Protein AF-0000000080390309 (afdb_homodimer)

Secondary structure (DSSP, 8-state):
--HHHHHHHHHHHHHHHHHHHHHH--TTSSEEEEE-SSTTHHHHHGGGGGGS-TT-EEEEE--SSHHHHHHHHHHS-TTTS-TTTEEEEE--TTGGGTTT--PPPTTEEE-SSSSGGGGT-SHHHHHHIIIIIT---GGGS-HHHHHHHHHHHHHHHHHHHHHHHHHHHHHHHHHHTT----GGG--HHHHEEEETTEEEE-GGG-SHHHHHHHHHHHHT-----HHHHHHHHHHHHHTTHHHH-S-HHHHHHHHHHHHHHHHHTHHHH-TT-SSPPPPSS---TTTHHHHHGGGSPPPHHHHHHHIIIIIHHHHHHHHHHHT-/--HHHHHHHHHHHHHHHHHHHHHH--TTSSEEEEE-SSTTHHHHHGGGGGGS-TT-EEEEE--SSHHHHHHHHHHS-TTTS-TTTEEEEE--TTGGGTTT--PPPTTEEE-SSSSGGGGT-SHHHHHHIIIIIT---GGGS-HHHHHHHHHHHHHHHHHHHHHHHHHHHHHHHHHHTT----GGG--HHHHEEEETTEEEE-GGG-SHHHHHHHHHHHHTS----HHHHHHHHHHHHHTTHHHH-S-HHHHHHHHHHHHHHHHHTHHHH-TT-SSPPPPSS---TTTHHHHHGGGSPPPHHHHHHHIIIIIHHHHHHHHHHHT-

Sequence (648 aa):
MSMIEIHNDALKSTNVVYHEFLGHYKKESKIVYGFVEGRDDPSFYQRMDNFFPDQWKLQLYRPGNRDKVFEMHDTFDWKRFSTKRICFFVDRDLAEFLDNIGDVAENIFVTDDYSVENYIVNSETLEKILSEVMNVNLSGLEKEEIEKIHDIFNDNLIKFKEAMTPIMAQIILWKRKGCRLELDSIKPKDFFEFKNAYIFLKTQYETVDSRIEYIENCCNIKSDTPESISVVEKEFHEKDGAEKYIRGKFMLWFFYCCATTIHKSIPKISNKYKKPPKIILPWGPKNAITSIAPRIRMPDSLKNFIRNNYIEYIQEYESCISNTMSMIEIHNDALKSTNVVYHEFLGHYKKESKIVYGFVEGRDDPSFYQRMDNFFPDQWKLQLYRPGNRDKVFEMHDTFDWKRFSTKRICFFVDRDLAEFLDNIGDVAENIFVTDDYSVENYIVNSETLEKILSEVMNVNLSGLEKEEIEKIHDIFNDNLIKFKEAMTPIMAQIILWKRKGCRLELDSIKPKDFFEFKNAYIFLKTQYETVDSRIEYIENCCNIKSDTPESISVVEKEFHEKDGAEKYIRGKFMLWFFYCCATTIHKSIPKISNKYKKPPKIILPWGPKNAITSIAPRIRMPDSLKNFIRNNYIEYIQEYESCISNT

Structure (mmCIF, N/CA/C/O backbone):
data_AF-0000000080390309-model_v1
#
loop_
_entity.id
_entity.type
_entity.pdbx_description
1 polymer 'DUF4435 domain-containing protein'
#
loop_
_atom_site.group_PDB
_atom_site.id
_atom_site.type_symbol
_atom_site.label_atom_id
_atom_site.label_alt_id
_atom_site.label_comp_id
_atom_site.label_asym_id
_atom_site.label_entity_id
_atom_site.label_seq_id
_atom_site.pdbx_PDB_ins_code
_atom_site.Cartn_x
_atom_site.Cartn_y
_atom_site.Cartn_z
_atom_site.occupancy
_atom_site.B_iso_or_equiv
_atom_site.auth_seq_id
_atom_site.auth_comp_id
_atom_site.auth_asym_id
_atom_site.auth_atom_id
_atom_site.pdbx_PDB_model_num
ATOM 1 N N . MET A 1 1 ? -26.625 27.359 2.014 1 45.03 1 MET A N 1
ATOM 2 C CA . MET A 1 1 ? -27.297 26.531 2.998 1 45.03 1 MET A CA 1
ATOM 3 C C . MET A 1 1 ? -27.188 27.125 4.395 1 45.03 1 MET A C 1
ATOM 5 O O . MET A 1 1 ? -26.109 27.578 4.789 1 45.03 1 MET A O 1
ATOM 9 N N . SER A 1 2 ? -28.25 27.312 5.082 1 46.03 2 SER A N 1
ATOM 10 C CA . SER A 1 2 ? -28.25 27.922 6.406 1 46.03 2 SER A CA 1
ATOM 11 C C . SER A 1 2 ? -27.578 27.016 7.438 1 46.03 2 SER A C 1
ATOM 13 O O . SER A 1 2 ? -27.453 25.812 7.211 1 46.03 2 SER A O 1
ATOM 15 N N . MET A 1 3 ? -27.094 27.656 8.539 1 47.31 3 MET A N 1
ATOM 16 C CA . MET A 1 3 ? -26.469 26.906 9.633 1 47.31 3 MET A CA 1
ATOM 17 C C . MET A 1 3 ? -27.359 25.75 10.078 1 47.31 3 MET A C 1
ATOM 19 O O . MET A 1 3 ? -26.875 24.688 10.43 1 47.31 3 MET A O 1
ATOM 23 N N . ILE A 1 4 ? -28.625 26.062 10.039 1 51.25 4 ILE A N 1
ATOM 24 C CA . ILE A 1 4 ? -29.625 25.078 10.453 1 51.25 4 ILE A CA 1
ATOM 25 C C . ILE A 1 4 ? -29.688 23.938 9.438 1 51.25 4 ILE A C 1
ATOM 27 O O . ILE A 1 4 ? -29.781 22.766 9.812 1 51.25 4 ILE A O 1
ATOM 31 N N . GLU A 1 5 ? -29.625 24.266 8.242 1 48.22 5 GLU A N 1
ATOM 32 C CA . GLU A 1 5 ? -29.703 23.266 7.188 1 48.22 5 GLU A CA 1
ATOM 33 C C . GLU A 1 5 ? -28.453 22.391 7.18 1 48.22 5 GLU A C 1
ATOM 35 O O . GLU A 1 5 ? -28.531 21.188 6.953 1 48.22 5 GLU A O 1
ATOM 40 N N . ILE A 1 6 ? -27.375 22.969 7.586 1 46.78 6 ILE A N 1
ATOM 41 C CA . ILE A 1 6 ? -26.094 22.281 7.703 1 46.78 6 ILE A CA 1
ATOM 42 C C . ILE A 1 6 ? -26.109 21.359 8.914 1 46.78 6 ILE A C 1
ATOM 44 O O . ILE A 1 6 ? -25.641 20.219 8.828 1 46.78 6 ILE A O 1
ATOM 48 N N . HIS A 1 7 ? -26.688 21.859 10.031 1 48.56 7 HIS A N 1
ATOM 49 C CA . HIS A 1 7 ? -26.828 21.062 11.242 1 48.56 7 HIS A CA 1
ATOM 50 C C . HIS A 1 7 ? -27.781 19.891 11.016 1 48.56 7 HIS A C 1
ATOM 52 O O . HIS A 1 7 ? -27.516 18.766 11.438 1 48.56 7 HIS A O 1
ATOM 58 N N . ASN A 1 8 ? -28.859 20.219 10.453 1 48.19 8 ASN A N 1
ATOM 59 C CA . ASN A 1 8 ? -29.812 19.172 10.141 1 48.19 8 ASN A CA 1
ATOM 60 C C . ASN A 1 8 ? -29.219 18.141 9.18 1 48.19 8 ASN A C 1
ATOM 62 O O . ASN A 1 8 ? -29.438 16.938 9.336 1 48.19 8 ASN A O 1
ATOM 66 N N . ASP A 1 9 ? -28.484 18.547 8.273 1 49.66 9 ASP A N 1
ATOM 67 C CA . ASP A 1 9 ? -27.844 17.703 7.266 1 49.66 9 ASP A CA 1
ATOM 68 C C . ASP A 1 9 ? -26.734 16.859 7.879 1 49.66 9 ASP A C 1
ATOM 70 O O . ASP A 1 9 ? -26.547 15.695 7.508 1 49.66 9 ASP A O 1
ATOM 74 N N . ALA A 1 10 ? -26.078 17.562 8.938 1 50.41 10 ALA A N 1
ATOM 75 C CA . ALA A 1 10 ? -25.047 16.859 9.703 1 50.41 10 ALA A CA 1
ATOM 76 C C . ALA A 1 10 ? -25.672 15.781 10.586 1 50.41 10 ALA A C 1
ATOM 78 O O . ALA A 1 10 ? -25.156 14.664 10.648 1 50.41 10 ALA A O 1
ATOM 79 N N . LEU A 1 11 ? -26.641 16.203 11.359 1 54.91 11 LEU A N 1
ATOM 80 C CA . LEU A 1 11 ? -27.344 15.234 12.188 1 54.91 11 LEU A CA 1
ATOM 81 C C . LEU A 1 11 ? -27.828 14.055 11.352 1 54.91 11 LEU A C 1
ATOM 83 O O . LEU A 1 11 ? -27.812 12.914 11.812 1 54.91 11 LEU A O 1
ATOM 87 N N . LYS A 1 12 ? -28.031 14.461 10.086 1 59.62 12 LYS A N 1
ATOM 88 C CA . LYS A 1 12 ? -28.516 13.461 9.141 1 59.62 12 LYS A CA 1
ATOM 89 C C . LYS A 1 12 ? -27.391 12.531 8.688 1 59.62 12 LYS A C 1
ATOM 91 O O . LYS A 1 12 ? -27.578 11.32 8.609 1 59.62 12 LYS A O 1
ATOM 96 N N . SER A 1 13 ? -26.141 13.109 8.617 1 69.88 13 SER A N 1
ATOM 97 C CA . SER A 1 13 ? -25.078 12.266 8.094 1 69.88 13 SER A CA 1
ATOM 98 C C . SER A 1 13 ? -24.578 11.289 9.148 1 69.88 13 SER A C 1
ATOM 100 O O . SER A 1 13 ? -24.391 10.102 8.859 1 69.88 13 SER A O 1
ATOM 102 N N . THR A 1 14 ? -24.469 11.758 10.406 1 78.94 14 THR A N 1
ATOM 103 C CA . THR A 1 14 ? -24.031 10.875 11.492 1 78.94 14 THR A CA 1
ATOM 104 C C . THR A 1 14 ? -25.062 9.789 11.758 1 78.94 14 THR A C 1
ATOM 106 O O . THR A 1 14 ? -24.703 8.641 12.016 1 78.94 14 THR A O 1
ATOM 109 N N . ASN A 1 15 ? -26.203 10.227 11.57 1 82.5 15 ASN A N 1
ATOM 110 C CA . ASN A 1 15 ? -27.281 9.258 11.781 1 82.5 15 ASN A CA 1
ATOM 111 C C . ASN A 1 15 ? -27.25 8.156 10.734 1 82.5 15 ASN A C 1
ATOM 113 O O . ASN A 1 15 ? -27.469 6.984 11.047 1 82.5 15 ASN A O 1
ATOM 117 N N . VAL A 1 16 ? -26.906 8.617 9.57 1 88.69 16 VAL A N 1
ATOM 118 C CA . VAL A 1 16 ? -26.875 7.641 8.484 1 88.69 16 VAL A CA 1
ATOM 119 C C . VAL A 1 16 ? -25.75 6.645 8.719 1 88.69 16 VAL A C 1
ATOM 121 O O . VAL A 1 16 ? -25.953 5.43 8.648 1 88.69 16 VAL A O 1
ATOM 124 N N . VAL A 1 17 ? -24.578 7.082 9.039 1 93.25 17 VAL A N 1
ATOM 125 C CA . VAL A 1 17 ? -23.406 6.25 9.266 1 93.25 17 VAL A CA 1
ATOM 126 C C . VAL A 1 17 ? -23.641 5.34 10.469 1 93.25 17 VAL A C 1
ATOM 128 O O . VAL A 1 17 ? -23.266 4.164 10.453 1 93.25 17 VAL A O 1
ATOM 131 N N . TYR A 1 18 ? -24.25 5.906 11.461 1 94 18 TYR A N 1
ATOM 132 C CA . TYR A 1 18 ? -24.562 5.113 12.648 1 94 18 TYR A CA 1
ATOM 133 C C . TYR A 1 18 ? -25.516 3.973 12.305 1 94 18 TYR A C 1
ATOM 135 O O . TYR A 1 18 ? -25.312 2.842 12.758 1 94 18 TYR A O 1
ATOM 143 N N . HIS A 1 19 ? -26.469 4.238 11.531 1 92.56 19 HIS A N 1
ATOM 144 C CA . HIS A 1 19 ? -27.406 3.211 11.117 1 92.56 19 HIS A CA 1
ATOM 145 C C . HIS A 1 19 ? -26.734 2.146 10.258 1 92.56 19 HIS A C 1
ATOM 147 O O . HIS A 1 19 ? -27.062 0.961 10.359 1 92.56 19 HIS A O 1
ATOM 153 N N . GLU A 1 20 ? -25.891 2.602 9.398 1 92.81 20 GLU A N 1
ATOM 154 C CA . GLU A 1 20 ? -25.109 1.658 8.609 1 92.81 20 GLU A CA 1
ATOM 155 C C . GLU A 1 20 ? -24.297 0.725 9.508 1 92.81 20 GLU A C 1
ATOM 157 O O . GLU A 1 20 ? -24.297 -0.491 9.297 1 92.81 20 GLU A O 1
ATOM 162 N N . PHE A 1 21 ? -23.641 1.271 10.5 1 95.06 21 PHE A N 1
ATOM 163 C CA . PHE A 1 21 ? -22.875 0.5 11.477 1 95.06 21 PHE A CA 1
ATOM 164 C C . PHE A 1 21 ? -23.766 -0.531 12.164 1 95.06 21 PHE A C 1
ATOM 166 O O . PHE A 1 21 ? -23.406 -1.71 12.234 1 95.06 21 PHE A O 1
ATOM 173 N N . LEU A 1 22 ? -24.922 -0.085 12.602 1 94.19 22 LEU A N 1
ATOM 174 C CA . LEU A 1 22 ? -25.828 -0.978 13.312 1 94.19 22 LEU A CA 1
ATOM 175 C C . LEU A 1 22 ? -26.281 -2.125 12.414 1 94.19 22 LEU A C 1
ATOM 177 O O . LEU A 1 22 ? -26.469 -3.248 12.891 1 94.19 22 LEU A O 1
ATOM 181 N N . GLY A 1 23 ? -26.438 -1.782 11.172 1 92.44 23 GLY A N 1
ATOM 182 C CA . GLY A 1 23 ? -26.828 -2.801 10.219 1 92.44 23 GLY A CA 1
ATOM 183 C C . GLY A 1 23 ? -25.781 -3.879 10.016 1 92.44 23 GLY A C 1
ATOM 184 O O . GLY A 1 23 ? -26.109 -5.02 9.688 1 92.44 23 GLY A O 1
ATOM 185 N N . HIS A 1 24 ? -24.562 -3.539 10.203 1 93.88 24 HIS A N 1
ATOM 186 C CA . HIS A 1 24 ? -23.453 -4.449 9.969 1 93.88 24 HIS A CA 1
ATOM 187 C C . HIS A 1 24 ? -23.031 -5.148 11.258 1 93.88 24 HIS A C 1
ATOM 189 O O . HIS A 1 24 ? -22.469 -6.25 11.227 1 93.88 24 HIS A O 1
ATOM 195 N N . TYR A 1 25 ? -23.312 -4.535 12.383 1 95 25 TYR A N 1
ATOM 196 C CA . TYR A 1 25 ? -22.781 -4.973 13.672 1 95 25 TYR A CA 1
ATOM 197 C C . TYR A 1 25 ? -23.406 -6.297 14.094 1 95 25 TYR A C 1
ATOM 199 O O . TYR A 1 25 ? -24.625 -6.453 14.07 1 95 25 TYR A O 1
ATOM 207 N N . LYS A 1 26 ? -22.578 -7.215 14.406 1 93.19 26 LYS A N 1
ATOM 208 C CA . LYS A 1 26 ? -22.953 -8.477 15.039 1 93.19 26 LYS A CA 1
ATOM 209 C C . LYS A 1 26 ? -22.062 -8.773 16.234 1 93.19 26 LYS A C 1
ATOM 211 O O . LYS A 1 26 ? -20.828 -8.797 16.109 1 93.19 26 LYS A O 1
ATOM 216 N N . LYS A 1 27 ? -22.625 -9.062 17.328 1 91.94 27 LYS A N 1
ATOM 217 C CA . LYS A 1 27 ? -21.906 -9.234 18.594 1 91.94 27 LYS A CA 1
ATOM 218 C C . LYS A 1 27 ? -20.875 -10.344 18.484 1 91.94 27 LYS A C 1
ATOM 220 O O . LYS A 1 27 ? -19.766 -10.211 19 1 91.94 27 LYS A O 1
ATOM 225 N N . GLU A 1 28 ? -21.203 -11.383 17.734 1 92.94 28 GLU A N 1
ATOM 226 C CA . GLU A 1 28 ? -20.359 -12.57 17.719 1 92.94 28 GLU A CA 1
ATOM 227 C C . GLU A 1 28 ? -19.359 -12.523 16.562 1 92.94 28 GLU A C 1
ATOM 229 O O . GLU A 1 28 ? -18.516 -13.414 16.422 1 92.94 28 GLU A O 1
ATOM 234 N N . SER A 1 29 ? -19.5 -11.461 15.805 1 94.69 29 SER A N 1
ATOM 235 C CA . SER A 1 29 ? -18.625 -11.391 14.641 1 94.69 29 SER A CA 1
ATOM 236 C C . SER A 1 29 ? -17.188 -11.039 15.047 1 94.69 29 SER A C 1
ATOM 238 O O . SER A 1 29 ? -16.969 -10.375 16.062 1 94.69 29 SER A O 1
ATOM 240 N N . LYS A 1 30 ? -16.219 -11.508 14.32 1 96.69 30 LYS A N 1
ATOM 241 C CA . LYS A 1 30 ? -14.812 -11.188 14.531 1 96.69 30 LYS A CA 1
ATOM 242 C C . LYS A 1 30 ? -14.391 -9.977 13.695 1 96.69 30 LYS A C 1
ATOM 244 O O . LYS A 1 30 ? -13.5 -10.078 12.852 1 96.69 30 LYS A O 1
ATOM 249 N N . ILE A 1 31 ? -15.141 -8.914 13.969 1 97.19 31 ILE A N 1
ATOM 250 C CA . ILE A 1 31 ? -14.914 -7.648 13.289 1 97.19 31 ILE A CA 1
ATOM 251 C C . ILE A 1 31 ? -14.711 -6.539 14.312 1 97.19 31 ILE A C 1
ATOM 253 O O . ILE A 1 31 ? -15.453 -6.453 15.297 1 97.19 31 ILE A O 1
ATOM 257 N N . VAL A 1 32 ? -13.664 -5.785 14.211 1 98.31 32 VAL A N 1
ATOM 258 C CA . VAL A 1 32 ? -13.523 -4.531 14.938 1 98.31 32 VAL A CA 1
ATOM 259 C C . VAL A 1 32 ? -13.852 -3.355 14.023 1 98.31 32 VAL A C 1
ATOM 261 O O . VAL A 1 32 ? -13.828 -3.492 12.797 1 98.31 32 VAL A O 1
ATOM 264 N N . TYR A 1 33 ? -14.164 -2.203 14.633 1 98.19 33 TYR A N 1
ATOM 265 C CA . TYR A 1 33 ? -14.742 -1.12 13.836 1 98.19 33 TYR A CA 1
ATOM 266 C C . TYR A 1 33 ? -13.977 0.181 14.062 1 98.19 33 TYR A C 1
ATOM 268 O O . TYR A 1 33 ? -13.445 0.418 15.141 1 98.19 33 TYR A O 1
ATOM 276 N N . GLY A 1 34 ? -13.891 0.949 13.055 1 97.94 34 GLY A N 1
ATOM 277 C CA . GLY A 1 34 ? -13.242 2.248 13.133 1 97.94 34 GLY A CA 1
ATOM 278 C C . GLY A 1 34 ? -13.984 3.332 12.375 1 97.94 34 GLY A C 1
ATOM 279 O O . GLY A 1 34 ? -14.594 3.064 11.328 1 97.94 34 GLY A O 1
ATOM 280 N N . PHE A 1 35 ? -13.953 4.539 12.844 1 97.75 35 PHE A N 1
ATOM 281 C CA . PHE A 1 35 ? -14.539 5.715 12.211 1 97.75 35 PHE A CA 1
ATOM 282 C C . PHE A 1 35 ? -13.461 6.75 11.891 1 97.75 35 PHE A C 1
ATOM 284 O O . PHE A 1 35 ? -12.75 7.211 12.781 1 97.75 35 PHE A O 1
ATOM 291 N N . VAL A 1 36 ? -13.336 7.07 10.641 1 96.75 36 VAL A N 1
ATOM 292 C CA . VAL A 1 36 ? -12.281 7.961 10.164 1 96.75 36 VAL A CA 1
ATOM 293 C C . VAL A 1 36 ? -12.898 9.195 9.516 1 96.75 36 VAL A C 1
ATOM 295 O O . VAL A 1 36 ? -14.102 9.219 9.242 1 96.75 36 VAL A O 1
ATOM 298 N N . GLU A 1 37 ? -12.125 10.25 9.203 1 92.06 37 GLU A N 1
ATOM 299 C CA . GLU A 1 37 ? -12.609 11.531 8.711 1 92.06 37 GLU A CA 1
ATOM 300 C C . GLU A 1 37 ? -12.812 11.5 7.199 1 92.06 37 GLU A C 1
ATOM 302 O O . GLU A 1 37 ? -13.938 11.672 6.715 1 92.06 37 GLU A O 1
ATOM 307 N N . GLY A 1 38 ? -11.664 11.234 6.504 1 83.5 38 GLY A N 1
ATOM 308 C CA . GLY A 1 38 ? -11.609 11.531 5.082 1 83.5 38 GLY A CA 1
ATOM 309 C C . GLY A 1 38 ? -11.695 10.289 4.211 1 83.5 38 GLY A C 1
ATOM 310 O O . GLY A 1 38 ? -11.594 9.164 4.711 1 83.5 38 GLY A O 1
ATOM 311 N N . ARG A 1 39 ? -11.891 10.547 2.943 1 83.38 39 ARG A N 1
ATOM 312 C CA . ARG A 1 39 ? -12.039 9.5 1.938 1 83.38 39 ARG A CA 1
ATOM 313 C C . ARG A 1 39 ? -10.734 8.727 1.748 1 83.38 39 ARG A C 1
ATOM 315 O O . ARG A 1 39 ? -10.758 7.543 1.399 1 83.38 39 ARG A O 1
ATOM 322 N N . ASP A 1 40 ? -9.664 9.352 2.057 1 87.56 40 ASP A N 1
ATOM 323 C CA . ASP A 1 40 ? -8.359 8.742 1.808 1 87.56 40 ASP A CA 1
ATOM 324 C C . ASP A 1 40 ? -7.844 8.031 3.053 1 87.56 40 ASP A C 1
ATOM 326 O O . ASP A 1 40 ? -6.883 7.258 2.979 1 87.56 40 ASP A O 1
ATOM 330 N N . ASP A 1 41 ? -8.531 8.18 4.152 1 91.5 41 ASP A N 1
ATOM 331 C CA . ASP A 1 41 ? -8.047 7.695 5.441 1 91.5 41 ASP A CA 1
ATOM 332 C C . ASP A 1 41 ? -7.93 6.172 5.441 1 91.5 41 ASP A C 1
ATOM 334 O O . ASP A 1 41 ? -6.984 5.617 6.008 1 91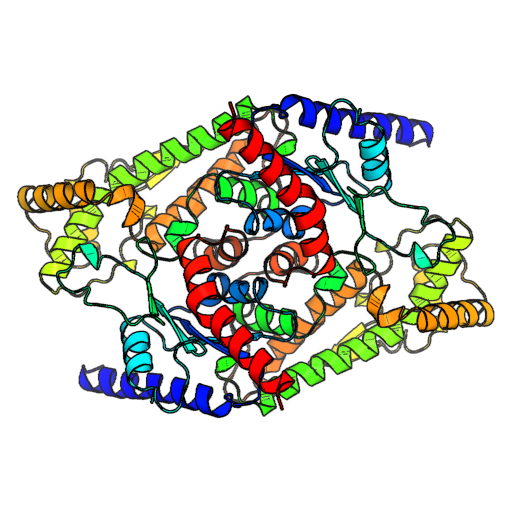.5 41 ASP A O 1
ATOM 338 N N . PRO A 1 42 ? -8.82 5.516 4.777 1 92.25 42 PRO A N 1
ATOM 339 C CA . PRO A 1 42 ? -8.727 4.055 4.797 1 92.25 42 PRO A CA 1
ATOM 340 C C . PRO A 1 42 ? -7.414 3.537 4.211 1 92.25 42 PRO A C 1
ATOM 342 O O . PRO A 1 42 ? -6.891 2.514 4.664 1 92.25 42 PRO A O 1
ATOM 345 N N . SER A 1 43 ? -6.84 4.227 3.256 1 93.06 43 SER A N 1
ATOM 346 C CA . SER A 1 43 ? -5.566 3.809 2.68 1 93.06 43 SER A CA 1
ATOM 347 C C . SER A 1 43 ? -4.469 3.77 3.738 1 93.06 43 SER A C 1
ATOM 349 O O . SER A 1 43 ? -3.504 3.01 3.611 1 93.06 43 SER A O 1
ATOM 351 N N . PHE A 1 44 ? -4.652 4.562 4.754 1 95.62 44 PHE A N 1
ATOM 352 C CA . PHE A 1 44 ? -3.68 4.617 5.84 1 95.62 44 PHE A CA 1
ATOM 353 C C . PHE A 1 44 ? -4.078 3.678 6.973 1 95.62 44 PHE A C 1
ATOM 355 O O . PHE A 1 44 ? -3.24 2.936 7.492 1 95.62 44 PHE A O 1
ATOM 362 N N . TYR A 1 45 ? -5.328 3.615 7.332 1 97.25 45 TYR A N 1
ATOM 363 C CA . TYR A 1 45 ? -5.734 2.984 8.586 1 97.25 45 TYR A CA 1
ATOM 364 C C . TYR A 1 45 ? -6.137 1.532 8.359 1 97.25 45 TYR A C 1
ATOM 366 O O . TYR A 1 45 ? -6.105 0.72 9.281 1 97.25 45 TYR A O 1
ATOM 374 N N . GLN A 1 46 ? -6.543 1.138 7.141 1 95.88 46 GLN A N 1
ATOM 375 C CA . GLN A 1 46 ? -7.02 -0.22 6.895 1 95.88 46 GLN A CA 1
ATOM 376 C C . GLN A 1 46 ? -5.918 -1.244 7.164 1 95.88 46 GLN A C 1
ATOM 378 O O . GLN A 1 46 ? -6.203 -2.385 7.535 1 95.88 46 GLN A O 1
ATOM 383 N N . ARG A 1 47 ? -4.711 -0.871 7.074 1 93.06 47 ARG A N 1
ATOM 384 C CA . ARG A 1 47 ? -3.559 -1.753 7.215 1 93.06 47 ARG A CA 1
ATOM 385 C C . ARG A 1 47 ? -3.395 -2.213 8.664 1 93.06 47 ARG A C 1
ATOM 387 O O . ARG A 1 47 ? -2.572 -3.082 8.953 1 93.06 47 ARG A O 1
ATOM 394 N N . MET A 1 48 ? -4.164 -1.644 9.57 1 95.56 48 MET A N 1
ATOM 395 C CA . MET A 1 48 ? -4.129 -2.076 10.969 1 95.56 48 MET A CA 1
ATOM 396 C C . MET A 1 48 ? -4.449 -3.562 11.086 1 95.56 48 MET A C 1
ATOM 398 O O . MET A 1 48 ? -3.992 -4.227 12.016 1 95.56 48 MET A O 1
ATOM 402 N N . ASP A 1 49 ? -5.148 -4.09 10.164 1 94.19 49 ASP A N 1
ATOM 403 C CA . ASP A 1 49 ? -5.57 -5.484 10.234 1 94.19 49 ASP A CA 1
ATOM 404 C C . ASP A 1 49 ? -4.371 -6.426 10.148 1 94.19 49 ASP A C 1
ATOM 406 O O . ASP A 1 49 ? -4.477 -7.605 10.5 1 94.19 49 ASP A O 1
ATOM 410 N N . ASN A 1 50 ? -3.207 -5.898 9.68 1 91.12 50 ASN A N 1
ATOM 411 C CA . ASN A 1 50 ? -1.984 -6.695 9.648 1 91.12 50 ASN A CA 1
ATOM 412 C C . ASN A 1 50 ? -1.585 -7.16 11.047 1 91.12 50 ASN A C 1
ATOM 414 O O . ASN A 1 50 ? -0.832 -8.125 11.195 1 91.12 50 ASN A O 1
ATOM 418 N N . PHE A 1 51 ? -2.1 -6.484 12.016 1 92.12 51 PHE A N 1
ATOM 419 C CA . PHE A 1 51 ? -1.688 -6.777 13.383 1 92.12 51 PHE A CA 1
ATOM 420 C C . PHE A 1 51 ? -2.703 -7.684 14.07 1 92.12 51 PHE A C 1
ATOM 422 O O . PHE A 1 51 ? -2.508 -8.086 15.219 1 92.12 51 PHE A O 1
ATOM 429 N N . PHE A 1 52 ? -3.801 -8.023 13.336 1 94.56 52 PHE A N 1
ATOM 430 C CA . PHE A 1 52 ? -4.836 -8.891 13.891 1 94.56 52 PHE A CA 1
ATOM 431 C C . PHE A 1 52 ? -4.57 -10.352 13.539 1 94.56 52 PHE A C 1
ATOM 433 O O . PHE A 1 52 ? -3.912 -10.641 12.539 1 94.56 52 PHE A O 1
ATOM 440 N N . PRO A 1 53 ? -5.113 -11.227 14.391 1 92.62 53 PRO A N 1
ATOM 441 C CA . PRO A 1 53 ? -5.172 -12.609 13.906 1 92.62 53 PRO A CA 1
ATOM 442 C C . PRO A 1 53 ? -5.969 -12.75 12.609 1 92.62 53 PRO A C 1
ATOM 444 O O . PRO A 1 53 ? -6.848 -11.93 12.328 1 92.62 53 PRO A O 1
ATOM 447 N N . ASP A 1 54 ? -5.742 -13.742 11.812 1 88.31 54 ASP A N 1
ATOM 448 C CA . ASP A 1 54 ? -6.227 -13.914 10.453 1 88.31 54 ASP A CA 1
ATOM 449 C C . ASP A 1 54 ? -7.754 -13.914 10.406 1 88.31 54 ASP A C 1
ATOM 451 O O . ASP A 1 54 ? -8.352 -13.5 9.406 1 88.31 54 ASP A O 1
ATOM 455 N N . GLN A 1 55 ? -8.391 -14.297 11.43 1 92.12 55 GLN A N 1
ATOM 456 C CA . GLN A 1 55 ? -9.844 -14.422 11.391 1 92.12 55 GLN A CA 1
ATOM 457 C C . GLN A 1 55 ? -10.523 -13.094 11.688 1 92.12 55 GLN A C 1
ATOM 459 O O . GLN A 1 55 ? -11.742 -12.961 11.539 1 92.12 55 GLN A O 1
ATOM 464 N N . TRP A 1 56 ? -9.781 -12.117 12.141 1 96.19 56 TRP A N 1
ATOM 465 C CA . TRP A 1 56 ? -10.352 -10.836 12.523 1 96.19 56 TRP A CA 1
ATOM 466 C C . TRP A 1 56 ? -10.219 -9.82 11.391 1 96.19 56 TRP A C 1
ATOM 468 O O . TRP A 1 56 ? -9.195 -9.773 10.711 1 96.19 56 TRP A O 1
ATOM 478 N N . LYS A 1 57 ? -11.266 -8.961 11.281 1 95.75 57 LYS A N 1
ATOM 479 C CA . LYS A 1 57 ? -11.297 -7.957 10.219 1 95.75 57 LYS A CA 1
ATOM 480 C C . LYS A 1 57 ? -11.531 -6.566 10.797 1 95.75 57 LYS A C 1
ATOM 482 O O . LYS A 1 57 ? -12.031 -6.426 11.922 1 95.75 57 LYS A O 1
ATOM 487 N N . LEU A 1 58 ? -11.117 -5.574 10.062 1 97.06 58 LEU A N 1
ATOM 488 C CA . LEU A 1 58 ? -11.383 -4.176 10.383 1 97.06 58 LEU A CA 1
ATOM 489 C C . LEU A 1 58 ? -12.375 -3.572 9.398 1 97.06 58 LEU A C 1
ATOM 491 O O . LEU A 1 58 ? -12.18 -3.65 8.188 1 97.06 58 LEU A O 1
ATOM 495 N N . GLN A 1 59 ? -13.43 -3.08 9.922 1 96.75 59 GLN A N 1
ATOM 496 C CA . GLN A 1 59 ? -14.375 -2.348 9.086 1 96.75 59 GLN A CA 1
ATOM 497 C C . GLN A 1 59 ? -14.352 -0.856 9.414 1 96.75 59 GLN A C 1
ATOM 499 O O . GLN A 1 59 ? -14.586 -0.463 10.562 1 96.75 59 GLN A O 1
ATOM 504 N N . LEU A 1 60 ? -14.102 -0.052 8.43 1 96.69 60 LEU A N 1
ATOM 505 C CA . LEU A 1 60 ? -14 1.39 8.625 1 96.69 60 LEU A CA 1
ATOM 506 C C . LEU A 1 60 ? -15.234 2.1 8.086 1 96.69 60 LEU A C 1
ATOM 508 O O . LEU A 1 60 ? -15.805 1.689 7.074 1 96.69 60 LEU A O 1
ATOM 512 N N . TYR A 1 61 ? -15.633 3.148 8.773 1 96.31 61 TYR A N 1
ATOM 513 C CA . TYR A 1 61 ? -16.719 4.043 8.391 1 96.31 61 TYR A CA 1
ATOM 514 C C . TYR A 1 61 ? -16.234 5.48 8.281 1 96.31 61 TYR A C 1
ATOM 516 O O . TYR A 1 61 ? -15.227 5.852 8.891 1 96.31 61 TYR A O 1
ATOM 524 N N . ARG A 1 62 ? -16.984 6.266 7.488 1 93.38 62 ARG A N 1
ATOM 525 C CA . ARG A 1 62 ? -16.562 7.641 7.23 1 93.38 62 ARG A CA 1
ATOM 526 C C . ARG A 1 62 ? -17.719 8.609 7.496 1 93.38 62 ARG A C 1
ATOM 528 O O . ARG A 1 62 ? -18.484 8.945 6.59 1 93.38 62 ARG A O 1
ATOM 535 N N . PRO A 1 63 ? -17.719 9.141 8.57 1 90.62 63 PRO A N 1
ATOM 536 C CA . PRO A 1 63 ? -18.766 10.109 8.875 1 90.62 63 PRO A CA 1
ATOM 537 C C . PRO A 1 63 ? -18.594 11.422 8.117 1 90.62 63 PRO A C 1
ATOM 539 O O . PRO A 1 63 ? -19.578 12.133 7.867 1 90.62 63 PRO A O 1
ATOM 542 N N . GLY A 1 64 ? -17.297 11.75 7.766 1 85.5 64 GLY A N 1
ATOM 543 C CA . GLY A 1 64 ? -17.156 12.945 6.949 1 85.5 64 GLY A CA 1
ATOM 544 C C . GLY A 1 64 ? -16.016 13.852 7.398 1 85.5 64 GLY A C 1
ATOM 545 O O . GLY A 1 64 ? -15.062 14.07 6.656 1 85.5 64 GLY A O 1
ATOM 546 N N . ASN A 1 65 ? -16.172 14.523 8.531 1 88.25 65 ASN A N 1
ATOM 547 C CA . ASN A 1 65 ? -15.141 15.422 9.031 1 88.25 65 ASN A CA 1
ATOM 548 C C . ASN A 1 65 ? -14.891 15.211 10.523 1 88.25 65 ASN A C 1
ATOM 550 O O . ASN A 1 65 ? -15.539 14.375 11.148 1 88.25 65 ASN A O 1
ATOM 554 N N . ARG A 1 66 ? -13.992 15.938 11.016 1 89.06 66 ARG A N 1
ATOM 555 C CA . ARG A 1 66 ? -13.531 15.781 12.391 1 89.06 66 ARG A CA 1
ATOM 556 C C . ARG A 1 66 ? -14.688 15.922 13.383 1 89.06 66 ARG A C 1
ATOM 558 O O . ARG A 1 66 ? -14.859 15.086 14.266 1 89.06 66 ARG A O 1
ATOM 565 N N . ASP A 1 67 ? -15.492 16.953 13.234 1 88.94 67 ASP A N 1
ATOM 566 C CA . ASP A 1 67 ? -16.625 17.188 14.125 1 88.94 67 ASP A CA 1
ATOM 567 C C . ASP A 1 67 ? -17.594 16.016 14.109 1 88.94 67 ASP A C 1
ATOM 569 O O . ASP A 1 67 ? -18.109 15.617 15.156 1 88.94 67 ASP A O 1
ATOM 573 N N . LYS A 1 68 ? -17.812 15.469 12.992 1 92.31 68 LYS A N 1
ATOM 574 C CA . LYS A 1 68 ? -18.75 14.352 12.844 1 92.31 68 LYS A CA 1
ATOM 575 C C . LYS A 1 68 ? -18.203 13.086 13.508 1 92.31 68 LYS A C 1
ATOM 577 O O . LYS A 1 68 ? -18.969 12.281 14.031 1 92.31 68 LYS A O 1
ATOM 582 N N . VAL A 1 69 ? -16.875 12.93 13.477 1 93.69 69 VAL A N 1
ATOM 583 C CA . VAL A 1 69 ? -16.266 11.789 14.141 1 93.69 69 VAL A CA 1
ATOM 584 C C . VAL A 1 69 ? -16.484 11.883 15.648 1 93.69 69 VAL A C 1
ATOM 586 O O . VAL A 1 69 ? -16.844 10.898 16.297 1 93.69 69 VAL A O 1
ATOM 589 N N . PHE A 1 70 ? -16.359 13.062 16.188 1 92.5 70 PHE A N 1
ATOM 590 C CA . PHE A 1 70 ? -16.594 13.258 17.609 1 92.5 70 PHE A CA 1
ATOM 591 C C . PHE A 1 70 ? -18.062 13.078 17.953 1 92.5 70 PHE A C 1
ATOM 593 O O . PHE A 1 70 ? -18.406 12.469 18.969 1 92.5 70 PHE A O 1
ATOM 600 N N . GLU A 1 71 ? -18.891 13.625 17.125 1 92.5 71 GLU A N 1
ATOM 601 C CA . GLU A 1 71 ? -20.328 13.438 17.328 1 92.5 71 GLU A CA 1
ATOM 602 C C . GLU A 1 71 ? -20.703 11.961 17.328 1 92.5 71 GLU A C 1
ATOM 604 O O . GLU A 1 71 ? -21.516 11.523 18.125 1 92.5 71 GLU A O 1
ATOM 609 N N . MET A 1 72 ? -20.109 11.258 16.359 1 94.06 72 MET A N 1
ATOM 610 C CA . MET A 1 72 ? -20.328 9.82 16.297 1 94.06 72 MET A CA 1
ATOM 611 C C . MET A 1 72 ? -19.938 9.141 17.609 1 94.06 72 MET A C 1
ATOM 613 O O . MET A 1 72 ? -20.672 8.297 18.125 1 94.06 72 MET A O 1
ATOM 617 N N . HIS A 1 73 ? -18.781 9.484 18.109 1 95.19 73 HIS A N 1
ATOM 618 C CA . HIS A 1 73 ? -18.312 8.922 19.375 1 95.19 73 HIS A CA 1
ATOM 619 C C . HIS A 1 73 ? -19.328 9.141 20.484 1 95.19 73 HIS A C 1
ATOM 621 O O . HIS A 1 73 ? -19.625 8.227 21.25 1 95.19 73 HIS A O 1
ATOM 627 N N . ASP A 1 74 ? -19.906 10.32 20.484 1 93.44 74 ASP A N 1
ATOM 628 C CA . ASP A 1 74 ? -20.812 10.703 21.547 1 93.44 74 ASP A CA 1
ATOM 629 C C . ASP A 1 74 ? -22.172 10.008 21.406 1 93.44 74 ASP A C 1
ATOM 631 O O . ASP A 1 74 ? -22.938 9.914 22.359 1 93.44 74 ASP A O 1
ATOM 635 N N . THR A 1 75 ? -22.438 9.531 20.25 1 92 75 THR A N 1
ATOM 636 C CA . THR A 1 75 ? -23.719 8.898 19.969 1 92 75 THR A CA 1
ATOM 637 C C . THR A 1 75 ? -23.75 7.465 20.484 1 92 75 THR A C 1
ATOM 639 O O . THR A 1 75 ? -24.812 6.891 20.688 1 92 75 THR A O 1
ATOM 642 N N . PHE A 1 76 ? -22.609 6.855 20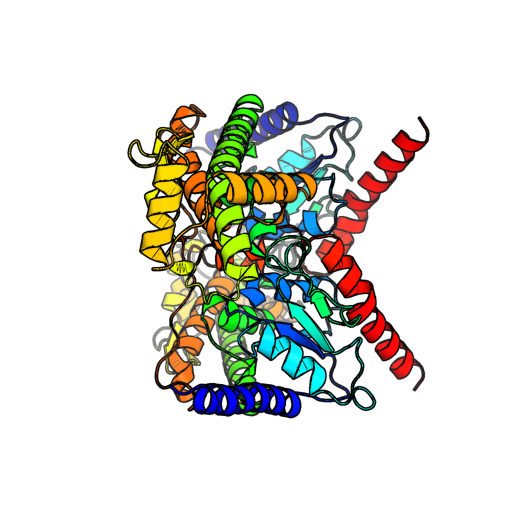.688 1 94.88 76 PHE A N 1
ATOM 643 C CA . PHE A 1 76 ? -22.547 5.445 21.047 1 94.88 76 PHE A CA 1
ATOM 644 C C . PHE A 1 76 ? -22.922 5.242 22.516 1 94.88 76 PHE A C 1
ATOM 646 O O . PHE A 1 76 ? -22.547 6.043 23.375 1 94.88 76 PHE A O 1
ATOM 653 N N . ASP A 1 77 ? -23.719 4.23 22.797 1 95.19 77 ASP A N 1
ATOM 654 C CA . ASP A 1 77 ? -23.938 3.746 24.156 1 95.19 77 ASP A CA 1
ATOM 655 C C . ASP A 1 77 ? -22.812 2.822 24.609 1 95.19 77 ASP A C 1
ATOM 657 O O . ASP A 1 77 ? -22.812 1.629 24.297 1 95.19 77 ASP A O 1
ATOM 661 N N . TRP A 1 78 ? -21.984 3.307 25.359 1 95.81 78 TRP A N 1
ATOM 662 C CA . TRP A 1 78 ? -20.766 2.588 25.719 1 95.81 78 TRP A CA 1
ATOM 663 C C . TRP A 1 78 ? -21.031 1.544 26.797 1 95.81 78 TRP A C 1
ATOM 665 O O . TRP A 1 78 ? -20.141 0.778 27.172 1 95.81 78 TRP A O 1
ATOM 675 N N . LYS A 1 79 ? -22.172 1.441 27.297 1 94.5 79 LYS A N 1
ATOM 676 C CA . LYS A 1 79 ? -22.594 0.318 28.125 1 94.5 79 LYS A CA 1
ATOM 677 C C . LYS A 1 79 ? -22.938 -0.902 27.281 1 94.5 79 LYS A C 1
ATOM 679 O O . LYS A 1 79 ? -22.812 -2.039 27.734 1 94.5 79 LYS A O 1
ATOM 684 N N . ARG A 1 80 ? -23.281 -0.556 26.062 1 94 80 ARG A N 1
ATOM 685 C CA . ARG A 1 80 ? -23.672 -1.597 25.125 1 94 80 ARG A CA 1
ATOM 686 C C . ARG A 1 80 ? -22.484 -2.043 24.281 1 94 80 ARG A C 1
ATOM 688 O O . ARG A 1 80 ? -22.359 -3.225 23.953 1 94 80 ARG A O 1
ATOM 695 N N . PHE A 1 81 ? -21.688 -1.119 23.891 1 96.19 81 PHE A N 1
ATOM 696 C CA . PHE A 1 81 ? -20.578 -1.386 23 1 96.19 81 PHE A CA 1
ATOM 697 C C . PHE A 1 81 ? -19.25 -1.252 23.734 1 96.19 81 PHE A C 1
ATOM 699 O O . PHE A 1 81 ? -19.094 -0.395 24.609 1 96.19 81 PHE A O 1
ATOM 706 N N . SER A 1 82 ? -18.297 -2.041 23.344 1 96.62 82 SER A N 1
ATOM 707 C CA . SER A 1 82 ? -16.969 -1.954 23.938 1 96.62 82 SER A CA 1
ATOM 708 C C . SER A 1 82 ? -16.141 -0.844 23.297 1 96.62 82 SER A C 1
ATOM 710 O O . SER A 1 82 ? -15.977 -0.815 22.078 1 96.62 82 SER A O 1
ATOM 712 N N . THR A 1 83 ? -15.539 -0.029 24.094 1 97.38 83 THR A N 1
ATOM 713 C CA . THR A 1 83 ? -14.68 1.052 23.625 1 97.38 83 THR A CA 1
ATOM 714 C C . THR A 1 83 ? -13.414 0.495 22.984 1 97.38 83 THR A C 1
ATOM 716 O O . THR A 1 83 ? -12.75 1.184 22.203 1 97.38 83 THR A O 1
ATOM 719 N N . LYS A 1 84 ? -13.078 -0.694 23.312 1 98.12 84 LYS A N 1
ATOM 720 C CA . LYS A 1 84 ? -11.875 -1.298 22.75 1 98.12 84 LYS A CA 1
ATOM 721 C C . LYS A 1 84 ? -12.141 -1.882 21.359 1 98.12 84 LYS A C 1
ATOM 723 O O . LYS A 1 84 ? -11.203 -2.15 20.609 1 98.12 84 LYS A O 1
ATOM 728 N N . ARG A 1 85 ? -13.391 -2.104 21.031 1 98.31 85 ARG A N 1
ATOM 729 C CA . ARG A 1 85 ? -13.773 -2.713 19.75 1 98.31 85 ARG A CA 1
ATOM 730 C C . ARG A 1 85 ? -14.07 -1.646 18.703 1 98.31 85 ARG A C 1
ATOM 732 O O . ARG A 1 85 ? -13.953 -1.899 17.5 1 98.31 85 ARG A O 1
ATOM 739 N N . ILE A 1 86 ? -14.562 -0.521 19.172 1 98.5 86 ILE A N 1
ATOM 740 C CA . ILE A 1 86 ? -14.977 0.576 18.297 1 98.5 86 ILE A CA 1
ATOM 741 C C . ILE A 1 86 ? -14.094 1.798 18.547 1 98.5 86 ILE A C 1
ATOM 743 O O . ILE A 1 86 ? -14.156 2.4 19.625 1 98.5 86 ILE A O 1
ATOM 747 N N . CYS A 1 87 ? -13.297 2.125 17.578 1 98.62 87 CYS A N 1
ATOM 748 C CA . CYS A 1 87 ? -12.328 3.205 17.75 1 98.62 87 CYS A CA 1
ATOM 749 C C . CYS A 1 87 ? -12.555 4.309 16.734 1 98.62 87 CYS A C 1
ATOM 751 O O . CYS A 1 87 ? -13.266 4.113 15.742 1 98.62 87 CYS A O 1
ATOM 753 N N . PHE A 1 88 ? -12.008 5.453 17.016 1 98.12 88 PHE A N 1
ATOM 754 C CA . PHE A 1 88 ? -12.164 6.664 16.219 1 98.12 88 PHE A CA 1
ATOM 755 C C . PHE A 1 88 ? -10.812 7.285 15.914 1 98.12 88 PHE A C 1
ATOM 757 O O . PHE A 1 88 ? -9.891 7.23 16.734 1 98.12 88 PHE A O 1
ATOM 764 N N . PHE A 1 89 ? -10.672 7.82 14.742 1 97.75 89 PHE A N 1
ATOM 765 C CA . PHE A 1 89 ? -9.398 8.359 14.281 1 97.75 89 PHE A CA 1
ATOM 766 C C . PHE A 1 89 ? -9.586 9.766 13.711 1 97.75 89 PHE A C 1
ATOM 768 O O . PHE A 1 89 ? -10.391 9.969 12.797 1 97.75 89 PHE A O 1
ATOM 775 N N . VAL A 1 90 ? -8.812 10.766 14.234 1 95.88 90 VAL A N 1
ATOM 776 C CA . VAL A 1 90 ? -8.945 12.148 13.797 1 95.88 90 VAL A CA 1
ATOM 777 C C . VAL A 1 90 ? -7.562 12.781 13.648 1 95.88 90 VAL A C 1
ATOM 779 O O . VAL A 1 90 ? -6.609 12.359 14.305 1 95.88 90 VAL A O 1
ATOM 782 N N . ASP A 1 91 ? -7.48 13.766 12.82 1 94.81 91 ASP A N 1
ATOM 783 C CA . ASP A 1 91 ? -6.262 14.547 12.664 1 94.81 91 ASP A CA 1
ATOM 784 C C . ASP A 1 91 ? -6.102 15.547 13.805 1 94.81 91 ASP A C 1
ATOM 786 O O . ASP A 1 91 ? -7.094 16.031 14.359 1 94.81 91 ASP A O 1
ATOM 790 N N . ARG A 1 92 ? -4.902 15.859 14.117 1 93.75 92 ARG A N 1
ATOM 791 C CA . ARG A 1 92 ? -4.621 16.812 15.188 1 93.75 92 ARG A CA 1
ATOM 792 C C . ARG A 1 92 ? -4.859 18.234 14.727 1 93.75 92 ARG A C 1
ATOM 794 O O . ARG A 1 92 ? -5.316 19.078 15.508 1 93.75 92 ARG A O 1
ATOM 801 N N . ASP A 1 93 ? -4.488 18.5 13.43 1 93.88 93 ASP A N 1
ATOM 802 C CA . ASP A 1 93 ? -4.555 19.859 12.891 1 93.88 93 ASP A CA 1
ATOM 803 C C . ASP A 1 93 ? -3.75 20.828 13.742 1 93.88 93 ASP A C 1
ATOM 805 O O . ASP A 1 93 ? -2.594 20.562 14.078 1 93.88 93 ASP A O 1
ATOM 809 N N . LEU A 1 94 ? -4.262 22.031 14.008 1 95.19 94 LEU A N 1
ATOM 810 C CA . LEU A 1 94 ? -3.559 23.062 14.773 1 95.19 94 LEU A CA 1
ATOM 811 C C . LEU A 1 94 ? -4.117 23.156 16.188 1 95.19 94 LEU A C 1
ATOM 813 O O . LEU A 1 94 ? -4.082 24.219 16.812 1 95.19 94 LEU A O 1
ATOM 817 N N . ALA A 1 95 ? -4.605 22 16.734 1 90.69 95 ALA A N 1
ATOM 818 C CA . ALA A 1 95 ? -5.246 21.969 18.047 1 90.69 95 ALA A CA 1
ATOM 819 C C . ALA A 1 95 ? -4.297 22.469 19.125 1 90.69 95 ALA A C 1
ATOM 821 O O . ALA A 1 95 ? -4.727 23.141 20.078 1 90.69 95 ALA A O 1
ATOM 822 N N . GLU A 1 96 ? -3.057 22.188 19.031 1 90.38 96 GLU A N 1
ATOM 823 C CA . GLU A 1 96 ? -2.051 22.562 20.016 1 90.38 96 GLU A CA 1
ATOM 824 C C . GLU A 1 96 ? -1.956 24.078 20.141 1 90.38 96 GLU A C 1
ATOM 826 O O . GLU A 1 96 ? -1.464 24.594 21.141 1 90.38 96 GLU A O 1
ATOM 831 N N . PHE A 1 97 ? -2.436 24.719 19.141 1 94.44 97 PHE A N 1
ATOM 832 C CA . PHE A 1 97 ? -2.279 26.172 19.094 1 94.44 97 PHE A CA 1
ATOM 833 C C . PHE A 1 97 ? -3.604 26.859 19.375 1 94.44 97 PHE A C 1
ATOM 835 O O . PHE A 1 97 ? -3.664 28.094 19.438 1 94.44 97 PHE A O 1
ATOM 842 N N . LEU A 1 98 ? -4.535 25.875 19.5 1 90 98 LEU A N 1
ATOM 843 C CA . LEU A 1 98 ? -5.871 26.406 19.719 1 90 98 LEU A CA 1
ATOM 844 C C . LEU A 1 98 ? -6.387 26.016 21.109 1 90 98 LEU A C 1
ATOM 846 O O . LEU A 1 98 ? -5.926 25.047 21.703 1 90 98 LEU A O 1
ATOM 850 N N . ASP A 1 99 ? -6.617 26.625 22.188 1 67.75 99 ASP A N 1
ATOM 851 C CA . ASP A 1 99 ? -7.027 26.406 23.562 1 67.75 99 ASP A CA 1
ATOM 852 C C . ASP A 1 99 ? -8.078 25.297 23.656 1 67.75 99 ASP A C 1
ATOM 854 O O . ASP A 1 99 ? -8.836 25.234 24.625 1 67.75 99 ASP A O 1
ATOM 858 N N . ASN A 1 100 ? -8.102 24.297 22.734 1 61 100 ASN A N 1
ATOM 859 C CA . ASN A 1 100 ? -9.312 23.5 22.766 1 61 100 ASN A CA 1
ATOM 860 C C . ASN A 1 100 ? -9 22 22.797 1 61 100 ASN A C 1
ATOM 862 O O . ASN A 1 100 ? -9.867 21.172 22.516 1 61 100 ASN A O 1
ATOM 866 N N . ILE A 1 101 ? -7.723 21.562 23.109 1 61.5 101 ILE A N 1
ATOM 867 C CA . ILE A 1 101 ? -7.691 20.109 23.016 1 61.5 101 ILE A CA 1
ATOM 868 C C . ILE A 1 101 ? -7.992 19.484 24.375 1 61.5 101 ILE A C 1
ATOM 870 O O . ILE A 1 101 ? -7.258 19.703 25.344 1 61.5 101 ILE A O 1
ATOM 874 N N . GLY A 1 102 ? -9.227 19.391 24.703 1 65.75 102 GLY A N 1
ATOM 875 C CA . GLY A 1 102 ? -9.547 18.672 25.922 1 65.75 102 GLY A CA 1
ATOM 876 C C . GLY A 1 102 ? -9.109 17.219 25.891 1 65.75 102 GLY A C 1
ATOM 877 O O . GLY A 1 102 ? -8.359 16.812 25 1 65.75 102 GLY A O 1
ATOM 878 N N . ASP A 1 103 ? -9.297 16.594 26.922 1 80.69 103 ASP A N 1
ATOM 879 C CA . ASP A 1 103 ? -9.023 15.164 27.078 1 80.69 103 ASP A CA 1
ATOM 880 C C . ASP A 1 103 ? -9.812 14.344 26.062 1 80.69 103 ASP A C 1
ATOM 882 O O . ASP A 1 103 ? -11 14.586 25.844 1 80.69 103 ASP A O 1
ATOM 886 N N . VAL A 1 104 ? -9.07 13.617 25.312 1 88.44 104 VAL A N 1
ATOM 887 C CA . VAL A 1 104 ? -9.711 12.781 24.297 1 88.44 104 VAL A CA 1
ATOM 888 C C . VAL A 1 104 ? -9.906 11.367 24.859 1 88.44 104 VAL A C 1
ATOM 890 O O . VAL A 1 104 ? -9.062 10.867 25.594 1 88.44 104 VAL A O 1
ATOM 893 N N . ALA A 1 105 ? -11.039 10.797 24.578 1 94.31 105 ALA A N 1
ATOM 894 C CA . ALA A 1 105 ? -11.352 9.438 25.016 1 94.31 105 ALA A CA 1
ATOM 895 C C . ALA A 1 105 ? -10.258 8.461 24.578 1 94.31 105 ALA A C 1
ATOM 897 O O . ALA A 1 105 ? -9.57 8.695 23.594 1 94.31 105 ALA A O 1
ATOM 898 N N . GLU A 1 106 ? -10.062 7.375 25.297 1 95.25 106 GLU A N 1
ATOM 899 C CA . GLU A 1 106 ? -9 6.402 25.062 1 95.25 106 GLU A CA 1
ATOM 900 C C . GLU A 1 106 ? -9.164 5.719 23.719 1 95.25 106 GLU A C 1
ATOM 902 O O . GLU A 1 106 ? -8.188 5.25 23.125 1 95.25 106 GLU A O 1
ATOM 907 N N . ASN A 1 107 ? -10.398 5.645 23.25 1 98.06 107 ASN A N 1
ATOM 908 C CA . ASN A 1 107 ? -10.625 4.945 21.984 1 98.06 107 ASN A CA 1
ATOM 909 C C . ASN A 1 107 ? -10.68 5.914 20.812 1 98.06 107 ASN A C 1
ATOM 911 O O . ASN A 1 107 ? -11.25 5.598 19.766 1 98.06 107 ASN A O 1
ATOM 915 N N . ILE A 1 108 ? -10.172 7.141 21 1 97.44 108 ILE A N 1
ATOM 916 C CA . ILE A 1 108 ? -9.969 8.102 19.922 1 97.44 108 ILE A CA 1
ATOM 917 C C . ILE A 1 108 ? -8.477 8.312 19.688 1 97.44 108 ILE A C 1
ATOM 919 O O . ILE A 1 108 ? -7.758 8.734 20.594 1 97.44 108 ILE A O 1
ATOM 923 N N . PHE A 1 109 ? -8.039 7.98 18.562 1 97.62 109 PHE A N 1
ATOM 924 C CA . PHE A 1 109 ? -6.656 8.234 18.172 1 97.62 109 PHE A CA 1
ATOM 925 C C . PHE A 1 109 ? -6.531 9.594 17.484 1 97.62 109 PHE A C 1
ATOM 927 O O . PHE A 1 109 ? -7.234 9.875 16.516 1 97.62 109 PHE A O 1
ATOM 934 N N . VAL A 1 110 ? -5.68 10.406 17.953 1 95.62 110 VAL A N 1
ATOM 935 C CA . VAL A 1 110 ? -5.332 11.688 17.344 1 95.62 110 VAL A CA 1
ATOM 936 C C . VAL A 1 110 ? -3.92 11.617 16.766 1 95.62 110 VAL A C 1
ATOM 938 O O . VAL A 1 110 ? -2.988 11.172 17.453 1 95.62 110 VAL A O 1
ATOM 941 N N . THR A 1 111 ? -3.742 12 15.531 1 96.06 111 THR A N 1
ATOM 942 C CA . THR A 1 111 ? -2.424 11.93 14.914 1 96.06 111 THR A CA 1
ATOM 943 C C . THR A 1 111 ? -1.393 12.68 15.758 1 96.06 111 THR A C 1
ATOM 945 O O . THR A 1 111 ? -1.732 13.633 16.453 1 96.06 111 THR A O 1
ATOM 948 N N . ASP A 1 112 ? -0.1 12.266 15.672 1 95.88 112 ASP A N 1
ATOM 949 C CA . ASP A 1 112 ? 0.992 12.922 16.375 1 95.88 112 ASP A CA 1
ATOM 950 C C . ASP A 1 112 ? 1.264 14.312 15.797 1 95.88 112 ASP A C 1
ATOM 952 O O . ASP A 1 112 ? 1.591 15.242 16.531 1 95.88 112 ASP A O 1
ATOM 956 N N . ASP A 1 113 ? 1.223 14.383 14.492 1 96.38 113 ASP A N 1
ATOM 957 C CA . ASP A 1 113 ? 1.471 15.609 13.742 1 96.38 113 ASP A CA 1
ATOM 958 C C . ASP A 1 113 ? 0.173 16.172 13.172 1 96.38 113 ASP A C 1
ATOM 960 O O . ASP A 1 113 ? -0.918 15.781 13.586 1 96.38 113 ASP A O 1
ATOM 964 N N . TYR A 1 114 ? 0.229 17.156 12.359 1 96.94 114 TYR A N 1
ATOM 965 C CA . TYR A 1 114 ? -0.937 17.844 11.812 1 96.94 114 TYR A CA 1
ATOM 966 C C . TYR A 1 114 ? -1.959 16.844 11.281 1 96.94 114 TYR A C 1
ATOM 968 O O . TYR A 1 114 ? -3.145 16.938 11.609 1 96.94 114 TYR A O 1
ATOM 976 N N . SER A 1 115 ? -1.569 15.914 10.461 1 96.06 115 SER A N 1
ATOM 977 C CA . SER A 1 115 ? -2.463 14.922 9.859 1 96.06 115 SER A CA 1
ATOM 978 C C . SER A 1 115 ? -1.694 13.688 9.406 1 96.06 115 SER A C 1
ATOM 980 O O . SER A 1 115 ? -0.482 13.594 9.609 1 96.06 115 SER A O 1
ATOM 982 N N . VAL A 1 116 ? -2.363 12.703 8.836 1 95.12 116 VAL A N 1
ATOM 983 C CA . VAL A 1 116 ? -1.793 11.445 8.359 1 95.12 116 VAL A CA 1
ATOM 984 C C . VAL A 1 116 ? -0.712 11.734 7.316 1 95.12 116 VAL A C 1
ATOM 986 O O . VAL A 1 116 ? 0.318 11.055 7.281 1 95.12 116 VAL A O 1
ATOM 989 N N . GLU A 1 117 ? -0.895 12.773 6.504 1 95.25 117 GLU A N 1
ATOM 990 C CA . GLU A 1 117 ? 0.03 13.109 5.426 1 95.25 117 GLU A CA 1
ATOM 991 C C . GLU A 1 117 ? 1.419 13.43 5.969 1 95.25 117 GLU A C 1
ATOM 993 O O . GLU A 1 117 ? 2.426 13.195 5.297 1 95.25 117 GLU A O 1
ATOM 998 N N . ASN A 1 118 ? 1.469 13.93 7.176 1 97.06 118 ASN A N 1
ATOM 999 C CA . ASN A 1 118 ? 2.744 14.336 7.754 1 97.06 118 ASN A CA 1
ATOM 1000 C C . ASN A 1 118 ? 3.625 13.133 8.07 1 97.06 118 ASN A C 1
ATOM 1002 O O . ASN A 1 118 ? 4.848 13.258 8.164 1 97.06 118 ASN A O 1
ATOM 1006 N N . TYR A 1 119 ? 3.025 11.953 8.211 1 95.31 119 TYR A N 1
ATOM 1007 C CA . TYR A 1 119 ? 3.801 10.742 8.445 1 95.31 119 TYR A CA 1
ATOM 1008 C C . TYR A 1 119 ? 4.555 10.328 7.191 1 95.31 119 TYR A C 1
ATOM 1010 O O . TYR A 1 119 ? 5.504 9.547 7.262 1 95.31 119 TYR A O 1
ATOM 1018 N N . ILE A 1 120 ? 4.129 10.836 6.062 1 94.94 120 ILE A N 1
ATOM 1019 C CA . ILE A 1 120 ? 4.59 10.391 4.754 1 94.94 120 ILE A CA 1
ATOM 1020 C C . ILE A 1 120 ? 5.902 11.086 4.402 1 94.94 120 ILE A C 1
ATOM 1022 O O . ILE A 1 120 ? 6.762 10.508 3.732 1 94.94 120 ILE A O 1
ATOM 1026 N N . VAL A 1 121 ? 6.059 12.289 4.848 1 97.12 121 VAL A N 1
ATOM 1027 C CA . VAL A 1 121 ? 7.113 13.148 4.32 1 97.12 121 VAL A CA 1
ATOM 1028 C C . VAL A 1 121 ? 8.422 12.883 5.066 1 97.12 121 VAL A C 1
ATOM 1030 O O . VAL A 1 121 ? 8.75 13.586 6.023 1 97.12 121 VAL A O 1
ATOM 1033 N N . ASN A 1 122 ? 9.164 11.984 4.617 1 95.88 122 ASN A N 1
ATOM 1034 C CA . ASN A 1 122 ? 10.484 11.656 5.141 1 95.88 122 ASN A CA 1
ATOM 1035 C C . ASN A 1 122 ? 11.312 10.883 4.121 1 95.88 122 ASN A C 1
ATOM 1037 O O . ASN A 1 122 ? 10.789 10.438 3.094 1 95.88 122 ASN A O 1
ATOM 1041 N N . SER A 1 123 ? 12.547 10.648 4.355 1 95.69 123 SER A N 1
ATOM 1042 C CA . SER A 1 123 ? 13.492 10.07 3.41 1 95.69 123 SER A CA 1
ATOM 1043 C C . SER A 1 123 ? 13.188 8.594 3.158 1 95.69 123 SER A C 1
ATOM 1045 O O . SER A 1 123 ? 13.406 8.094 2.053 1 95.69 123 SER A O 1
ATOM 1047 N N . GLU A 1 124 ? 12.742 7.871 4.156 1 94.62 124 GLU A N 1
ATOM 1048 C CA . GLU A 1 124 ? 12.414 6.457 3.994 1 94.62 124 GLU A CA 1
ATOM 1049 C C . GLU A 1 124 ? 11.266 6.27 3 1 94.62 124 GLU A C 1
ATOM 1051 O O . GLU A 1 124 ? 11.328 5.398 2.133 1 94.62 124 GLU A O 1
ATOM 1056 N N . THR A 1 125 ? 10.25 7.086 3.203 1 96.38 125 THR A N 1
ATOM 1057 C CA . THR A 1 125 ? 9.133 7.055 2.266 1 96.38 125 THR A CA 1
ATOM 1058 C C . THR A 1 125 ? 9.602 7.395 0.854 1 96.38 125 THR A C 1
ATOM 1060 O O . THR A 1 125 ? 9.18 6.758 -0.115 1 96.38 125 THR A O 1
ATOM 1063 N N . LEU A 1 126 ? 10.5 8.367 0.766 1 97.94 126 LEU A N 1
ATOM 1064 C CA . LEU A 1 126 ? 11.055 8.742 -0.533 1 97.94 126 LEU A CA 1
ATOM 1065 C C . LEU A 1 126 ? 11.703 7.547 -1.214 1 97.94 126 LEU A C 1
ATOM 1067 O O . LEU A 1 126 ? 11.469 7.293 -2.398 1 97.94 126 LEU A O 1
ATOM 1071 N N . GLU A 1 127 ? 12.461 6.793 -0.503 1 96.88 127 GLU A N 1
ATOM 1072 C CA . GLU A 1 127 ? 13.148 5.625 -1.051 1 96.88 127 GLU A CA 1
ATOM 1073 C C . GLU A 1 127 ? 12.148 4.602 -1.581 1 96.88 127 GLU A C 1
ATOM 1075 O O . GLU A 1 127 ? 12.336 4.047 -2.666 1 96.88 127 GLU A O 1
ATOM 1080 N N . LYS A 1 128 ? 11.133 4.363 -0.813 1 96 128 LYS A N 1
ATOM 1081 C CA . LYS A 1 128 ? 10.117 3.385 -1.206 1 96 128 LYS A CA 1
ATOM 1082 C C . LYS A 1 128 ? 9.414 3.807 -2.492 1 96 128 LYS A C 1
ATOM 1084 O O . LYS A 1 128 ? 9.227 2.992 -3.4 1 96 128 LYS A O 1
ATOM 1089 N N . ILE A 1 129 ? 9.086 5.062 -2.545 1 96.56 129 ILE A N 1
ATOM 1090 C CA . ILE A 1 129 ? 8.344 5.562 -3.699 1 96.56 129 ILE A CA 1
ATOM 1091 C C . ILE A 1 129 ? 9.25 5.555 -4.934 1 96.56 129 ILE A C 1
ATOM 1093 O O . ILE A 1 129 ? 8.828 5.129 -6.012 1 96.56 129 ILE A O 1
ATOM 1097 N N . LEU A 1 130 ? 10.5 6.008 -4.805 1 97.06 130 LEU A N 1
ATOM 1098 C CA . LEU A 1 130 ? 11.438 6 -5.922 1 97.06 130 LEU A CA 1
ATOM 1099 C C . LEU A 1 130 ? 11.648 4.582 -6.441 1 97.06 130 LEU A C 1
ATOM 1101 O O . LEU A 1 130 ? 11.703 4.363 -7.652 1 97.06 130 LEU A O 1
ATOM 1105 N N . SER A 1 131 ? 11.695 3.654 -5.543 1 95.38 131 SER A N 1
ATOM 1106 C CA . SER A 1 131 ? 12.008 2.279 -5.914 1 95.38 131 SER A CA 1
ATOM 1107 C C . SER A 1 131 ? 10.766 1.551 -6.422 1 95.38 131 SER A C 1
ATOM 1109 O O . SER A 1 131 ? 10.742 1.069 -7.559 1 95.38 131 SER A O 1
ATOM 1111 N N . GLU A 1 132 ? 9.664 1.582 -5.668 1 94.56 132 GLU A N 1
ATOM 1112 C CA . GLU A 1 132 ? 8.5 0.74 -5.926 1 94.56 132 GLU A CA 1
ATOM 1113 C C . GLU A 1 132 ? 7.602 1.354 -6.996 1 94.56 132 GLU A C 1
ATOM 1115 O O . GLU A 1 132 ? 6.973 0.635 -7.773 1 94.56 132 GLU A O 1
ATOM 1120 N N . VAL A 1 133 ? 7.539 2.648 -6.988 1 94.44 133 VAL A N 1
ATOM 1121 C CA . VAL A 1 133 ? 6.562 3.322 -7.836 1 94.44 133 VAL A CA 1
ATOM 1122 C C . VAL A 1 133 ? 7.262 3.93 -9.047 1 94.44 133 VAL A C 1
ATOM 1124 O O . VAL A 1 133 ? 6.738 3.881 -10.164 1 94.44 133 VAL A O 1
ATOM 1127 N N . MET A 1 134 ? 8.492 4.438 -8.836 1 95.75 134 MET A N 1
ATOM 1128 C CA . MET A 1 134 ? 9.117 5.207 -9.906 1 95.75 134 MET A CA 1
ATOM 1129 C C . MET A 1 134 ? 10.273 4.43 -10.531 1 95.75 134 MET A C 1
ATOM 1131 O O . MET A 1 134 ? 11.031 4.977 -11.328 1 95.75 134 MET A O 1
ATOM 1135 N N . ASN A 1 135 ? 10.492 3.227 -10.109 1 94.12 135 ASN A N 1
ATOM 1136 C CA . ASN A 1 135 ? 11.32 2.236 -10.781 1 94.12 135 ASN A CA 1
ATOM 1137 C C . ASN A 1 135 ? 12.805 2.615 -10.719 1 94.12 135 ASN A C 1
ATOM 1139 O O . ASN A 1 135 ? 13.555 2.33 -11.648 1 94.12 135 ASN A O 1
ATOM 1143 N N . VAL A 1 136 ? 13.188 3.352 -9.695 1 95.88 136 VAL A N 1
ATOM 1144 C CA . VAL A 1 136 ? 14.609 3.621 -9.477 1 95.88 136 VAL A CA 1
ATOM 1145 C C . VAL A 1 136 ? 15.242 2.469 -8.695 1 95.88 136 VAL A C 1
ATOM 1147 O O . VAL A 1 136 ? 14.781 2.125 -7.605 1 95.88 136 VAL A O 1
ATOM 1150 N N . ASN A 1 137 ? 16.203 1.832 -9.211 1 93.88 137 ASN A N 1
ATOM 1151 C CA . ASN A 1 137 ? 16.922 0.773 -8.516 1 93.88 137 ASN A CA 1
ATOM 1152 C C . ASN A 1 137 ? 17.922 1.344 -7.52 1 93.88 137 ASN A C 1
ATOM 1154 O O . ASN A 1 137 ? 19.125 1.352 -7.785 1 93.88 137 ASN A O 1
ATOM 1158 N N . LEU A 1 138 ? 17.531 1.695 -6.367 1 93.81 138 LEU A N 1
ATOM 1159 C CA . LEU A 1 138 ? 18.359 2.355 -5.363 1 93.81 138 LEU A CA 1
ATOM 1160 C C . LEU A 1 138 ? 19.5 1.447 -4.918 1 93.81 138 LEU A C 1
ATOM 1162 O O . LEU A 1 138 ? 20.594 1.921 -4.645 1 93.81 138 LEU A O 1
ATOM 1166 N N . SER A 1 139 ? 19.203 0.16 -4.82 1 91.38 139 SER A N 1
ATOM 1167 C CA . SER A 1 139 ? 20.219 -0.783 -4.363 1 91.38 139 SER A CA 1
ATOM 1168 C C . SER A 1 139 ? 21.391 -0.853 -5.34 1 91.38 139 SER A C 1
ATOM 1170 O O . SER A 1 139 ? 22.469 -1.331 -4.988 1 91.38 139 SER A O 1
ATOM 1172 N N . GLY A 1 140 ? 21.156 -0.417 -6.566 1 91.62 140 GLY A N 1
ATOM 1173 C CA . GLY A 1 140 ? 22.219 -0.413 -7.57 1 91.62 140 GLY A CA 1
ATOM 1174 C C . GLY A 1 140 ? 23.016 0.875 -7.594 1 91.62 140 GLY A C 1
ATOM 1175 O O . GLY A 1 140 ? 24.016 0.978 -8.305 1 91.62 140 GLY A O 1
ATOM 1176 N N . LEU A 1 141 ? 22.609 1.87 -6.859 1 94.69 141 LEU A N 1
ATOM 1177 C CA . LEU A 1 141 ? 23.312 3.145 -6.801 1 94.69 141 LEU A CA 1
ATOM 1178 C C . LEU A 1 141 ? 24.469 3.08 -5.801 1 94.69 141 LEU A C 1
ATOM 1180 O O . LEU A 1 141 ? 24.438 2.27 -4.875 1 94.69 141 LEU A O 1
ATOM 1184 N N . GLU A 1 142 ? 25.406 3.922 -6.035 1 93.62 142 GLU A N 1
ATOM 1185 C CA . GLU A 1 142 ? 26.5 4.062 -5.066 1 93.62 142 GLU A CA 1
ATOM 1186 C C . GLU A 1 142 ? 26.016 4.789 -3.811 1 93.62 142 GLU A C 1
ATOM 1188 O O . GLU A 1 142 ? 25.062 5.559 -3.855 1 93.62 142 GLU A O 1
ATOM 1193 N N . LYS A 1 143 ? 26.719 4.551 -2.766 1 92.56 143 LYS A N 1
ATOM 1194 C CA . LYS A 1 143 ? 26.375 5.148 -1.48 1 92.56 143 LYS A CA 1
ATOM 1195 C C . LYS A 1 143 ? 26.297 6.672 -1.587 1 92.56 143 LYS A C 1
ATOM 1197 O O . LYS A 1 143 ? 25.375 7.289 -1.052 1 92.56 143 LYS A O 1
ATOM 1202 N N . GLU A 1 144 ? 27.234 7.219 -2.264 1 95.06 144 GLU A N 1
ATOM 1203 C CA . GLU A 1 144 ? 27.297 8.672 -2.398 1 95.06 144 GLU A CA 1
ATOM 1204 C C . GLU A 1 144 ? 26.109 9.211 -3.178 1 95.06 144 GLU A C 1
ATOM 1206 O O . GLU A 1 144 ? 25.625 10.32 -2.906 1 95.06 144 GLU A O 1
ATOM 1211 N N . GLU A 1 145 ? 25.688 8.477 -4.145 1 96.94 145 GLU A N 1
ATOM 1212 C CA . GLU A 1 145 ? 24.547 8.867 -4.949 1 96.94 145 GLU A CA 1
ATOM 1213 C C . GLU A 1 145 ? 23.266 8.844 -4.125 1 96.94 145 GLU A C 1
ATOM 1215 O O . GLU A 1 145 ? 22.422 9.75 -4.23 1 96.94 145 GLU A O 1
ATOM 1220 N N . ILE A 1 146 ? 23.141 7.844 -3.305 1 96.19 146 ILE A N 1
ATOM 1221 C CA . ILE A 1 146 ? 21.984 7.742 -2.41 1 96.19 146 ILE A CA 1
ATOM 1222 C C . ILE A 1 146 ? 22 8.898 -1.41 1 96.19 146 ILE A C 1
ATOM 1224 O O . ILE A 1 146 ? 20.969 9.516 -1.145 1 96.19 146 ILE A O 1
ATOM 1228 N N . GLU A 1 147 ? 23.141 9.141 -0.875 1 96.25 147 GLU A N 1
ATOM 1229 C CA . GLU A 1 147 ? 23.297 10.258 0.06 1 96.25 147 GLU A CA 1
ATOM 1230 C C . GLU A 1 147 ? 22.922 11.578 -0.593 1 96.25 147 GLU A C 1
ATOM 1232 O O . GLU A 1 147 ? 22.297 12.438 0.039 1 96.25 147 GLU A O 1
ATOM 1237 N N . LYS A 1 148 ? 23.328 11.727 -1.799 1 97.69 148 LYS A N 1
ATOM 1238 C CA . LYS A 1 148 ? 23 12.945 -2.533 1 97.69 148 LYS A CA 1
ATOM 1239 C C . LYS A 1 148 ? 21.484 13.109 -2.662 1 97.69 148 LYS A C 1
ATOM 1241 O O . LYS A 1 148 ? 20.953 14.211 -2.496 1 97.69 148 LYS A O 1
ATOM 1246 N N . ILE A 1 149 ? 20.781 12.023 -2.994 1 98.25 149 ILE A N 1
ATOM 1247 C CA . ILE A 1 149 ? 19.328 12.039 -3.092 1 98.25 149 ILE A CA 1
ATOM 1248 C C . ILE A 1 149 ? 18.734 12.484 -1.762 1 98.25 149 ILE A C 1
ATOM 1250 O O . ILE A 1 149 ? 17.844 13.352 -1.73 1 98.25 149 ILE A O 1
ATOM 1254 N N . HIS A 1 150 ? 19.219 11.969 -0.667 1 98.19 150 HIS A N 1
ATOM 1255 C CA . HIS A 1 150 ? 18.734 12.328 0.662 1 98.19 150 HIS A CA 1
ATOM 1256 C C . HIS A 1 150 ? 19.031 13.789 0.982 1 98.19 150 HIS A C 1
ATOM 1258 O O . HIS A 1 150 ? 18.203 14.484 1.566 1 98.19 150 HIS A O 1
ATOM 1264 N N . ASP A 1 151 ? 20.172 14.211 0.604 1 98.38 151 ASP A N 1
ATOM 1265 C CA . ASP A 1 151 ? 20.562 15.594 0.849 1 98.38 151 ASP A CA 1
ATOM 1266 C C . ASP A 1 151 ? 19.656 16.562 0.105 1 98.38 151 ASP A C 1
ATOM 1268 O O . ASP A 1 151 ? 19.219 17.562 0.668 1 98.38 151 ASP A O 1
ATOM 1272 N N . ILE A 1 152 ? 19.453 16.25 -1.136 1 98.56 152 ILE A N 1
ATOM 1273 C CA . ILE A 1 152 ? 18.562 17.078 -1.937 1 98.56 152 ILE A CA 1
ATOM 1274 C C . ILE A 1 152 ? 17.188 17.156 -1.271 1 98.56 152 ILE A C 1
ATOM 1276 O O . ILE A 1 152 ? 16.641 18.25 -1.086 1 98.56 152 ILE A O 1
ATOM 1280 N N . PHE A 1 153 ? 16.672 16.016 -0.881 1 98.75 153 PHE A N 1
ATOM 1281 C CA . PHE A 1 153 ? 15.352 15.945 -0.262 1 98.75 153 PHE A CA 1
ATOM 1282 C C . PHE A 1 153 ? 15.312 16.766 1.025 1 98.75 153 PHE A C 1
ATOM 1284 O O . PHE A 1 153 ? 14.398 17.562 1.237 1 98.75 153 PHE A O 1
ATOM 1291 N N . ASN A 1 154 ? 16.281 16.562 1.866 1 98.5 154 ASN A N 1
ATOM 1292 C CA . ASN A 1 154 ? 16.328 17.219 3.164 1 98.5 154 ASN A CA 1
ATOM 1293 C C . ASN A 1 154 ? 16.484 18.734 3.016 1 98.5 154 ASN A C 1
ATOM 1295 O O . ASN A 1 154 ? 15.859 19.5 3.742 1 98.5 154 ASN A O 1
ATOM 1299 N N . ASP A 1 155 ? 17.328 19.156 2.133 1 98.5 155 ASP A N 1
ATOM 1300 C CA . ASP A 1 155 ? 17.516 20.578 1.867 1 98.5 155 ASP A CA 1
ATOM 1301 C C . ASP A 1 155 ? 16.219 21.219 1.382 1 98.5 155 ASP A C 1
ATOM 1303 O O . ASP A 1 155 ? 15.844 22.297 1.83 1 98.5 155 ASP A O 1
ATOM 1307 N N . ASN A 1 156 ? 15.625 20.516 0.406 1 98.81 156 ASN A N 1
ATOM 1308 C CA . ASN A 1 156 ? 14.336 20.984 -0.088 1 98.81 156 ASN A CA 1
ATOM 1309 C C . ASN A 1 156 ? 13.312 21.109 1.037 1 98.81 156 ASN A C 1
ATOM 1311 O O . ASN A 1 156 ? 12.555 22.078 1.101 1 98.81 156 ASN A O 1
ATOM 1315 N N . LEU A 1 157 ? 13.273 20.109 1.889 1 98.75 157 LEU A N 1
ATOM 1316 C CA . LEU A 1 157 ? 12.305 20.062 2.982 1 98.75 157 LEU A CA 1
ATOM 1317 C C . LEU A 1 157 ? 12.523 21.219 3.949 1 98.75 157 LEU A C 1
ATOM 1319 O O . LEU A 1 157 ? 11.562 21.859 4.387 1 98.75 157 LEU A O 1
ATOM 1323 N N . ILE A 1 158 ? 13.742 21.516 4.258 1 98.25 158 ILE A N 1
ATOM 1324 C CA . ILE A 1 158 ? 14.078 22.609 5.16 1 98.25 158 ILE A CA 1
ATOM 1325 C C . ILE A 1 158 ? 13.609 23.938 4.559 1 98.25 158 ILE A C 1
ATOM 1327 O O . ILE A 1 158 ? 12.953 24.734 5.234 1 98.25 158 ILE A O 1
ATOM 1331 N N . LYS A 1 159 ? 13.898 24.156 3.332 1 98.25 159 LYS A N 1
ATOM 1332 C CA . LYS A 1 159 ? 13.508 25.375 2.646 1 98.25 159 LYS A CA 1
ATOM 1333 C C . LYS A 1 159 ? 11.992 25.531 2.607 1 98.25 159 LYS A C 1
ATOM 1335 O O . LYS A 1 159 ? 11.461 26.609 2.832 1 98.25 159 LYS A O 1
ATOM 1340 N N . PHE A 1 160 ? 11.328 24.438 2.293 1 98.69 160 PHE A N 1
ATOM 1341 C CA . PHE A 1 160 ? 9.875 24.453 2.232 1 98.69 160 PHE A CA 1
ATOM 1342 C C . PHE A 1 160 ? 9.281 24.812 3.588 1 98.69 160 PHE A C 1
ATOM 1344 O O . PHE A 1 160 ? 8.398 25.672 3.676 1 98.69 160 PHE A O 1
ATOM 1351 N N . LYS A 1 161 ? 9.758 24.141 4.641 1 98.38 161 LYS A N 1
ATOM 1352 C CA . LYS A 1 161 ? 9.25 24.359 5.992 1 98.38 161 LYS A CA 1
ATOM 1353 C C . LYS A 1 161 ? 9.484 25.797 6.445 1 98.38 161 LYS A C 1
ATOM 1355 O O . LYS A 1 161 ? 8.602 26.406 7.047 1 98.38 161 LYS A O 1
ATOM 1360 N N . GLU A 1 162 ? 10.594 26.297 6.133 1 97.25 162 GLU A N 1
ATOM 1361 C CA . GLU A 1 162 ? 10.93 27.672 6.49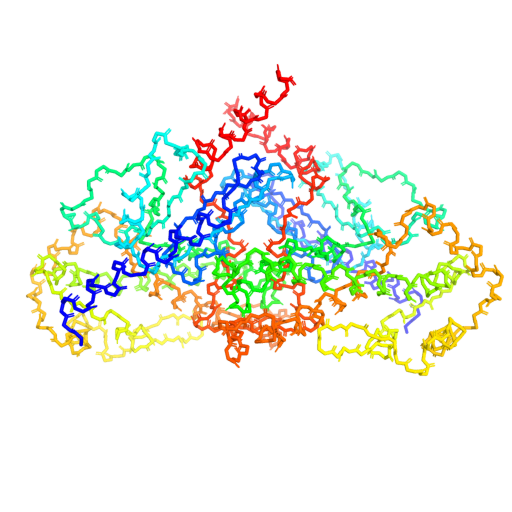6 1 97.25 162 GLU A CA 1
ATOM 1362 C C . GLU A 1 162 ? 9.992 28.656 5.812 1 97.25 162 GLU A C 1
ATOM 1364 O O . GLU A 1 162 ? 9.5 29.594 6.449 1 97.25 162 GLU A O 1
ATOM 1369 N N . ALA A 1 163 ? 9.789 28.453 4.574 1 97.88 163 ALA A N 1
ATOM 1370 C CA . ALA A 1 163 ? 8.961 29.359 3.793 1 97.88 163 ALA A CA 1
ATOM 1371 C C . ALA A 1 163 ? 7.5 29.281 4.234 1 97.88 163 ALA A C 1
ATOM 1373 O O . ALA A 1 163 ? 6.773 30.281 4.164 1 97.88 163 ALA A O 1
ATOM 1374 N N . MET A 1 164 ? 7.051 28.141 4.727 1 98.19 164 MET A N 1
ATOM 1375 C CA . MET A 1 164 ? 5.641 27.922 5.043 1 98.19 164 MET A CA 1
ATOM 1376 C C . MET A 1 164 ? 5.34 28.328 6.48 1 98.19 164 MET A C 1
ATOM 1378 O O . MET A 1 164 ? 4.176 28.516 6.848 1 98.19 164 MET A O 1
ATOM 1382 N N . THR A 1 165 ? 6.344 28.469 7.305 1 98.25 165 THR A N 1
ATOM 1383 C CA . THR A 1 165 ? 6.18 28.734 8.734 1 98.25 165 THR A CA 1
ATOM 1384 C C . THR A 1 165 ? 5.398 30.016 8.961 1 98.25 165 THR A C 1
ATOM 1386 O O . THR A 1 165 ? 4.41 30.031 9.703 1 98.25 165 THR A O 1
ATOM 1389 N N . PRO A 1 166 ? 5.77 31.203 8.328 1 98.06 166 PRO A N 1
ATOM 1390 C CA . PRO A 1 166 ? 4.977 32.406 8.539 1 98.06 166 PRO A CA 1
ATOM 1391 C C . PRO A 1 166 ? 3.531 32.25 8.07 1 98.06 166 PRO A C 1
ATOM 1393 O O . PRO A 1 166 ? 2.623 32.875 8.641 1 98.06 166 PRO A O 1
ATOM 1396 N N . ILE A 1 167 ? 3.297 31.516 7.047 1 98 167 ILE A N 1
ATOM 1397 C CA . ILE A 1 167 ? 1.955 31.25 6.543 1 98 167 ILE A CA 1
ATOM 1398 C C . ILE A 1 167 ? 1.139 30.516 7.609 1 98 167 ILE A C 1
ATOM 1400 O O . ILE A 1 167 ? 0.001 30.891 7.895 1 98 167 ILE A O 1
ATOM 1404 N N . MET A 1 168 ? 1.74 29.5 8.211 1 98.5 168 MET A N 1
ATOM 1405 C CA . MET A 1 168 ? 1.066 28.75 9.266 1 98.5 168 MET A CA 1
ATOM 1406 C C . MET A 1 168 ? 0.765 29.656 10.461 1 98.5 168 MET A C 1
ATOM 1408 O O . MET A 1 168 ? -0.293 29.531 11.086 1 98.5 168 MET A O 1
ATOM 1412 N N . ALA A 1 169 ? 1.698 30.531 10.773 1 98.5 169 ALA A N 1
ATOM 1413 C CA . ALA A 1 169 ? 1.497 31.469 11.875 1 98.5 169 ALA A CA 1
ATOM 1414 C C . ALA A 1 169 ? 0.278 32.344 11.625 1 98.5 169 ALA A C 1
ATOM 1416 O O . ALA A 1 169 ? -0.546 32.531 12.523 1 98.5 169 ALA A O 1
ATOM 1417 N N . GLN A 1 170 ? 0.17 32.906 10.406 1 98.38 170 GLN A N 1
ATOM 1418 C CA . GLN A 1 170 ? -0.983 33.719 10.062 1 98.38 170 GLN A CA 1
ATOM 1419 C C . GLN A 1 170 ? -2.275 32.906 10.125 1 98.38 170 GLN A C 1
ATOM 1421 O O . GLN A 1 170 ? -3.307 33.406 10.586 1 98.38 170 GLN A O 1
ATOM 1426 N N . ILE A 1 171 ? -2.236 31.641 9.688 1 98.12 171 ILE A N 1
ATOM 1427 C CA . ILE A 1 171 ? -3.4 30.766 9.734 1 98.12 171 ILE A CA 1
ATOM 1428 C C . ILE A 1 171 ? -3.836 30.562 11.188 1 98.12 171 ILE A C 1
ATOM 1430 O O . ILE A 1 171 ? -5.027 30.625 11.5 1 98.12 171 ILE A O 1
ATOM 1434 N N . ILE A 1 172 ? -2.879 30.344 12.062 1 97.75 172 ILE A N 1
ATOM 1435 C CA . ILE A 1 172 ? -3.16 30.172 13.484 1 97.75 172 ILE A CA 1
ATOM 1436 C C . ILE A 1 172 ? -3.846 31.438 14.031 1 97.75 172 ILE A C 1
ATOM 1438 O O . ILE A 1 172 ? -4.836 31.344 14.758 1 97.75 172 ILE A O 1
ATOM 1442 N N . LEU A 1 173 ? -3.34 32.625 13.641 1 97.94 173 LEU A N 1
ATOM 1443 C CA . LEU A 1 173 ? -3.92 33.875 14.094 1 97.94 173 LEU A CA 1
ATOM 1444 C C . LEU A 1 173 ? -5.367 34 13.625 1 97.94 173 LEU A C 1
ATOM 1446 O O . LEU A 1 173 ? -6.242 34.375 14.406 1 97.94 173 LEU A O 1
ATOM 1450 N N . TRP A 1 174 ? -5.609 33.688 12.359 1 97.56 174 TRP A N 1
ATOM 1451 C CA . TRP A 1 174 ? -6.965 33.75 11.82 1 97.56 174 TRP A CA 1
ATOM 1452 C C . TRP A 1 174 ? -7.879 32.781 12.562 1 97.56 174 TRP A C 1
ATOM 1454 O O . TRP A 1 174 ? -9.023 33.125 12.891 1 97.56 174 TRP A O 1
ATOM 1464 N N . LYS A 1 175 ? -7.406 31.594 12.875 1 95.5 175 LYS A N 1
ATOM 1465 C CA . LYS A 1 175 ? -8.211 30.609 13.578 1 95.5 175 LYS A CA 1
ATOM 1466 C C . LYS A 1 175 ? -8.508 31.047 15.008 1 95.5 175 LYS A C 1
ATOM 1468 O O . LYS A 1 175 ? -9.609 30.828 15.516 1 95.5 175 LYS A O 1
ATOM 1473 N N . ARG A 1 176 ? -7.566 31.656 15.641 1 95.31 176 ARG A N 1
ATOM 1474 C CA . ARG A 1 176 ? -7.762 32.156 17 1 95.31 176 ARG A CA 1
ATOM 1475 C C . ARG A 1 176 ? -8.852 33.219 17.016 1 95.31 176 ARG A C 1
ATOM 1477 O O . ARG A 1 176 ? -9.562 33.375 18.016 1 95.31 176 ARG A O 1
ATOM 1484 N N . LYS A 1 177 ? -8.977 33.875 15.922 1 95 177 LYS A N 1
ATOM 1485 C CA . LYS A 1 177 ? -9.992 34.938 15.812 1 95 177 LYS A CA 1
ATOM 1486 C C . LYS A 1 177 ? -11.344 34.344 15.406 1 95 177 LYS A C 1
ATOM 1488 O O . LYS A 1 177 ? -12.32 35.094 15.258 1 95 177 LYS A O 1
ATOM 1493 N N . GLY A 1 178 ? -11.328 33.062 15.07 1 91.44 178 GLY A N 1
ATOM 1494 C CA . GLY A 1 178 ? -12.57 32.375 14.719 1 91.44 178 GLY A CA 1
ATOM 1495 C C . GLY A 1 178 ? -12.922 32.531 13.25 1 91.44 178 GLY A C 1
ATOM 1496 O O . GLY A 1 178 ? -14.07 32.281 12.859 1 91.44 178 GLY A O 1
ATOM 1497 N N . CYS A 1 179 ? -11.984 32.875 12.438 1 92.44 179 CYS A N 1
ATOM 1498 C CA . CYS A 1 179 ? -12.242 33.062 11.016 1 92.44 179 CYS A CA 1
ATOM 1499 C C . CYS A 1 179 ? -12.469 31.719 10.336 1 92.44 179 CYS A C 1
ATOM 1501 O O . CYS A 1 179 ? -11.82 30.719 10.68 1 92.44 179 CYS A O 1
ATOM 1503 N N . ARG A 1 180 ? -13.383 31.703 9.477 1 88.19 180 ARG A N 1
ATOM 1504 C CA . ARG A 1 180 ? -13.578 30.547 8.609 1 88.19 180 ARG A CA 1
ATOM 1505 C C . ARG A 1 180 ? -12.656 30.594 7.398 1 88.19 180 ARG A C 1
ATOM 1507 O O . ARG A 1 180 ? -12.797 31.484 6.547 1 88.19 180 ARG A O 1
ATOM 1514 N N . LEU A 1 181 ? -11.797 29.625 7.336 1 91.69 181 LEU A N 1
ATOM 1515 C CA . LEU A 1 181 ? -10.742 29.688 6.328 1 91.69 181 LEU A CA 1
ATOM 1516 C C . LEU A 1 181 ? -10.961 28.641 5.246 1 91.69 181 LEU A C 1
ATOM 1518 O O . LEU A 1 181 ? -11.328 27.5 5.551 1 91.69 181 LEU A O 1
ATOM 1522 N N . GLU A 1 182 ? -10.812 29 4.043 1 91.25 182 GLU A N 1
ATOM 1523 C CA . GLU A 1 182 ? -10.703 28.062 2.932 1 91.25 182 GLU A CA 1
ATOM 1524 C C . GLU A 1 182 ? -9.25 27.75 2.596 1 91.25 182 GLU A C 1
ATOM 1526 O O . GLU A 1 182 ? -8.719 28.266 1.602 1 91.25 182 GLU A O 1
ATOM 1531 N N . LEU A 1 183 ? -8.703 26.891 3.277 1 94.38 183 LEU A N 1
ATOM 1532 C CA . LEU A 1 183 ? -7.27 26.656 3.207 1 94.38 183 LEU A CA 1
ATOM 1533 C C . LEU A 1 183 ? -6.891 26 1.879 1 94.38 183 LEU A C 1
ATOM 1535 O O . LEU A 1 183 ? -5.738 26.078 1.451 1 94.38 183 LEU A O 1
ATOM 1539 N N . ASP A 1 184 ? -7.801 25.328 1.215 1 92.81 184 ASP A N 1
ATOM 1540 C CA . ASP A 1 184 ? -7.535 24.688 -0.068 1 92.81 184 ASP A CA 1
ATOM 1541 C C . ASP A 1 184 ? -7.246 25.719 -1.153 1 92.81 184 ASP A C 1
ATOM 1543 O O . ASP A 1 184 ? -6.723 25.375 -2.217 1 92.81 184 ASP A O 1
ATOM 1547 N N . SER A 1 185 ? -7.656 26.922 -0.875 1 94.88 185 SER A N 1
ATOM 1548 C CA . SER A 1 185 ? -7.391 27.984 -1.832 1 94.88 185 SER A CA 1
ATOM 1549 C C . SER A 1 185 ? -5.914 28.359 -1.849 1 94.88 185 SER A C 1
ATOM 1551 O O . SER A 1 185 ? -5.434 28.969 -2.809 1 94.88 185 SER A O 1
ATOM 1553 N N . ILE A 1 186 ? -5.23 28.094 -0.772 1 96.31 186 ILE A N 1
ATOM 1554 C CA . ILE A 1 186 ? -3.793 28.328 -0.708 1 96.31 186 ILE A CA 1
ATOM 1555 C C . ILE A 1 186 ? -3.051 27.203 -1.417 1 96.31 186 ILE A C 1
ATOM 1557 O O . ILE A 1 186 ? -3.051 26.062 -0.948 1 96.31 186 ILE A O 1
ATOM 1561 N N . LYS A 1 187 ? -2.379 27.516 -2.451 1 95.44 187 LYS A N 1
ATOM 1562 C CA . LYS A 1 187 ? -1.699 26.5 -3.252 1 95.44 187 LYS A CA 1
ATOM 1563 C C . LYS A 1 187 ? -0.186 26.703 -3.217 1 95.44 187 LYS A C 1
ATOM 1565 O O . LYS A 1 187 ? 0.334 27.656 -3.787 1 95.44 187 LYS A O 1
ATOM 1570 N N . PRO A 1 188 ? 0.521 25.734 -2.662 1 96.12 188 PRO A N 1
ATOM 1571 C CA . PRO A 1 188 ? 1.979 25.859 -2.611 1 96.12 188 PRO A CA 1
ATOM 1572 C C . PRO A 1 188 ? 2.609 25.984 -3.994 1 96.12 188 PRO A C 1
ATOM 1574 O O . PRO A 1 188 ? 3.668 26.609 -4.137 1 96.12 188 PRO A O 1
ATOM 1577 N N . LYS A 1 189 ? 1.999 25.453 -4.98 1 95.38 189 LYS A N 1
ATOM 1578 C CA . LYS A 1 189 ? 2.527 25.5 -6.34 1 95.38 189 LYS A CA 1
ATOM 1579 C C . LYS A 1 189 ? 2.697 26.953 -6.805 1 95.38 189 LYS A C 1
ATOM 1581 O O . LYS A 1 189 ? 3.488 27.234 -7.707 1 95.38 189 LYS A O 1
ATOM 1586 N N . ASP A 1 190 ? 1.917 27.812 -6.23 1 95.94 190 ASP A N 1
ATOM 1587 C CA . ASP A 1 190 ? 1.984 29.234 -6.605 1 95.94 190 ASP A CA 1
ATOM 1588 C C . ASP A 1 190 ? 3.227 29.891 -6.02 1 95.94 190 ASP A C 1
ATOM 1590 O O . ASP A 1 190 ? 3.742 30.859 -6.582 1 95.94 190 ASP A O 1
ATOM 1594 N N . PHE A 1 191 ? 3.783 29.375 -4.887 1 96.06 191 PHE A N 1
ATOM 1595 C CA . PHE A 1 191 ? 4.922 29.938 -4.172 1 96.06 191 PHE A CA 1
ATOM 1596 C C . PHE A 1 191 ? 6.234 29.406 -4.73 1 96.06 191 PHE A C 1
ATOM 1598 O O . PHE A 1 191 ? 7.262 30.078 -4.676 1 96.06 191 PHE A O 1
ATOM 1605 N N . PHE A 1 192 ? 6.133 28.156 -5.199 1 97.88 192 PHE A N 1
ATOM 1606 C CA . PHE A 1 192 ? 7.395 27.453 -5.348 1 97.88 192 PHE A CA 1
ATOM 1607 C C . PHE A 1 192 ? 7.594 26.984 -6.789 1 97.88 192 PHE A C 1
ATOM 1609 O O . PHE A 1 192 ? 6.621 26.844 -7.535 1 97.88 192 PHE A O 1
ATOM 1616 N N . GLU A 1 193 ? 8.781 26.797 -7.137 1 97.38 193 GLU A N 1
ATOM 1617 C CA . GLU A 1 193 ? 9.203 26.141 -8.367 1 97.38 193 GLU A CA 1
ATOM 1618 C C . GLU A 1 193 ? 10.406 25.234 -8.125 1 97.38 193 GLU A C 1
ATOM 1620 O O . GLU A 1 193 ? 11.125 25.391 -7.141 1 97.38 193 GLU A O 1
ATOM 1625 N N . PHE A 1 194 ? 10.508 24.219 -8.922 1 97.25 194 PHE A N 1
ATOM 1626 C CA . PHE A 1 194 ? 11.633 23.297 -8.836 1 97.25 194 PHE A CA 1
ATOM 1627 C C . PHE A 1 194 ? 12.539 23.422 -10.055 1 97.25 194 PHE A C 1
ATOM 1629 O O . PHE A 1 194 ? 12.055 23.562 -11.18 1 97.25 194 PHE A O 1
ATOM 1636 N N . LYS A 1 195 ? 13.852 23.484 -9.797 1 95.81 195 LYS A N 1
ATOM 1637 C CA . LYS A 1 195 ? 14.867 23.469 -10.844 1 95.81 195 LYS A CA 1
ATOM 1638 C C . LYS A 1 195 ? 15.961 22.453 -10.523 1 95.81 195 LYS A C 1
ATOM 1640 O O . LYS A 1 195 ? 16.656 22.578 -9.516 1 95.81 195 LYS A O 1
ATOM 1645 N N . ASN A 1 196 ? 16.234 21.469 -11.344 1 94.19 196 ASN A N 1
ATOM 1646 C CA . ASN A 1 196 ? 17.25 20.438 -11.156 1 94.19 196 ASN A CA 1
ATOM 1647 C C . ASN A 1 196 ? 17.125 19.781 -9.789 1 94.19 196 ASN A C 1
ATOM 1649 O O . ASN A 1 196 ? 18.109 19.703 -9.047 1 94.19 196 ASN A O 1
ATOM 1653 N N . ALA A 1 197 ? 15.898 19.469 -9.312 1 96.88 197 ALA A N 1
ATOM 1654 C CA . ALA A 1 197 ? 15.547 18.719 -8.109 1 96.88 197 ALA A CA 1
ATOM 1655 C C . ALA A 1 197 ? 15.508 19.625 -6.891 1 96.88 197 ALA A C 1
ATOM 1657 O O . ALA A 1 197 ? 15.055 19.219 -5.816 1 96.88 197 ALA A O 1
ATOM 1658 N N . TYR A 1 198 ? 15.891 20.875 -7.051 1 98.12 198 TYR A N 1
ATOM 1659 C CA . TYR A 1 198 ? 15.938 21.781 -5.914 1 98.12 198 TYR A CA 1
ATOM 1660 C C . TYR A 1 198 ? 14.75 22.734 -5.926 1 98.12 198 TYR A C 1
ATOM 1662 O O . TYR A 1 198 ? 14.336 23.203 -6.988 1 98.12 198 TYR A O 1
ATOM 1670 N N . ILE A 1 199 ? 14.25 23 -4.773 1 98.5 199 ILE A N 1
ATOM 1671 C CA . ILE A 1 199 ? 13.062 23.844 -4.625 1 98.5 199 ILE A CA 1
ATOM 1672 C C . ILE A 1 199 ? 13.484 25.297 -4.438 1 98.5 199 ILE A C 1
ATOM 1674 O O . ILE A 1 199 ? 14.484 25.578 -3.77 1 98.5 199 ILE A O 1
ATOM 1678 N N . PHE A 1 200 ? 12.766 26.266 -5.043 1 97.88 200 PHE A N 1
ATOM 1679 C CA . PHE A 1 200 ? 12.984 27.703 -4.914 1 97.88 200 PHE A CA 1
ATOM 1680 C C . PHE A 1 200 ? 11.656 28.438 -4.766 1 97.88 200 PHE A C 1
ATOM 1682 O O . PHE A 1 200 ? 10.625 27.984 -5.266 1 97.88 200 PHE A O 1
ATOM 1689 N N . LEU A 1 201 ? 11.75 29.516 -4.051 1 97.81 201 LEU A N 1
ATOM 1690 C CA . LEU A 1 201 ? 10.625 30.438 -4.062 1 97.81 201 LEU A CA 1
ATOM 1691 C C . LEU A 1 201 ? 10.602 31.266 -5.352 1 97.81 201 LEU A C 1
ATOM 1693 O O . LEU A 1 201 ? 11.648 31.719 -5.812 1 97.81 201 LEU A O 1
ATOM 1697 N N . LYS A 1 202 ? 9.445 31.391 -5.887 1 97.31 202 LYS A N 1
ATOM 1698 C CA . LYS A 1 202 ? 9.328 32.312 -7.008 1 97.31 202 LYS A CA 1
ATOM 1699 C C . LYS A 1 202 ? 9.672 33.719 -6.586 1 97.31 202 LYS A C 1
ATOM 1701 O O . LYS A 1 202 ? 9.422 34.125 -5.445 1 97.31 202 LYS A O 1
ATOM 1706 N N . THR A 1 203 ? 10.102 34.469 -7.477 1 96.06 203 THR A N 1
ATOM 1707 C CA . THR A 1 203 ? 10.609 35.812 -7.207 1 96.06 203 THR A CA 1
ATOM 1708 C C . THR A 1 203 ? 9.531 36.688 -6.555 1 96.06 203 THR A C 1
ATOM 1710 O O . THR A 1 203 ? 9.812 37.438 -5.621 1 96.06 203 THR A O 1
ATOM 1713 N N . GLN A 1 204 ? 8.328 36.531 -6.969 1 95.19 204 GLN A N 1
ATOM 1714 C CA . GLN A 1 204 ? 7.211 37.344 -6.492 1 95.19 204 GLN A CA 1
ATOM 1715 C C . GLN A 1 204 ? 6.887 37.031 -5.035 1 95.19 204 GLN A C 1
ATOM 1717 O O . GLN A 1 204 ? 6.23 37.844 -4.355 1 95.19 204 GLN A O 1
ATOM 1722 N N . TYR A 1 205 ? 7.422 35.906 -4.547 1 96.62 205 TYR A N 1
ATOM 1723 C CA . TYR A 1 205 ? 7.023 35.469 -3.209 1 96.62 205 TYR A CA 1
ATOM 1724 C C . TYR A 1 205 ? 8.242 35.25 -2.322 1 96.62 205 TYR A C 1
ATOM 1726 O O . TYR A 1 205 ? 8.195 34.469 -1.371 1 96.62 205 TYR A O 1
ATOM 1734 N N . GLU A 1 206 ? 9.297 35.906 -2.6 1 95.56 206 GLU A N 1
ATOM 1735 C CA . GLU A 1 206 ? 10.539 35.781 -1.848 1 95.56 206 GLU A CA 1
ATOM 1736 C C . GLU A 1 206 ? 10.414 36.375 -0.448 1 95.56 206 GLU A C 1
ATOM 1738 O O . GLU A 1 206 ? 11 35.844 0.505 1 95.56 206 GLU A O 1
ATOM 1743 N N . THR A 1 207 ? 9.609 37.406 -0.319 1 96.12 207 THR A N 1
ATOM 1744 C CA . THR A 1 207 ? 9.453 38.031 0.983 1 96.12 207 THR A CA 1
ATOM 1745 C C . THR A 1 207 ? 8.273 37.438 1.738 1 96.12 207 THR A C 1
ATOM 1747 O O . THR A 1 207 ? 7.289 37.031 1.127 1 96.12 207 THR A O 1
ATOM 1750 N N . VAL A 1 208 ? 8.359 37.469 3.047 1 96.62 208 VAL A N 1
ATOM 1751 C CA . VAL A 1 208 ? 7.27 37 3.889 1 96.62 208 VAL A CA 1
ATOM 1752 C C . VAL A 1 208 ? 6.012 37.812 3.629 1 96.62 208 VAL A C 1
ATOM 1754 O O . VAL A 1 208 ? 4.914 37.25 3.525 1 96.62 208 VAL A O 1
ATOM 1757 N N . ASP A 1 209 ? 6.176 39.125 3.473 1 96.62 209 ASP A N 1
ATOM 1758 C CA . ASP A 1 209 ? 5.051 40 3.26 1 96.62 209 ASP A CA 1
ATOM 1759 C C . ASP A 1 209 ? 4.281 39.656 1.993 1 96.62 209 ASP A C 1
ATOM 1761 O O . ASP A 1 209 ? 3.049 39.656 1.981 1 96.62 209 ASP A O 1
ATOM 1765 N N . SER A 1 210 ? 5.012 39.344 0.97 1 96.88 210 SER A N 1
ATOM 1766 C CA . SER A 1 210 ? 4.367 39 -0.288 1 96.88 210 SER A CA 1
ATOM 1767 C C . SER A 1 210 ? 3.588 37.688 -0.156 1 96.88 210 SER A C 1
ATOM 1769 O O . SER A 1 210 ? 2.512 37.531 -0.737 1 96.88 210 SER A O 1
ATOM 1771 N N . ARG A 1 211 ? 4.086 36.688 0.549 1 97.44 211 ARG A N 1
ATOM 1772 C CA . ARG A 1 211 ? 3.398 35.438 0.778 1 97.44 211 ARG A CA 1
ATOM 1773 C C . ARG A 1 211 ? 2.15 35.625 1.633 1 97.44 211 ARG A C 1
ATOM 1775 O O . ARG A 1 211 ? 1.107 35.031 1.369 1 97.44 211 ARG A O 1
ATOM 1782 N N . ILE A 1 212 ? 2.27 36.5 2.619 1 97.81 212 ILE A N 1
ATOM 1783 C CA . ILE A 1 212 ? 1.136 36.812 3.488 1 97.81 212 ILE A CA 1
ATOM 1784 C C . ILE A 1 212 ? 0.044 37.5 2.691 1 97.81 212 ILE A C 1
ATOM 1786 O O . ILE A 1 212 ? -1.143 37.219 2.859 1 97.81 212 ILE A O 1
ATOM 1790 N N . GLU A 1 213 ? 0.448 38.406 1.868 1 96.88 213 GLU A N 1
ATOM 1791 C CA . GLU A 1 213 ? -0.51 39.094 1.001 1 96.88 213 GLU A CA 1
ATOM 1792 C C . GLU A 1 213 ? -1.24 38.094 0.1 1 96.88 213 GLU A C 1
ATOM 1794 O O . GLU A 1 213 ? -2.445 38.25 -0.124 1 96.88 213 GLU A O 1
ATOM 1799 N N . TYR A 1 214 ? -0.505 37.219 -0.396 1 96.25 214 TYR A N 1
ATOM 1800 C CA . TYR A 1 214 ? -1.085 36.188 -1.251 1 96.25 214 TYR A CA 1
ATOM 1801 C C . TYR A 1 214 ? -2.186 35.406 -0.52 1 96.25 214 TYR A C 1
ATOM 1803 O O . TYR A 1 214 ? -3.285 35.25 -1.049 1 96.25 214 TYR A O 1
ATOM 1811 N N . ILE A 1 215 ? -1.91 34.938 0.699 1 96.5 215 ILE A N 1
ATOM 1812 C CA . ILE A 1 215 ? -2.893 34.094 1.387 1 96.5 215 ILE A CA 1
ATOM 1813 C C . ILE A 1 215 ? -4.062 34.969 1.855 1 96.5 215 ILE A C 1
ATOM 1815 O O . ILE A 1 215 ? -5.191 34.5 1.971 1 96.5 215 ILE A O 1
ATOM 1819 N N . GLU A 1 216 ? -3.787 36.25 2.143 1 96.38 216 GLU A N 1
ATOM 1820 C CA . GLU A 1 216 ? -4.867 37.188 2.41 1 96.38 216 GLU A CA 1
ATOM 1821 C C . GLU A 1 216 ? -5.867 37.219 1.26 1 96.38 216 GLU A C 1
ATOM 1823 O O . GLU A 1 216 ? -7.082 37.188 1.485 1 96.38 216 GLU A O 1
ATOM 1828 N N . ASN A 1 217 ? -5.324 37.25 0.104 1 95.44 217 ASN A N 1
ATOM 1829 C CA . ASN A 1 217 ? -6.16 37.281 -1.09 1 95.44 217 ASN A CA 1
ATOM 1830 C C . ASN A 1 217 ? -6.879 35.969 -1.31 1 95.44 217 ASN A C 1
ATOM 1832 O O . ASN A 1 217 ? -8.047 35.938 -1.705 1 95.44 217 ASN A O 1
ATOM 1836 N N . CYS A 1 218 ? -6.199 34.906 -1.078 1 95.19 218 CYS A N 1
ATOM 1837 C CA . CYS A 1 218 ? -6.781 33.562 -1.247 1 95.19 218 CYS A CA 1
ATOM 1838 C C . CYS A 1 218 ? -7.961 33.375 -0.303 1 95.19 218 CYS A C 1
ATOM 1840 O O . CYS A 1 218 ? -9 32.844 -0.71 1 95.19 218 CYS A O 1
ATOM 1842 N N . CYS A 1 219 ? -7.789 33.781 0.917 1 94.5 219 CYS A N 1
ATOM 1843 C CA . CYS A 1 219 ? -8.789 33.531 1.944 1 94.5 219 CYS A CA 1
ATOM 1844 C C . CYS A 1 219 ? -9.781 34.688 2.035 1 94.5 219 CYS A C 1
ATOM 1846 O O . CYS A 1 219 ? -10.836 34.562 2.66 1 94.5 219 CYS A O 1
ATOM 1848 N N . ASN A 1 220 ? -9.461 35.781 1.438 1 94.94 220 ASN A N 1
ATOM 1849 C CA . ASN A 1 220 ? -10.273 37 1.494 1 94.94 220 ASN A CA 1
ATOM 1850 C C . ASN A 1 220 ? -10.461 37.469 2.93 1 94.94 220 ASN A C 1
ATOM 1852 O O . ASN A 1 220 ? -11.586 37.75 3.35 1 94.94 220 ASN A O 1
ATOM 1856 N N . ILE A 1 221 ? -9.453 37.438 3.727 1 96.31 221 ILE A N 1
ATOM 1857 C CA . ILE A 1 221 ? -9.406 37.875 5.109 1 96.31 221 ILE A CA 1
ATOM 1858 C C . ILE A 1 221 ? -8.133 38.688 5.336 1 96.31 221 ILE A C 1
ATOM 1860 O O . ILE A 1 221 ? -7.039 38.25 4.996 1 96.31 221 ILE A O 1
ATOM 1864 N N . LYS A 1 222 ? -8.289 39.844 5.938 1 96.5 222 LYS A N 1
ATOM 1865 C CA . LYS A 1 222 ? -7.141 40.719 6.184 1 96.5 222 LYS A CA 1
ATOM 1866 C C . LYS A 1 222 ? -6.133 40.031 7.109 1 96.5 222 LYS A C 1
ATOM 1868 O O . LYS A 1 222 ? -6.516 39.406 8.102 1 96.5 222 LYS A O 1
ATOM 1873 N N . SER A 1 223 ? -4.887 40.188 6.762 1 96.38 223 SER A N 1
ATOM 1874 C CA . SER A 1 223 ? -3.824 39.594 7.574 1 96.38 223 SER A CA 1
ATOM 1875 C C . SER A 1 223 ? -3.506 40.469 8.781 1 96.38 223 SER A C 1
ATOM 1877 O O . SER A 1 223 ? -3.967 41.594 8.867 1 96.38 223 SER A O 1
ATOM 1879 N N . ASP A 1 224 ? -2.801 39.844 9.719 1 97.25 224 ASP A N 1
ATOM 1880 C CA . ASP A 1 224 ? -2.367 40.562 10.922 1 97.25 224 ASP A CA 1
ATOM 1881 C C . ASP A 1 224 ? -1.057 41.312 10.68 1 97.25 224 ASP A C 1
ATOM 1883 O O . ASP A 1 224 ? -0.484 41.219 9.586 1 97.25 224 ASP A O 1
ATOM 1887 N N . THR A 1 225 ? -0.596 42.062 11.711 1 96.5 225 THR A N 1
ATOM 1888 C CA . THR A 1 225 ? 0.648 42.812 11.594 1 96.5 225 THR A CA 1
ATOM 1889 C C . THR A 1 225 ? 1.852 41.875 11.625 1 96.5 225 THR A C 1
ATOM 1891 O O . THR A 1 225 ? 1.786 40.812 12.219 1 96.5 225 THR A O 1
ATOM 1894 N N . PRO A 1 226 ? 2.926 42.25 10.961 1 96.44 226 PRO A N 1
ATOM 1895 C CA . PRO A 1 226 ? 4.141 41.438 11 1 96.44 226 PRO A CA 1
ATOM 1896 C C . PRO A 1 226 ? 4.578 41.125 12.43 1 96.44 226 PRO A C 1
ATOM 1898 O O . PRO A 1 226 ? 5.094 40.031 12.688 1 96.44 226 PRO A O 1
ATOM 1901 N N . GLU A 1 227 ? 4.352 42 13.32 1 96.94 227 GLU A N 1
ATOM 1902 C CA . GLU A 1 227 ? 4.719 41.781 14.719 1 96.94 227 GLU A CA 1
ATOM 1903 C C . GLU A 1 227 ? 3.893 40.656 15.336 1 96.94 227 GLU A C 1
ATOM 1905 O O . GLU A 1 227 ? 4.43 39.812 16.031 1 96.94 227 GLU A O 1
ATOM 1910 N N . SER A 1 228 ? 2.605 40.719 15.109 1 97.62 228 SER A N 1
ATOM 1911 C CA . SER A 1 228 ? 1.715 39.688 15.625 1 97.62 228 SER A CA 1
ATOM 1912 C C . SER A 1 228 ? 2.068 38.312 15.047 1 97.62 228 SER A C 1
ATOM 1914 O O . SER A 1 228 ? 2.049 37.312 15.758 1 97.62 228 SER A O 1
ATOM 1916 N N . ILE A 1 229 ? 2.361 38.312 13.773 1 97.94 229 ILE A N 1
ATOM 1917 C CA . ILE A 1 229 ? 2.73 37.094 13.102 1 97.94 229 ILE A CA 1
ATOM 1918 C C . ILE A 1 229 ? 4.027 36.531 13.688 1 97.94 229 ILE A C 1
ATOM 1920 O O . ILE A 1 229 ? 4.152 35.344 13.93 1 97.94 229 ILE A O 1
ATOM 1924 N N . SER A 1 230 ? 4.957 37.406 13.938 1 97.5 230 SER A N 1
ATOM 1925 C CA . SER A 1 230 ? 6.254 37 14.484 1 97.5 230 SER A CA 1
ATOM 1926 C C . SER A 1 230 ? 6.102 36.375 15.859 1 97.5 230 SER A C 1
ATOM 1928 O O . SER A 1 230 ? 6.832 35.438 16.203 1 97.5 230 SER A O 1
ATOM 1930 N N . VAL A 1 231 ? 5.199 36.844 16.656 1 97.94 231 VAL A N 1
ATOM 1931 C CA . VAL A 1 231 ? 4.945 36.281 17.984 1 97.94 231 VAL A CA 1
ATOM 1932 C C . VAL A 1 231 ? 4.469 34.844 17.875 1 97.94 231 VAL A C 1
ATOM 1934 O O . VAL A 1 231 ? 4.941 33.969 18.594 1 97.94 231 VAL A O 1
ATOM 1937 N N . VAL A 1 232 ? 3.562 34.625 16.969 1 97.94 232 VAL A N 1
ATOM 1938 C CA . VAL A 1 232 ? 3.01 33.312 16.781 1 97.94 232 VAL A CA 1
ATOM 1939 C C . VAL A 1 232 ? 4.062 32.406 16.141 1 97.94 232 VAL A C 1
ATOM 1941 O O . VAL A 1 232 ? 4.117 31.203 16.438 1 97.94 232 VAL A O 1
ATOM 1944 N N . GLU A 1 233 ? 4.863 32.938 15.234 1 98 233 GLU A N 1
ATOM 1945 C CA . GLU A 1 233 ? 5.961 32.188 14.664 1 98 233 GLU A CA 1
ATOM 1946 C C . GLU A 1 233 ? 6.871 31.625 15.758 1 98 233 GLU A C 1
ATOM 1948 O O . GLU A 1 233 ? 7.32 30.484 15.68 1 98 233 GLU A O 1
ATOM 1953 N N . LYS A 1 234 ? 7.168 32.438 16.703 1 97.75 234 LYS A N 1
ATOM 1954 C CA . LYS A 1 234 ? 8.008 32 17.812 1 97.75 234 LYS A CA 1
ATOM 1955 C C . LYS A 1 234 ? 7.348 30.859 18.594 1 97.75 234 LYS A C 1
ATOM 1957 O O . LYS A 1 234 ? 8.016 29.891 18.938 1 97.75 234 LYS A O 1
ATOM 1962 N N . GLU A 1 235 ? 6.082 31.016 18.828 1 97 235 GLU A N 1
ATOM 1963 C CA . GLU A 1 235 ? 5.328 29.953 19.484 1 97 235 GLU A CA 1
ATOM 1964 C C . GLU A 1 235 ? 5.363 28.672 18.656 1 97 235 GLU A C 1
ATOM 1966 O O . GLU A 1 235 ? 5.516 27.578 19.203 1 97 235 GLU A O 1
ATOM 1971 N N . PHE A 1 236 ? 5.191 28.844 17.359 1 97.62 236 PHE A N 1
ATOM 1972 C CA . PHE A 1 236 ? 5.207 27.734 16.406 1 97.62 236 PHE A CA 1
ATOM 1973 C C . PHE A 1 236 ? 6.539 27 16.469 1 97.62 236 PHE A C 1
ATOM 1975 O O . PHE A 1 236 ? 6.574 25.766 16.5 1 97.62 236 PHE A O 1
ATOM 1982 N N . HIS A 1 237 ? 7.629 27.688 16.562 1 97 237 HIS A N 1
ATOM 1983 C CA . HIS A 1 237 ? 8.969 27.109 16.656 1 97 237 HIS A CA 1
ATOM 1984 C C . HIS A 1 237 ? 9.164 26.391 17.984 1 97 237 HIS A C 1
ATOM 1986 O O . HIS A 1 237 ? 9.758 25.312 18.031 1 97 237 HIS A O 1
ATOM 1992 N N . GLU A 1 238 ? 8.664 26.953 19.016 1 96.5 238 GLU A N 1
ATOM 1993 C CA . GLU A 1 238 ? 8.82 26.391 20.344 1 96.5 238 GLU A CA 1
ATOM 1994 C C . GLU A 1 238 ? 8.141 25.016 20.453 1 96.5 238 GLU A C 1
ATOM 1996 O O . GLU A 1 238 ? 8.586 24.156 21.219 1 96.5 238 GLU A O 1
ATOM 2001 N N . LYS A 1 239 ? 7.156 24.844 19.656 1 95.56 239 LYS A N 1
ATOM 2002 C CA . LYS A 1 239 ? 6.402 23.594 19.703 1 95.56 239 LYS A CA 1
ATOM 2003 C C . LYS A 1 239 ? 6.785 22.672 18.547 1 95.56 239 LYS A C 1
ATOM 2005 O O . LYS A 1 239 ? 5.992 21.828 18.141 1 95.56 239 LYS A O 1
ATOM 2010 N N . ASP A 1 240 ? 7.898 22.906 17.891 1 96.06 240 ASP A N 1
ATOM 2011 C CA . ASP A 1 240 ? 8.383 22.141 16.75 1 96.06 240 ASP A CA 1
ATOM 2012 C C . ASP A 1 240 ? 7.398 22.219 15.586 1 96.06 240 ASP A C 1
ATOM 2014 O O . ASP A 1 240 ? 7.109 21.203 14.953 1 96.06 240 ASP A O 1
ATOM 2018 N N . GLY A 1 241 ? 6.84 23.359 15.414 1 96.19 241 GLY A N 1
ATOM 2019 C CA . GLY A 1 241 ? 5.777 23.578 14.445 1 96.19 241 GLY A CA 1
ATOM 2020 C C . GLY A 1 241 ? 6.168 23.203 13.039 1 96.19 241 GLY A C 1
ATOM 2021 O O . GLY A 1 241 ? 5.391 22.547 12.328 1 96.19 241 GLY A O 1
ATOM 2022 N N . ALA A 1 242 ? 7.363 23.531 12.586 1 96.19 242 ALA A N 1
ATOM 2023 C CA . ALA A 1 242 ? 7.836 23.234 11.234 1 96.19 242 ALA A CA 1
ATOM 2024 C C . ALA A 1 242 ? 7.922 21.719 11 1 96.19 242 ALA A C 1
ATOM 2026 O O . ALA A 1 242 ? 7.695 21.25 9.891 1 96.19 242 ALA A O 1
ATOM 2027 N N . GLU A 1 243 ? 8.148 20.984 12.047 1 96.12 243 GLU A N 1
ATOM 2028 C CA . GLU A 1 243 ? 8.305 19.531 11.945 1 96.12 243 GLU A CA 1
ATOM 2029 C C . GLU A 1 243 ? 6.961 18.812 12.062 1 96.12 243 GLU A C 1
ATOM 2031 O O . GLU A 1 243 ? 6.773 17.734 11.5 1 96.12 243 GLU A O 1
ATOM 2036 N N . LYS A 1 244 ? 6.031 19.484 12.727 1 96.88 244 LYS A N 1
ATOM 2037 C CA . LYS A 1 244 ? 4.895 18.672 13.164 1 96.88 244 LYS A CA 1
ATOM 2038 C C . LYS A 1 244 ? 3.58 19.25 12.648 1 96.88 244 LYS A C 1
ATOM 2040 O O . LYS A 1 244 ? 2.604 18.531 12.469 1 96.88 244 LYS A O 1
ATOM 2045 N N . TYR A 1 245 ? 3.566 20.562 12.359 1 97.62 245 TYR A N 1
ATOM 2046 C CA . TYR A 1 245 ? 2.227 21.141 12.336 1 97.62 245 TYR A CA 1
ATOM 2047 C C . TYR A 1 245 ? 1.999 21.938 11.055 1 97.62 245 TYR A C 1
ATOM 2049 O O . TYR A 1 245 ? 1.052 22.719 10.961 1 97.62 245 TYR A O 1
ATOM 2057 N N . ILE A 1 246 ? 2.914 21.812 10.078 1 98.44 246 ILE A N 1
ATOM 2058 C CA . ILE A 1 246 ? 2.562 22.312 8.75 1 98.44 246 ILE A CA 1
ATOM 2059 C C . ILE A 1 246 ? 1.425 21.469 8.172 1 98.44 246 ILE A C 1
ATOM 2061 O O . ILE A 1 246 ? 1.415 20.25 8.305 1 98.44 246 ILE A O 1
ATOM 2065 N N . ARG A 1 247 ? 0.453 22.094 7.547 1 97.81 247 ARG A N 1
ATOM 2066 C CA . ARG A 1 247 ? -0.74 21.438 7.027 1 97.81 247 ARG A CA 1
ATOM 2067 C C . ARG A 1 247 ? -0.367 20.234 6.156 1 97.81 247 ARG A C 1
ATOM 2069 O O . ARG A 1 247 ? 0.502 20.344 5.289 1 97.81 247 ARG A O 1
ATOM 2076 N N . GLY A 1 248 ? -1.053 19.156 6.371 1 96.31 248 GLY A N 1
ATOM 2077 C CA . GLY A 1 248 ? -0.742 17.906 5.703 1 96.31 248 GLY A CA 1
ATOM 2078 C C . GLY A 1 248 ? -0.812 18 4.191 1 96.31 248 GLY A C 1
ATOM 2079 O O . GLY A 1 248 ? 0.058 17.484 3.488 1 96.31 248 GLY A O 1
ATOM 2080 N N . LYS A 1 249 ? -1.787 18.656 3.676 1 95.12 249 LYS A N 1
ATOM 2081 C CA . LYS A 1 249 ? -1.957 18.781 2.232 1 95.12 249 LYS A CA 1
ATOM 2082 C C . LYS A 1 249 ? -0.797 19.562 1.61 1 95.12 249 LYS A C 1
ATOM 2084 O O . LYS A 1 249 ? -0.4 19.281 0.476 1 95.12 249 LYS A O 1
ATOM 2089 N N . PHE A 1 250 ? -0.253 20.594 2.379 1 97.44 250 PHE A N 1
ATOM 2090 C CA . PHE A 1 250 ? 0.936 21.312 1.913 1 97.44 250 PHE A CA 1
ATOM 2091 C C . PHE A 1 250 ? 2.133 20.359 1.847 1 97.44 250 PHE A C 1
ATOM 2093 O O . PHE A 1 250 ? 2.852 20.328 0.845 1 97.44 250 PHE A O 1
ATOM 2100 N N . MET A 1 251 ? 2.25 19.578 2.9 1 97.38 251 MET A N 1
ATOM 2101 C CA . MET A 1 251 ? 3.369 18.641 2.996 1 97.38 251 MET A CA 1
ATOM 2102 C C . MET A 1 251 ? 3.295 17.578 1.898 1 97.38 251 MET A C 1
ATOM 2104 O O . MET A 1 251 ? 4.312 17.234 1.302 1 97.38 251 MET A O 1
ATOM 2108 N N . LEU A 1 252 ? 2.137 17.109 1.669 1 96.5 252 LEU A N 1
ATOM 2109 C CA . LEU A 1 252 ? 1.944 16.109 0.636 1 96.5 252 LEU A CA 1
ATOM 2110 C C . LEU A 1 252 ? 2.297 16.656 -0.74 1 96.5 252 LEU A C 1
ATOM 2112 O O . LEU A 1 252 ? 2.93 15.969 -1.547 1 96.5 252 LEU A O 1
ATOM 2116 N N . TRP A 1 253 ? 1.853 17.859 -1.003 1 96.94 253 TRP A N 1
ATOM 2117 C CA . TRP A 1 253 ? 2.213 18.5 -2.262 1 96.94 253 TRP A CA 1
ATOM 2118 C C . TRP A 1 253 ? 3.729 18.578 -2.42 1 96.94 253 TRP A C 1
ATOM 2120 O O . TRP A 1 253 ? 4.266 18.234 -3.479 1 96.94 253 TRP A O 1
ATOM 2130 N N . PHE A 1 254 ? 4.344 19.062 -1.388 1 97.88 254 PHE A N 1
ATOM 2131 C CA . PHE A 1 254 ? 5.797 19.156 -1.4 1 97.88 254 PHE A CA 1
ATOM 2132 C C . PHE A 1 254 ? 6.422 17.797 -1.738 1 97.88 254 PHE A C 1
ATOM 2134 O O . PHE A 1 254 ? 7.285 17.719 -2.611 1 97.88 254 PHE A O 1
ATOM 2141 N N . PHE A 1 255 ? 5.988 16.75 -1.018 1 97.88 255 PHE A N 1
ATOM 2142 C CA . PHE A 1 255 ? 6.57 15.43 -1.2 1 97.88 255 PHE A CA 1
ATOM 2143 C C . PHE A 1 255 ? 6.414 14.961 -2.643 1 97.88 255 PHE A C 1
ATOM 2145 O O . PHE A 1 255 ? 7.367 14.484 -3.254 1 97.88 255 PHE A O 1
ATOM 2152 N N . TYR A 1 256 ? 5.203 15.109 -3.105 1 97.06 256 TYR A N 1
ATOM 2153 C CA . TYR A 1 256 ? 4.914 14.703 -4.477 1 97.06 256 TYR A CA 1
ATOM 2154 C C . TYR A 1 256 ? 5.844 15.398 -5.461 1 97.06 256 TYR A C 1
ATOM 2156 O O . TYR A 1 256 ? 6.465 14.75 -6.305 1 97.06 256 TYR A O 1
ATOM 2164 N N . CYS A 1 257 ? 5.965 16.719 -5.367 1 97.5 257 CYS A N 1
ATOM 2165 C CA . CYS A 1 257 ? 6.777 17.5 -6.297 1 97.5 257 CYS A CA 1
ATOM 2166 C C . CYS A 1 257 ? 8.25 17.141 -6.148 1 97.5 257 CYS A C 1
ATOM 2168 O O . CYS A 1 257 ? 8.953 16.953 -7.145 1 97.5 257 CYS A O 1
ATOM 2170 N N . CYS A 1 258 ? 8.648 17.047 -4.918 1 98.19 258 CYS A N 1
ATOM 2171 C CA . CYS A 1 258 ? 10.055 16.766 -4.652 1 98.19 258 CYS A CA 1
ATOM 2172 C C . CYS A 1 258 ? 10.453 15.391 -5.191 1 98.19 258 CYS A C 1
ATOM 2174 O O . CYS A 1 258 ? 11.461 15.258 -5.883 1 98.19 258 CYS A O 1
ATOM 2176 N N . ALA A 1 259 ? 9.672 14.359 -4.914 1 97.94 259 ALA A N 1
ATOM 2177 C CA . ALA A 1 259 ? 9.938 13.016 -5.414 1 97.94 259 ALA A CA 1
ATOM 2178 C C . ALA A 1 259 ? 9.969 12.992 -6.941 1 97.94 259 ALA A C 1
ATOM 2180 O O . ALA A 1 259 ? 10.859 12.383 -7.543 1 97.94 259 ALA A O 1
ATOM 2181 N N . THR A 1 260 ? 9.047 13.656 -7.535 1 97.69 260 THR A N 1
ATOM 2182 C CA . THR A 1 260 ? 8.922 13.688 -8.992 1 97.69 260 THR A CA 1
ATOM 2183 C C . THR A 1 260 ? 10.133 14.359 -9.625 1 97.69 260 THR A C 1
ATOM 2185 O O . THR A 1 260 ? 10.672 13.875 -10.617 1 97.69 260 THR A O 1
ATOM 2188 N N . THR A 1 261 ? 10.555 15.453 -9.055 1 97.94 261 THR A N 1
ATOM 2189 C CA . THR A 1 261 ? 11.672 16.188 -9.648 1 97.94 261 THR A CA 1
ATOM 2190 C C . THR A 1 261 ? 12.984 15.453 -9.414 1 97.94 261 THR A C 1
ATOM 2192 O O . THR A 1 261 ? 13.891 15.5 -10.258 1 97.94 261 THR A O 1
ATOM 2195 N N . ILE A 1 262 ? 13.102 14.82 -8.289 1 98.44 262 ILE A N 1
ATOM 2196 C CA . ILE A 1 262 ? 14.273 13.984 -8.047 1 98.44 262 ILE A CA 1
ATOM 2197 C C . ILE A 1 262 ? 14.312 12.852 -9.07 1 98.44 262 ILE A C 1
ATOM 2199 O O . ILE A 1 262 ? 15.359 12.578 -9.664 1 98.44 262 ILE A O 1
ATOM 2203 N N . HIS A 1 263 ? 13.211 12.195 -9.289 1 98.38 263 HIS A N 1
ATOM 2204 C CA . HIS A 1 263 ? 13.109 11.141 -10.289 1 98.38 263 HIS A CA 1
ATOM 2205 C C . HIS A 1 263 ? 13.539 11.641 -11.664 1 98.38 263 HIS A C 1
ATOM 2207 O O . HIS A 1 263 ? 14.336 10.984 -12.344 1 98.38 263 HIS A O 1
ATOM 2213 N N . LYS A 1 264 ? 13.078 12.773 -12.039 1 97.88 264 LYS A N 1
ATOM 2214 C CA . LYS A 1 264 ? 13.406 13.359 -13.336 1 97.88 264 LYS A CA 1
ATOM 2215 C C . LYS A 1 264 ? 14.898 13.672 -13.438 1 97.88 264 LYS A C 1
ATOM 2217 O O . LYS A 1 264 ? 15.477 13.641 -14.523 1 97.88 264 LYS A O 1
ATOM 2222 N N . SER A 1 265 ? 15.516 13.922 -12.32 1 97.75 265 SER A N 1
ATOM 2223 C CA . SER A 1 265 ? 16.906 14.375 -12.297 1 97.75 265 SER A CA 1
ATOM 2224 C C . SER A 1 265 ? 17.859 13.219 -12 1 97.75 265 SER A C 1
ATOM 2226 O O . SER A 1 265 ? 19.047 13.43 -11.797 1 97.75 265 SER A O 1
ATOM 2228 N N . ILE A 1 266 ? 17.391 12.016 -11.953 1 97.5 266 ILE A N 1
ATOM 2229 C CA . ILE A 1 266 ? 18.188 10.859 -11.562 1 97.5 266 ILE A CA 1
ATOM 2230 C C . ILE A 1 266 ? 19.375 10.711 -12.508 1 97.5 266 ILE A C 1
ATOM 2232 O O . ILE A 1 266 ? 20.484 10.375 -12.07 1 97.5 266 ILE A O 1
ATOM 2236 N N . PRO A 1 267 ? 19.234 11.008 -13.852 1 96.94 267 PRO A N 1
ATOM 2237 C CA . PRO A 1 267 ? 20.375 10.891 -14.758 1 96.94 267 PRO A CA 1
ATOM 2238 C C . PRO A 1 267 ? 21.5 11.859 -14.398 1 96.94 267 PRO A C 1
ATOM 2240 O O . PRO A 1 267 ? 22.672 11.602 -14.727 1 96.94 267 PRO A O 1
ATOM 2243 N N . LYS A 1 268 ? 21.172 12.93 -13.727 1 96.44 268 LYS A N 1
ATOM 2244 C CA . LYS A 1 268 ? 22.188 13.891 -13.297 1 96.44 268 LYS A CA 1
ATOM 2245 C C . LYS A 1 268 ? 22.844 13.438 -12 1 96.44 268 LYS A C 1
ATOM 2247 O O . LYS A 1 268 ? 23.953 13.883 -11.68 1 96.44 268 LYS A O 1
ATOM 2252 N N . ILE A 1 269 ? 22.188 12.594 -11.281 1 95.75 269 ILE A N 1
ATOM 2253 C CA . ILE A 1 269 ? 22.672 12.133 -9.984 1 95.75 269 ILE A CA 1
ATOM 2254 C C . ILE A 1 269 ? 23.531 10.891 -10.172 1 95.75 269 ILE A C 1
ATOM 2256 O O . ILE A 1 269 ? 24.547 10.719 -9.484 1 95.75 269 ILE A O 1
ATOM 2260 N N . SER A 1 270 ? 23.078 10.047 -11.086 1 95.38 270 SER A N 1
ATOM 2261 C CA . SER A 1 270 ? 23.781 8.797 -11.344 1 95.38 270 SER A CA 1
ATOM 2262 C C . SER A 1 270 ? 23.953 8.562 -12.836 1 95.38 270 SER A C 1
ATOM 2264 O O . SER A 1 270 ? 22.984 8.578 -13.594 1 95.38 270 SER A O 1
ATOM 2266 N N . ASN A 1 271 ? 25.125 8.156 -13.219 1 94.06 271 ASN A N 1
ATOM 2267 C CA . ASN A 1 271 ? 25.453 7.906 -14.625 1 94.06 271 ASN A CA 1
ATOM 2268 C C . ASN A 1 271 ? 24.891 6.57 -15.094 1 94.06 271 ASN A C 1
ATOM 2270 O O . ASN A 1 271 ? 24.891 6.277 -16.297 1 94.06 271 ASN A O 1
ATOM 2274 N N . LYS A 1 272 ? 24.359 5.867 -14.195 1 93 272 LYS A N 1
ATOM 2275 C CA . LYS A 1 272 ? 23.766 4.578 -14.539 1 93 272 LYS A CA 1
ATOM 2276 C C . LYS A 1 272 ? 22.453 4.766 -15.312 1 93 272 LYS A C 1
ATOM 2278 O O . LYS A 1 272 ? 21.953 3.824 -15.922 1 93 272 LYS A O 1
ATOM 2283 N N . TYR A 1 273 ? 21.906 5.961 -15.188 1 96 273 TYR A N 1
ATOM 2284 C CA . TYR A 1 273 ? 20.656 6.27 -15.883 1 96 273 TYR A CA 1
ATOM 2285 C C . TYR A 1 273 ? 20.906 7.277 -17 1 96 273 TYR A C 1
ATOM 2287 O O . TYR A 1 273 ? 21.5 8.336 -16.781 1 96 273 TYR A O 1
ATOM 2295 N N . LYS A 1 274 ? 20.469 6.957 -18.156 1 96 274 LYS A N 1
ATOM 2296 C CA . LYS A 1 274 ? 20.516 7.895 -19.281 1 96 274 LYS A CA 1
ATOM 2297 C C . LYS A 1 274 ? 19.266 8.773 -19.312 1 96 274 LYS A C 1
ATOM 2299 O O . LYS A 1 274 ? 19.312 9.906 -19.781 1 96 274 LYS A O 1
ATOM 2304 N N . LYS A 1 275 ? 18.203 8.219 -18.938 1 97.19 275 LYS A N 1
ATOM 2305 C CA . LYS A 1 275 ? 16.922 8.891 -18.781 1 97.19 275 LYS A CA 1
ATOM 2306 C C . LYS A 1 275 ? 16.203 8.422 -17.516 1 97.19 275 LYS A C 1
ATOM 2308 O O . LYS A 1 275 ? 16.531 7.363 -16.969 1 97.19 275 LYS A O 1
ATOM 2313 N N . PRO A 1 276 ? 15.32 9.234 -17.016 1 96.81 276 PRO A N 1
ATOM 2314 C CA . PRO A 1 276 ? 14.562 8.758 -15.852 1 96.81 276 PRO A CA 1
ATOM 2315 C C . PRO A 1 276 ? 13.797 7.469 -16.141 1 96.81 276 PRO A C 1
ATOM 2317 O O . PRO A 1 276 ? 13.242 7.305 -17.234 1 96.81 276 PRO A O 1
ATOM 2320 N N . PRO A 1 277 ? 13.867 6.551 -15.234 1 95.5 277 PRO A N 1
ATOM 2321 C CA . PRO A 1 277 ? 13.133 5.305 -15.469 1 95.5 277 PRO A CA 1
ATOM 2322 C C . PRO A 1 277 ? 11.633 5.527 -15.602 1 95.5 277 PRO A C 1
ATOM 2324 O O . PRO A 1 277 ? 11.102 6.523 -15.102 1 95.5 277 PRO A O 1
ATOM 2327 N N . LYS A 1 278 ? 11.023 4.578 -16.234 1 93.75 278 LYS A N 1
ATOM 2328 C CA . LYS A 1 278 ? 9.578 4.668 -16.438 1 93.75 278 LYS A CA 1
ATOM 2329 C C . LYS A 1 278 ? 8.836 4.488 -15.117 1 93.75 278 LYS A C 1
ATOM 2331 O O . LYS A 1 278 ? 9.188 3.625 -14.312 1 93.75 278 LYS A O 1
ATOM 2336 N N . ILE A 1 279 ? 7.863 5.301 -14.922 1 93 279 ILE A N 1
ATOM 2337 C CA . ILE A 1 279 ? 7.035 5.207 -13.727 1 93 279 ILE A CA 1
ATOM 2338 C C . ILE A 1 279 ? 6.09 4.012 -13.844 1 93 279 ILE A C 1
ATOM 2340 O O . ILE A 1 279 ? 5.438 3.832 -14.875 1 93 279 ILE A O 1
ATOM 2344 N N . ILE A 1 280 ? 6.023 3.246 -12.883 1 91 280 ILE A N 1
ATOM 2345 C CA . ILE A 1 280 ? 5.266 1.999 -12.875 1 91 280 ILE A CA 1
ATOM 2346 C C . ILE A 1 280 ? 3.801 2.287 -12.555 1 91 280 ILE A C 1
ATOM 2348 O O . ILE A 1 280 ? 2.896 1.754 -13.203 1 91 280 ILE A O 1
ATOM 2352 N N . LEU A 1 281 ? 3.572 3.074 -11.555 1 90.81 281 LEU A N 1
ATOM 2353 C CA . LEU A 1 281 ? 2.232 3.412 -11.094 1 90.81 281 LEU A CA 1
ATOM 2354 C C . LEU A 1 281 ? 1.989 4.914 -11.18 1 90.81 281 LEU A C 1
ATOM 2356 O O . LEU A 1 281 ? 2.506 5.68 -10.359 1 90.81 281 LEU A O 1
ATOM 2360 N N . PRO A 1 282 ? 1.227 5.234 -12.117 1 86.19 282 PRO A N 1
ATOM 2361 C CA . PRO A 1 282 ? 0.943 6.668 -12.25 1 86.19 282 PRO A CA 1
ATOM 2362 C C . PRO A 1 282 ? 0.249 7.25 -11.023 1 86.19 282 PRO A C 1
ATOM 2364 O O . PRO A 1 282 ? -0.595 6.586 -10.414 1 86.19 282 PRO A O 1
ATOM 2367 N N . TRP A 1 283 ? 0.718 8.43 -10.633 1 83.81 283 TRP A N 1
ATOM 2368 C CA . TRP A 1 283 ? 0.111 9.125 -9.508 1 83.81 283 TRP A CA 1
ATOM 2369 C C . TRP A 1 283 ? 0.201 10.641 -9.68 1 83.81 283 TRP A C 1
ATOM 2371 O O . TRP A 1 283 ? 0.899 11.125 -10.578 1 83.81 283 TRP A O 1
ATOM 2381 N N . GLY A 1 284 ? -0.615 11.344 -9 1 84.12 284 GLY A N 1
ATOM 2382 C CA . GLY A 1 284 ? -0.685 12.797 -9.016 1 84.12 284 GLY A CA 1
ATOM 2383 C C . GLY A 1 284 ? -0.911 13.406 -7.645 1 84.12 284 GLY A C 1
ATOM 2384 O O . GLY A 1 284 ? -1.016 12.68 -6.652 1 84.12 284 GLY A O 1
ATOM 2385 N N . PRO A 1 285 ? -0.917 14.68 -7.684 1 81.69 285 PRO A N 1
ATOM 2386 C CA . PRO A 1 285 ? -1.068 15.375 -6.406 1 81.69 285 PRO A CA 1
ATOM 2387 C C . PRO A 1 285 ? -2.365 15.016 -5.684 1 81.69 285 PRO A C 1
ATOM 2389 O O . PRO A 1 285 ? -2.408 15.008 -4.453 1 81.69 285 PRO A O 1
ATOM 2392 N N . LYS A 1 286 ? -3.322 14.664 -6.418 1 80.19 286 LYS A N 1
ATOM 2393 C CA . LYS A 1 286 ? -4.633 14.422 -5.828 1 80.19 286 LYS A CA 1
ATOM 2394 C C . LYS A 1 286 ? -4.742 13 -5.289 1 80.19 286 LYS A C 1
ATOM 2396 O O . LYS A 1 286 ? -5.504 12.742 -4.355 1 80.19 286 LYS A O 1
ATOM 2401 N N . ASN A 1 287 ? -4.004 12.039 -5.844 1 86.38 287 ASN A N 1
ATOM 2402 C CA . ASN A 1 287 ? -4.18 10.648 -5.434 1 86.38 287 ASN A CA 1
ATOM 2403 C C . ASN A 1 287 ? -2.895 10.07 -4.848 1 86.38 287 ASN A C 1
ATOM 2405 O O . ASN A 1 287 ? -2.795 8.859 -4.641 1 86.38 287 ASN A O 1
ATOM 2409 N N . ALA A 1 288 ? -1.974 11.008 -4.551 1 89.81 288 ALA A N 1
ATOM 2410 C CA . ALA A 1 288 ? -0.668 10.562 -4.074 1 89.81 288 ALA A CA 1
ATOM 2411 C C . ALA A 1 288 ? -0.798 9.789 -2.762 1 89.81 288 ALA A C 1
ATOM 2413 O O . ALA A 1 288 ? -0.119 8.781 -2.557 1 89.81 288 ALA A O 1
ATOM 2414 N N . ILE A 1 289 ? -1.729 10.266 -1.954 1 91.12 289 ILE A N 1
ATOM 2415 C CA . ILE A 1 289 ? -1.853 9.672 -0.627 1 91.12 289 ILE A CA 1
ATOM 2416 C C . ILE A 1 289 ? -2.295 8.211 -0.754 1 91.12 289 ILE A C 1
ATOM 2418 O O . ILE A 1 289 ? -1.845 7.352 0.007 1 91.12 289 ILE A O 1
ATOM 2422 N N . THR A 1 290 ? -3.115 7.883 -1.737 1 92.5 290 THR A N 1
ATOM 2423 C CA . THR A 1 290 ? -3.641 6.539 -1.936 1 92.5 290 THR A CA 1
ATOM 2424 C C . THR A 1 290 ? -2.525 5.574 -2.328 1 92.5 290 THR A C 1
ATOM 2426 O O . THR A 1 290 ? -2.555 4.398 -1.954 1 92.5 290 THR A O 1
ATOM 2429 N N . SER A 1 291 ? -1.542 6.094 -3.018 1 92.62 291 SER A N 1
ATOM 2430 C CA . SER A 1 291 ? -0.416 5.277 -3.457 1 92.62 291 SER A CA 1
ATOM 2431 C C . SER A 1 291 ? 0.64 5.156 -2.363 1 92.62 291 SER A C 1
ATOM 2433 O O . SER A 1 291 ? 1.293 4.117 -2.234 1 92.62 291 SER A O 1
ATOM 2435 N N . ILE A 1 292 ? 0.794 6.188 -1.56 1 95.44 292 ILE A N 1
ATOM 2436 C CA . ILE A 1 292 ? 1.937 6.293 -0.658 1 95.44 292 ILE A CA 1
ATOM 2437 C C . ILE A 1 292 ? 1.579 5.695 0.701 1 95.44 292 ILE A C 1
ATOM 2439 O O . ILE A 1 292 ? 2.371 4.957 1.29 1 95.44 292 ILE A O 1
ATOM 2443 N N . ALA A 1 293 ? 0.382 5.926 1.159 1 94.81 293 ALA A N 1
ATOM 2444 C CA . ALA A 1 293 ? -0.009 5.652 2.539 1 94.81 293 ALA A CA 1
ATOM 2445 C C . ALA A 1 293 ? 0.161 4.172 2.873 1 94.81 293 ALA A C 1
ATOM 2447 O O . ALA A 1 293 ? 0.679 3.826 3.938 1 94.81 293 ALA A O 1
ATOM 2448 N N . PRO A 1 294 ? -0.157 3.281 1.942 1 94.5 294 PRO A N 1
ATOM 2449 C CA . PRO A 1 294 ? -0.029 1.863 2.289 1 94.5 294 PRO A CA 1
ATOM 2450 C C . PRO A 1 294 ? 1.426 1.418 2.426 1 94.5 294 PRO A C 1
ATOM 2452 O O . PRO A 1 294 ? 1.695 0.32 2.92 1 94.5 294 PRO A O 1
ATOM 2455 N N . ARG A 1 295 ? 2.379 2.271 2.064 1 94.38 295 ARG A N 1
ATOM 2456 C CA . ARG A 1 295 ? 3.781 1.875 1.982 1 94.38 295 ARG A CA 1
ATOM 2457 C C . ARG A 1 295 ? 4.559 2.355 3.203 1 94.38 295 ARG A C 1
ATOM 2459 O O . ARG A 1 295 ? 5.664 1.883 3.467 1 94.38 295 ARG A O 1
ATOM 2466 N N . ILE A 1 296 ? 4.031 3.324 3.885 1 93.75 296 ILE A N 1
ATOM 2467 C CA . ILE A 1 296 ? 4.836 3.939 4.934 1 93.75 296 ILE A CA 1
ATOM 2468 C C . ILE A 1 296 ? 4.789 3.076 6.195 1 93.75 296 ILE A C 1
ATOM 2470 O O . ILE A 1 296 ? 3.869 2.277 6.371 1 93.75 296 ILE A O 1
ATOM 2474 N N . ARG A 1 297 ? 5.75 3.207 7.027 1 92.5 297 ARG A N 1
ATOM 2475 C CA . ARG A 1 297 ? 5.758 2.537 8.328 1 92.5 297 ARG A CA 1
ATOM 2476 C C . ARG A 1 297 ? 4.688 3.113 9.242 1 92.5 297 ARG A C 1
ATOM 2478 O O . ARG A 1 297 ? 4.48 4.328 9.281 1 92.5 297 ARG A O 1
ATOM 2485 N N . MET A 1 298 ? 4.047 2.217 9.883 1 93.69 298 MET A N 1
ATOM 2486 C CA . MET A 1 298 ? 3.045 2.67 10.844 1 93.69 298 MET A CA 1
ATOM 2487 C C . MET A 1 298 ? 3.705 3.334 12.047 1 93.69 298 MET A C 1
ATOM 2489 O O . MET A 1 298 ? 4.652 2.791 12.617 1 93.69 298 MET A O 1
ATOM 2493 N N . PRO A 1 299 ? 3.24 4.52 12.43 1 94.44 299 PRO A N 1
ATOM 2494 C CA . PRO A 1 299 ? 3.842 5.176 13.594 1 94.44 299 PRO A CA 1
ATOM 2495 C C . PRO A 1 299 ? 3.656 4.375 14.883 1 94.44 299 PRO A C 1
ATOM 2497 O O . PRO A 1 299 ? 2.623 3.727 15.07 1 94.44 299 PRO A O 1
ATOM 2500 N N . ASP A 1 300 ? 4.59 4.477 15.789 1 93.75 300 ASP A N 1
ATOM 2501 C CA . ASP A 1 300 ? 4.562 3.73 17.047 1 93.75 300 ASP A CA 1
ATOM 2502 C C . ASP A 1 300 ? 3.328 4.082 17.875 1 93.75 300 ASP A C 1
ATOM 2504 O O . ASP A 1 300 ? 2.768 3.227 18.547 1 93.75 300 ASP A O 1
ATOM 2508 N N . SER A 1 301 ? 2.951 5.352 17.812 1 96.12 301 SER A N 1
ATOM 2509 C CA . SER A 1 301 ? 1.775 5.781 18.562 1 96.12 301 SER A CA 1
ATOM 2510 C C . SER A 1 301 ? 0.527 5.031 18.109 1 96.12 301 SER A C 1
ATOM 2512 O O . SER A 1 301 ? -0.301 4.637 18.938 1 96.12 301 SER A O 1
ATOM 2514 N N . LEU A 1 302 ? 0.375 4.809 16.844 1 96.56 302 LEU A N 1
ATOM 2515 C CA . LEU A 1 302 ? -0.769 4.07 16.328 1 96.56 302 LEU A CA 1
ATOM 2516 C C . LEU A 1 302 ? -0.67 2.592 16.688 1 96.56 302 LEU A C 1
ATOM 2518 O O . LEU A 1 302 ? -1.67 1.968 17.047 1 96.56 302 LEU A O 1
ATOM 2522 N N . LYS A 1 303 ? 0.53 1.988 16.594 1 95.38 303 LYS A N 1
ATOM 2523 C CA . LYS A 1 303 ? 0.723 0.6 17 1 95.38 303 LYS A CA 1
ATOM 2524 C C . LYS A 1 303 ? 0.295 0.387 18.438 1 95.38 303 LYS A C 1
ATOM 2526 O O . LYS A 1 303 ? -0.374 -0.598 18.766 1 95.38 303 LYS A O 1
ATOM 2531 N N . ASN A 1 304 ? 0.764 1.307 19.297 1 96.81 304 ASN A N 1
ATOM 2532 C CA . ASN A 1 304 ? 0.395 1.235 20.703 1 96.81 304 ASN A CA 1
ATOM 2533 C C . ASN A 1 304 ? -1.114 1.36 20.891 1 96.81 304 ASN A C 1
ATOM 2535 O O . ASN A 1 304 ? -1.7 0.657 21.719 1 96.81 304 ASN A O 1
ATOM 2539 N N . PHE A 1 305 ? -1.69 2.27 20.156 1 98.06 305 PHE A N 1
ATOM 2540 C CA . PHE A 1 305 ? -3.137 2.447 20.203 1 98.06 305 PHE A CA 1
ATOM 2541 C C . PHE A 1 305 ? -3.855 1.158 19.828 1 98.06 305 PHE A C 1
ATOM 2543 O O . PHE A 1 305 ? -4.82 0.763 20.484 1 98.06 305 PHE A O 1
ATOM 2550 N N . ILE A 1 306 ? -3.436 0.483 18.766 1 97.69 306 ILE A N 1
ATOM 2551 C CA . ILE A 1 306 ? -3.988 -0.785 18.297 1 97.69 306 ILE A CA 1
ATOM 2552 C C . ILE A 1 306 ? -3.881 -1.831 19.406 1 97.69 306 ILE A C 1
ATOM 2554 O O . ILE A 1 306 ? -4.848 -2.545 19.688 1 97.69 306 ILE A O 1
ATOM 2558 N N . ARG A 1 307 ? -2.715 -1.92 20 1 97.12 307 ARG A N 1
ATOM 2559 C CA . ARG A 1 307 ? -2.447 -2.895 21.047 1 97.12 307 ARG A CA 1
ATOM 2560 C C . ARG A 1 307 ? -3.369 -2.678 22.234 1 97.12 307 ARG A C 1
ATOM 2562 O O . ARG A 1 307 ? -3.961 -3.629 22.75 1 97.12 307 ARG A O 1
ATOM 2569 N N . ASN A 1 308 ? -3.539 -1.417 22.609 1 98 308 ASN A N 1
ATOM 2570 C CA . ASN A 1 308 ? -4.254 -1.069 23.828 1 98 308 ASN A CA 1
ATOM 2571 C C . ASN A 1 308 ? -5.766 -1.105 23.625 1 98 308 ASN A C 1
ATOM 2573 O O . ASN A 1 308 ? -6.531 -1.005 24.578 1 98 308 ASN A O 1
ATOM 2577 N N . ASN A 1 309 ? -6.188 -1.213 22.375 1 98.38 309 ASN A N 1
ATOM 2578 C CA . ASN A 1 309 ? -7.621 -1.249 22.094 1 98.38 309 ASN A CA 1
ATOM 2579 C C . ASN A 1 309 ? -8.016 -2.523 21.359 1 98.38 309 ASN A C 1
ATOM 2581 O O . ASN A 1 309 ? -8.336 -3.535 21.984 1 98.38 309 ASN A O 1
ATOM 2585 N N . TYR A 1 310 ? -7.828 -2.648 20.094 1 98.5 310 TYR A N 1
ATOM 2586 C CA . TYR A 1 310 ? -8.289 -3.756 19.25 1 98.5 310 TYR A CA 1
ATOM 2587 C C . TYR A 1 310 ? -7.695 -5.078 19.734 1 98.5 310 TYR A C 1
ATOM 2589 O O . TYR A 1 310 ? -8.414 -6.066 19.891 1 98.5 310 TYR A O 1
ATOM 2597 N N . ILE A 1 311 ? -6.371 -5.117 19.938 1 97.94 311 ILE A N 1
ATOM 2598 C CA . ILE A 1 311 ? -5.711 -6.363 20.297 1 97.94 311 ILE A CA 1
ATOM 2599 C C . ILE A 1 311 ? -6.191 -6.82 21.672 1 97.94 311 ILE A C 1
ATOM 2601 O O . ILE A 1 311 ? -6.445 -8.008 21.891 1 97.94 311 ILE A O 1
ATOM 2605 N N . GLU A 1 312 ? -6.25 -5.891 22.609 1 97.88 312 GLU A N 1
ATOM 2606 C CA . GLU A 1 312 ? -6.777 -6.23 23.922 1 97.88 312 GLU A CA 1
ATOM 2607 C C . GLU A 1 312 ? -8.203 -6.777 23.828 1 97.88 312 GLU A C 1
ATOM 2609 O O . GLU A 1 312 ? -8.539 -7.766 24.484 1 97.88 312 GLU A O 1
ATOM 2614 N N . TYR A 1 313 ? -9.031 -6.203 23.047 1 97.88 313 TYR A N 1
ATOM 2615 C CA . TYR A 1 313 ? -10.391 -6.684 22.859 1 97.88 313 TYR A CA 1
ATOM 2616 C C . TYR A 1 313 ? -10.398 -8.102 22.281 1 97.88 313 TYR A C 1
ATOM 2618 O O . TYR A 1 313 ? -11.148 -8.961 22.75 1 97.88 313 TYR A O 1
ATOM 2626 N N . ILE A 1 314 ? -9.648 -8.32 21.25 1 97.56 314 ILE A N 1
ATOM 2627 C CA . ILE A 1 314 ? -9.586 -9.609 20.562 1 97.56 314 ILE A CA 1
ATOM 2628 C C . ILE A 1 314 ? -9.156 -10.695 21.562 1 97.56 314 ILE A C 1
ATOM 2630 O O . ILE A 1 314 ? -9.719 -11.789 21.578 1 97.56 314 ILE A O 1
ATOM 2634 N N . GLN A 1 315 ? -8.141 -10.352 22.359 1 96.25 315 GLN A N 1
ATOM 2635 C CA . GLN A 1 315 ? -7.66 -11.297 23.359 1 96.25 315 GLN A CA 1
ATOM 2636 C C . GLN A 1 315 ? -8.75 -11.617 24.391 1 96.25 315 GLN A C 1
ATOM 2638 O O . GLN A 1 315 ? -8.938 -12.781 24.766 1 96.25 315 GLN A O 1
ATOM 2643 N N . GLU A 1 316 ? -9.461 -10.602 24.812 1 95.19 316 GLU A N 1
ATOM 2644 C CA . GLU A 1 316 ? -10.57 -10.789 25.75 1 95.19 316 GLU A CA 1
ATOM 2645 C C . GLU A 1 316 ? -11.672 -11.641 25.125 1 95.19 316 GLU A C 1
ATOM 2647 O O . GLU A 1 316 ? -12.234 -12.516 25.797 1 95.19 316 GLU A O 1
ATOM 2652 N N . TYR A 1 317 ? -11.977 -11.367 23.922 1 94.31 317 TYR A N 1
ATOM 2653 C CA . TYR A 1 317 ? -13.008 -12.086 23.188 1 94.31 317 TYR A CA 1
ATOM 2654 C C . TYR A 1 317 ? -12.656 -13.562 23.062 1 94.31 317 TYR A C 1
ATOM 2656 O O . TYR A 1 317 ? -13.492 -14.438 23.328 1 94.31 317 TYR A O 1
ATOM 2664 N N . GLU A 1 318 ? -11.438 -13.883 22.625 1 92.44 318 GLU A N 1
ATOM 2665 C CA . GLU A 1 318 ? -11 -15.258 22.391 1 92.44 318 GLU A CA 1
ATOM 2666 C C . GLU A 1 318 ? -10.906 -16.031 23.703 1 92.44 318 GLU A C 1
ATOM 2668 O O . GLU A 1 318 ? -11.133 -17.25 23.719 1 92.44 318 GLU A O 1
ATOM 2673 N N . SER A 1 319 ? -10.539 -15.398 24.766 1 89.75 319 SER A N 1
ATOM 2674 C CA . SER A 1 319 ? -10.477 -16.031 26.078 1 89.75 319 SER A CA 1
ATOM 2675 C C . SER A 1 319 ? -11.867 -16.422 26.578 1 89.75 319 SER A C 1
ATOM 2677 O O . SER A 1 319 ? -12.023 -17.438 27.266 1 89.75 319 SER A O 1
ATOM 2679 N N . CYS A 1 320 ? -12.859 -15.672 26.266 1 85.44 320 CYS A N 1
ATOM 2680 C CA . CYS A 1 320 ? -14.227 -15.93 26.703 1 85.44 320 CYS A CA 1
ATOM 2681 C C . CYS A 1 320 ? -14.828 -17.109 25.938 1 85.44 320 CYS A C 1
ATOM 2683 O O . CYS A 1 320 ? -15.586 -17.891 26.5 1 85.44 320 CYS A O 1
ATOM 2685 N N . ILE A 1 321 ? -14.547 -17.281 24.688 1 79 321 ILE A N 1
ATOM 2686 C CA . ILE A 1 321 ? -15.086 -18.359 23.859 1 79 321 ILE A CA 1
ATOM 2687 C C . ILE A 1 321 ? -14.43 -19.688 24.266 1 79 321 ILE A C 1
ATOM 2689 O O . ILE A 1 321 ? -15.078 -20.734 24.25 1 79 321 ILE A O 1
ATOM 2693 N N . SER A 1 322 ? -13.156 -19.656 24.547 1 74.81 322 SER A N 1
ATOM 2694 C CA . SER A 1 322 ? -12.469 -20.875 24.984 1 74.81 322 SER A CA 1
ATOM 2695 C C . SER A 1 322 ? -13 -21.359 26.312 1 74.81 322 SER A C 1
ATOM 2697 O O . SER A 1 322 ? -12.961 -22.562 26.594 1 74.81 322 SER A O 1
ATOM 2699 N N . ASN A 1 323 ? -13.477 -20.516 27.125 1 68.56 323 ASN A N 1
ATOM 2700 C CA . ASN A 1 323 ? -13.992 -20.891 28.438 1 68.56 323 ASN A CA 1
ATOM 2701 C C . ASN A 1 323 ? -15.461 -21.297 28.375 1 68.56 323 ASN A C 1
ATOM 2703 O O . ASN A 1 323 ? -16.031 -21.734 29.375 1 68.56 323 ASN A O 1
ATOM 2707 N N . THR A 1 324 ? -16.094 -21.094 27.219 1 57.97 324 THR A N 1
ATOM 2708 C CA . THR A 1 324 ? -17.469 -21.562 27.109 1 57.97 324 THR A CA 1
ATOM 2709 C C . THR A 1 324 ? -17.516 -22.859 26.312 1 57.97 324 THR A C 1
ATOM 2711 O O . THR A 1 324 ? -16.844 -23 25.281 1 57.97 324 THR A O 1
ATOM 2714 N N . MET B 1 1 ? 21.766 -15.758 -28.094 1 45 1 MET B N 1
ATOM 2715 C CA . MET B 1 1 ? 22.875 -15.805 -27.125 1 45 1 MET B CA 1
ATOM 2716 C C . MET B 1 1 ? 23.141 -17.234 -26.688 1 45 1 MET B C 1
ATOM 2718 O O . MET B 1 1 ? 22.203 -17.984 -26.406 1 45 1 MET B O 1
ATOM 2722 N N . SER B 1 2 ? 24.328 -17.688 -26.75 1 46.47 2 SER B N 1
ATOM 2723 C CA . SER B 1 2 ? 24.672 -19.062 -26.391 1 46.47 2 SER B CA 1
ATOM 2724 C C . SER B 1 2 ? 24.547 -19.297 -24.891 1 46.47 2 SER B C 1
ATOM 2726 O O . SER B 1 2 ? 24.531 -18.344 -24.109 1 46.47 2 SER B O 1
ATOM 2728 N N . MET B 1 3 ? 24.375 -20.594 -24.5 1 47.44 3 MET B N 1
ATOM 2729 C CA . MET B 1 3 ? 24.281 -20.984 -23.109 1 47.44 3 MET B CA 1
ATOM 2730 C C . MET B 1 3 ? 25.438 -20.406 -22.297 1 47.44 3 MET B C 1
ATOM 2732 O O . MET B 1 3 ? 25.266 -20.047 -21.125 1 47.44 3 MET B O 1
ATOM 2736 N N . ILE B 1 4 ? 26.516 -20.375 -22.984 1 51.66 4 ILE B N 1
ATOM 2737 C CA . ILE B 1 4 ? 27.734 -19.875 -22.375 1 51.66 4 ILE B CA 1
ATOM 2738 C C . ILE B 1 4 ? 27.625 -18.375 -22.156 1 51.66 4 ILE B C 1
ATOM 2740 O O . ILE B 1 4 ? 28.016 -17.859 -21.109 1 51.66 4 ILE B O 1
ATOM 2744 N N . GLU B 1 5 ? 27.125 -17.719 -23.078 1 47.78 5 GLU B N 1
ATOM 2745 C CA . GLU B 1 5 ? 26.984 -16.266 -23 1 47.78 5 GLU B CA 1
ATOM 2746 C C . GLU B 1 5 ? 25.953 -15.875 -21.938 1 47.78 5 GLU B C 1
ATOM 2748 O O . GLU B 1 5 ? 26.141 -14.891 -21.219 1 47.78 5 GLU B O 1
ATOM 2753 N N . ILE B 1 6 ? 25 -16.719 -21.75 1 47.09 6 ILE B N 1
ATOM 2754 C CA . ILE B 1 6 ? 23.953 -16.547 -20.75 1 47.09 6 ILE B CA 1
ATOM 2755 C C . ILE B 1 6 ? 24.516 -16.797 -19.359 1 47.09 6 ILE B C 1
ATOM 2757 O O . ILE B 1 6 ? 24.234 -16.047 -18.422 1 47.09 6 ILE B O 1
ATOM 2761 N N . HIS B 1 7 ? 25.328 -17.875 -19.25 1 49.09 7 HIS B N 1
ATOM 2762 C CA . HIS B 1 7 ? 25.984 -18.203 -18 1 49.09 7 HIS B CA 1
ATOM 2763 C C . HIS B 1 7 ? 26.984 -17.125 -17.609 1 49.09 7 HIS B C 1
ATOM 2765 O O . HIS B 1 7 ? 27.047 -16.719 -16.438 1 49.09 7 HIS B O 1
ATOM 2771 N N . ASN B 1 8 ? 27.75 -16.766 -18.531 1 48.34 8 ASN B N 1
ATOM 2772 C CA . ASN B 1 8 ? 28.703 -15.688 -18.266 1 48.34 8 ASN B CA 1
ATOM 2773 C C . ASN B 1 8 ? 27.984 -14.391 -17.891 1 48.34 8 ASN B C 1
ATOM 2775 O O . ASN B 1 8 ? 28.438 -13.672 -16.984 1 48.34 8 ASN B O 1
ATOM 2779 N N . ASP B 1 9 ? 26.938 -14.117 -18.469 1 49.53 9 ASP B N 1
ATOM 2780 C CA . ASP B 1 9 ? 26.141 -12.914 -18.25 1 49.53 9 ASP B CA 1
ATOM 2781 C C . ASP B 1 9 ? 25.438 -12.969 -16.891 1 49.53 9 ASP B C 1
ATOM 2783 O O . ASP B 1 9 ? 25.328 -11.945 -16.203 1 49.53 9 ASP B O 1
ATOM 2787 N N . ALA B 1 10 ? 25.078 -14.297 -16.562 1 50.53 10 ALA B N 1
ATOM 2788 C CA . ALA B 1 10 ? 24.5 -14.547 -15.25 1 50.53 10 ALA B CA 1
ATOM 2789 C C . ALA B 1 10 ? 25.531 -14.383 -14.141 1 50.53 10 ALA B C 1
ATOM 2791 O O . ALA B 1 10 ? 25.266 -13.766 -13.109 1 50.53 10 ALA B O 1
ATOM 2792 N N . LEU B 1 11 ? 26.641 -15.078 -14.312 1 55.03 11 LEU B N 1
ATOM 2793 C CA . LEU B 1 11 ? 27.719 -14.938 -13.344 1 55.03 11 LEU B CA 1
ATOM 2794 C C . LEU B 1 11 ? 28.094 -13.469 -13.148 1 55.03 11 LEU B C 1
ATOM 2796 O O . LEU B 1 11 ? 28.422 -13.047 -12.039 1 55.03 11 LEU B O 1
ATOM 2800 N N . LYS B 1 12 ? 27.797 -12.758 -14.25 1 60.34 12 LYS B N 1
ATOM 2801 C CA . LYS B 1 12 ? 28.094 -11.336 -14.242 1 60.34 12 LYS B CA 1
ATOM 2802 C C . LYS B 1 12 ? 27.047 -10.555 -13.453 1 60.34 12 LYS B C 1
ATOM 2804 O O . LYS B 1 12 ? 27.391 -9.656 -12.68 1 60.34 12 LYS B O 1
ATOM 2809 N N . SER B 1 13 ? 25.766 -11.062 -13.5 1 69.88 13 SER B N 1
ATOM 2810 C CA . SER B 1 13 ? 24.734 -10.289 -12.836 1 69.88 13 SER B CA 1
ATOM 2811 C C . SER B 1 13 ? 24.766 -10.484 -11.32 1 69.88 13 SER B C 1
ATOM 2813 O O . SER B 1 13 ? 24.688 -9.516 -10.57 1 69.88 13 SER B O 1
ATOM 2815 N N . THR B 1 14 ? 25 -11.734 -10.875 1 78.88 14 THR B N 1
ATOM 2816 C CA . THR B 1 14 ? 25.094 -12.008 -9.445 1 78.88 14 THR B CA 1
ATOM 2817 C C . THR B 1 14 ? 26.312 -11.328 -8.844 1 78.88 14 THR B C 1
ATOM 2819 O O . THR B 1 14 ? 26.266 -10.812 -7.727 1 78.88 14 THR B O 1
ATOM 2822 N N . ASN B 1 15 ? 27.25 -11.312 -9.664 1 82.5 15 ASN B N 1
ATOM 2823 C CA . ASN B 1 15 ? 28.469 -10.656 -9.195 1 82.5 15 ASN B CA 1
ATOM 2824 C C . ASN B 1 15 ? 28.266 -9.156 -8.992 1 82.5 15 ASN B C 1
ATOM 2826 O O . ASN B 1 15 ? 28.75 -8.586 -8.023 1 82.5 15 ASN B O 1
ATOM 2830 N N . VAL B 1 16 ? 27.484 -8.648 -9.906 1 88.69 16 VAL B N 1
ATOM 2831 C CA . VAL B 1 16 ? 27.234 -7.215 -9.82 1 88.69 16 VAL B CA 1
ATOM 2832 C C . VAL B 1 16 ? 26.422 -6.902 -8.57 1 88.69 16 VAL B C 1
ATOM 2834 O O . VAL B 1 16 ? 26.781 -6.016 -7.793 1 88.69 16 VAL B O 1
ATOM 2837 N N . VAL B 1 17 ? 25.375 -7.613 -8.305 1 93.25 17 VAL B N 1
ATOM 2838 C CA . VAL B 1 17 ? 24.5 -7.41 -7.164 1 93.25 17 VAL B CA 1
ATOM 2839 C C . VAL B 1 17 ? 25.25 -7.652 -5.863 1 93.25 17 VAL B C 1
ATOM 2841 O O . VAL B 1 17 ? 25.078 -6.922 -4.887 1 93.25 17 VAL B O 1
ATOM 2844 N N . TYR B 1 18 ? 26.078 -8.664 -5.898 1 93.94 18 TYR B N 1
ATOM 2845 C CA . TYR B 1 18 ? 26.875 -8.961 -4.723 1 93.94 18 TYR B CA 1
ATOM 2846 C C . TYR B 1 18 ? 27.828 -7.805 -4.406 1 93.94 18 TYR B C 1
ATOM 2848 O O . TYR B 1 18 ? 27.969 -7.418 -3.244 1 93.94 18 TYR B O 1
ATOM 2856 N N . HIS B 1 19 ? 28.406 -7.258 -5.383 1 92.5 19 HIS B N 1
ATOM 2857 C CA . HIS B 1 19 ? 29.297 -6.125 -5.195 1 92.5 19 HIS B CA 1
ATOM 2858 C C . HIS B 1 19 ? 28.547 -4.902 -4.688 1 92.5 19 HIS B C 1
ATOM 2860 O O . HIS B 1 19 ? 29.062 -4.141 -3.869 1 92.5 19 HIS B O 1
ATOM 2866 N N . GLU B 1 20 ? 27.391 -4.707 -5.246 1 92.69 20 GLU B N 1
ATOM 2867 C CA . GLU B 1 20 ? 26.547 -3.627 -4.754 1 92.69 20 GLU B CA 1
ATOM 2868 C C . GLU B 1 20 ? 26.25 -3.795 -3.268 1 92.69 20 GLU B C 1
ATOM 2870 O O . GLU B 1 20 ? 26.359 -2.84 -2.496 1 92.69 20 GLU B O 1
ATOM 2875 N N . PHE B 1 21 ? 25.891 -4.984 -2.861 1 95 21 PHE B N 1
ATOM 2876 C CA . PHE B 1 21 ? 25.625 -5.312 -1.464 1 95 21 PHE B CA 1
ATOM 2877 C C . PHE B 1 21 ? 26.844 -4.996 -0.604 1 95 21 PHE B C 1
ATOM 2879 O O . PHE B 1 21 ? 26.734 -4.324 0.424 1 95 21 PHE B O 1
ATOM 2886 N N . LEU B 1 22 ? 28 -5.43 -1.054 1 94.12 22 LEU B N 1
ATOM 2887 C CA . LEU B 1 22 ? 29.219 -5.223 -0.281 1 94.12 22 LEU B CA 1
ATOM 2888 C C . LEU B 1 22 ? 29.516 -3.734 -0.123 1 94.12 22 LEU B C 1
ATOM 2890 O O . LEU B 1 22 ? 30.031 -3.307 0.912 1 94.12 22 LEU B O 1
ATOM 2894 N N . GLY B 1 23 ? 29.188 -3.029 -1.158 1 92.31 23 GLY B N 1
ATOM 2895 C CA . GLY B 1 23 ? 29.391 -1.591 -1.111 1 92.31 23 GLY B CA 1
ATOM 2896 C C . GLY B 1 23 ? 28.516 -0.894 -0.088 1 92.31 23 GLY B C 1
ATOM 2897 O O . GLY B 1 23 ? 28.891 0.159 0.439 1 92.31 23 GLY B O 1
ATOM 2898 N N . HIS B 1 24 ? 27.391 -1.441 0.184 1 93.81 24 HIS B N 1
ATOM 2899 C CA . HIS B 1 24 ? 26.422 -0.841 1.089 1 93.81 24 HIS B CA 1
ATOM 2900 C C . HIS B 1 24 ? 26.562 -1.393 2.504 1 93.81 24 HIS B C 1
ATOM 2902 O O . HIS B 1 24 ? 26.203 -0.726 3.475 1 93.81 24 HIS B O 1
ATOM 2908 N N . TYR B 1 25 ? 27.125 -2.584 2.613 1 94.88 25 TYR B N 1
ATOM 2909 C CA . TYR B 1 25 ? 27.125 -3.316 3.875 1 94.88 25 TYR B CA 1
ATOM 2910 C C . TYR B 1 25 ? 28.062 -2.654 4.883 1 94.88 25 TYR B C 1
ATOM 2912 O O . TYR B 1 25 ? 29.219 -2.357 4.566 1 94.88 25 TYR B O 1
ATOM 2920 N N . LYS B 1 26 ? 27.531 -2.379 6.012 1 93.06 26 LYS B N 1
ATOM 2921 C CA . LYS B 1 26 ? 28.281 -1.942 7.184 1 93.06 26 LYS B CA 1
ATOM 2922 C C . LYS B 1 26 ? 27.906 -2.762 8.414 1 93.06 26 LYS B C 1
ATOM 2924 O O . LYS B 1 26 ? 26.734 -2.84 8.781 1 93.06 26 LYS B O 1
ATOM 2929 N N . LYS B 1 27 ? 28.859 -3.281 9.094 1 91.94 27 LYS B N 1
ATOM 2930 C CA . LYS B 1 27 ? 28.641 -4.199 10.203 1 91.94 27 LYS B CA 1
ATOM 2931 C C . LYS B 1 27 ? 27.812 -3.543 11.312 1 91.94 27 LYS B C 1
ATOM 2933 O O . LYS B 1 27 ? 26.938 -4.18 11.898 1 91.94 27 LYS B O 1
ATOM 2938 N N . GLU B 1 28 ? 28.031 -2.26 11.516 1 92.94 28 GLU B N 1
ATOM 2939 C CA . GLU B 1 28 ? 27.406 -1.59 12.664 1 92.94 28 GLU B CA 1
ATOM 2940 C C . GLU B 1 28 ? 26.094 -0.928 12.273 1 92.94 28 GLU B C 1
ATOM 2942 O O . GLU B 1 28 ? 25.406 -0.359 13.125 1 92.94 28 GLU B O 1
ATOM 2947 N N . SER B 1 29 ? 25.797 -1.065 10.992 1 94.62 29 SER B N 1
ATOM 2948 C CA . SER B 1 29 ? 24.578 -0.395 10.555 1 94.62 29 SER B CA 1
ATOM 2949 C C . SER B 1 29 ? 23.328 -1.144 11.016 1 94.62 29 SER B C 1
ATOM 2951 O O . SER B 1 29 ? 23.375 -2.361 11.211 1 94.62 29 SER B O 1
ATOM 2953 N N . LYS B 1 30 ? 22.266 -0.444 11.25 1 96.62 30 LYS B N 1
ATOM 2954 C CA . LYS B 1 30 ? 20.984 -1.03 11.609 1 96.62 30 LYS B CA 1
ATOM 2955 C C . LYS B 1 30 ? 20.125 -1.284 10.375 1 96.62 30 LYS B C 1
ATOM 2957 O O . LYS B 1 30 ? 19.031 -0.738 10.25 1 96.62 30 LYS B O 1
ATOM 2962 N N . ILE B 1 31 ? 20.75 -2.08 9.523 1 97.12 31 ILE B N 1
ATOM 2963 C CA . ILE B 1 31 ? 20.109 -2.459 8.266 1 97.12 31 ILE B CA 1
ATOM 2964 C C . ILE B 1 31 ? 20.094 -3.98 8.133 1 97.12 31 ILE B C 1
ATOM 2966 O O . ILE B 1 31 ? 21.109 -4.641 8.406 1 97.12 31 ILE B O 1
ATOM 2970 N N . VAL B 1 32 ? 18.969 -4.562 7.859 1 98.31 32 VAL B N 1
ATOM 2971 C CA . VAL B 1 32 ? 18.891 -5.949 7.422 1 98.31 32 VAL B CA 1
ATOM 2972 C C . VAL B 1 32 ? 18.703 -6.008 5.906 1 98.31 32 VAL B C 1
ATOM 2974 O O . VAL B 1 32 ? 18.297 -5.02 5.289 1 98.31 32 VAL B O 1
ATOM 2977 N N . TYR B 1 33 ? 19.031 -7.176 5.316 1 98.19 33 TYR B N 1
ATOM 2978 C CA . TYR B 1 33 ? 19.125 -7.227 3.861 1 98.19 33 TYR B CA 1
ATOM 2979 C C . TYR B 1 33 ? 18.297 -8.367 3.297 1 98.19 33 TYR B C 1
ATOM 2981 O O . TYR B 1 33 ? 18.125 -9.406 3.947 1 98.19 33 TYR B O 1
ATOM 2989 N N . GLY B 1 34 ? 17.766 -8.148 2.174 1 97.94 34 GLY B N 1
ATOM 2990 C CA . GLY B 1 34 ? 16.984 -9.172 1.488 1 97.94 34 GLY B CA 1
ATOM 2991 C C . GLY B 1 34 ? 17.25 -9.219 -0.005 1 97.94 34 GLY B C 1
ATOM 2992 O O . GLY B 1 34 ? 17.5 -8.188 -0.629 1 97.94 34 GLY B O 1
ATOM 2993 N N . PHE B 1 35 ? 17.188 -10.367 -0.607 1 97.75 35 PHE B N 1
ATOM 2994 C CA . PHE B 1 35 ? 17.344 -10.594 -2.039 1 97.75 35 PHE B CA 1
ATOM 2995 C C . PHE B 1 35 ? 16.078 -11.211 -2.625 1 97.75 35 PHE B C 1
ATOM 2997 O O . PHE B 1 35 ? 15.641 -12.281 -2.193 1 97.75 35 PHE B O 1
ATOM 3004 N N . VAL B 1 36 ? 15.477 -10.539 -3.551 1 96.75 36 VAL B N 1
ATOM 3005 C CA . VAL B 1 36 ? 14.203 -10.953 -4.125 1 96.75 36 VAL B CA 1
ATOM 3006 C C . VAL B 1 36 ? 14.367 -11.195 -5.625 1 96.75 36 VAL B C 1
ATOM 3008 O O . VAL B 1 36 ? 15.391 -10.836 -6.211 1 96.75 36 VAL B O 1
ATOM 3011 N N . GLU B 1 37 ? 13.383 -11.781 -6.328 1 92.12 37 GLU B N 1
ATOM 3012 C CA . GLU B 1 37 ? 13.469 -12.195 -7.723 1 92.12 37 GLU B CA 1
ATOM 3013 C C . GLU B 1 37 ? 13.156 -11.039 -8.664 1 92.12 37 GLU B C 1
ATOM 3015 O O . GLU B 1 37 ? 14.008 -10.625 -9.453 1 92.12 37 GLU B O 1
ATOM 3020 N N . GLY B 1 38 ? 11.898 -10.539 -8.508 1 83.75 38 GLY B N 1
ATOM 3021 C CA . GLY B 1 38 ? 11.328 -9.695 -9.547 1 83.75 38 GLY B CA 1
ATOM 3022 C C . GLY B 1 38 ? 11.305 -8.227 -9.18 1 83.75 38 GLY B C 1
ATOM 3023 O O . GLY B 1 38 ? 11.555 -7.863 -8.031 1 83.75 38 GLY B O 1
ATOM 3024 N N . ARG B 1 39 ? 11.008 -7.434 -10.188 1 83.56 39 ARG B N 1
ATOM 3025 C CA . ARG B 1 39 ? 10.969 -5.98 -10.07 1 83.56 39 ARG B CA 1
ATOM 3026 C C . ARG B 1 39 ? 9.82 -5.535 -9.172 1 83.56 39 ARG B C 1
ATOM 3028 O O . ARG B 1 39 ? 9.906 -4.492 -8.516 1 83.56 39 ARG B O 1
ATOM 3035 N N . ASP B 1 40 ? 8.828 -6.332 -9.078 1 87.56 40 ASP B N 1
ATOM 3036 C CA . ASP B 1 40 ? 7.629 -5.949 -8.336 1 87.56 40 ASP B CA 1
ATOM 3037 C C . ASP B 1 40 ? 7.676 -6.473 -6.906 1 87.56 40 ASP B C 1
ATOM 3039 O O . ASP B 1 40 ? 6.879 -6.059 -6.059 1 87.56 40 ASP B O 1
ATOM 3043 N N . ASP B 1 41 ? 8.656 -7.273 -6.594 1 91.5 41 ASP B N 1
ATOM 3044 C CA . ASP B 1 41 ? 8.719 -7.969 -5.312 1 91.5 41 ASP B CA 1
ATOM 3045 C C . ASP B 1 41 ? 8.844 -6.977 -4.156 1 91.5 41 ASP B C 1
ATOM 3047 O O . ASP B 1 41 ? 8.242 -7.168 -3.098 1 91.5 41 ASP B O 1
ATOM 3051 N N . PRO B 1 42 ? 9.547 -5.918 -4.371 1 92.31 42 PRO B N 1
ATOM 3052 C CA . PRO B 1 42 ? 9.695 -4.977 -3.262 1 92.31 42 PRO B CA 1
ATOM 3053 C C . PRO B 1 42 ? 8.359 -4.406 -2.789 1 92.31 42 PRO B C 1
ATOM 3055 O O . PRO B 1 42 ? 8.188 -4.137 -1.599 1 92.31 42 PRO B O 1
ATOM 3058 N N . SER B 1 43 ? 7.383 -4.254 -3.67 1 93.06 43 SER B N 1
ATOM 3059 C CA . SER B 1 43 ? 6.07 -3.754 -3.277 1 93.06 43 SER B CA 1
ATOM 3060 C C . SER B 1 43 ? 5.414 -4.672 -2.252 1 93.06 43 SER B C 1
ATOM 3062 O O . SER B 1 43 ? 4.59 -4.227 -1.449 1 93.06 43 SER B O 1
ATOM 3064 N N . PHE B 1 44 ? 5.816 -5.91 -2.283 1 95.62 44 PHE B N 1
ATOM 3065 C CA . PHE B 1 44 ? 5.273 -6.891 -1.351 1 95.62 44 PHE B CA 1
ATOM 3066 C C . PHE B 1 44 ? 6.176 -7.035 -0.13 1 95.62 44 PHE B C 1
ATOM 3068 O O . PHE B 1 44 ? 5.695 -7.039 1.006 1 95.62 44 PHE B O 1
ATOM 3075 N N . TYR B 1 45 ? 7.465 -7.066 -0.287 1 97.25 45 TYR B N 1
ATOM 3076 C CA . TYR B 1 45 ? 8.367 -7.504 0.774 1 97.25 45 TYR B CA 1
ATOM 3077 C C . TYR B 1 45 ? 8.891 -6.312 1.569 1 97.25 45 TYR B C 1
ATOM 3079 O O . TYR B 1 45 ? 9.297 -6.461 2.723 1 97.25 45 TYR B O 1
ATOM 3087 N N . GLN B 1 46 ? 8.906 -5.098 1.001 1 95.81 46 GLN B N 1
ATOM 3088 C CA . GLN B 1 46 ? 9.477 -3.945 1.693 1 95.81 46 GLN B CA 1
ATOM 3089 C C . GLN B 1 46 ? 8.695 -3.635 2.969 1 95.81 46 GLN B C 1
ATOM 3091 O O . GLN B 1 46 ? 9.258 -3.104 3.93 1 95.81 46 GLN B O 1
ATOM 3096 N N . ARG B 1 47 ? 7.492 -4.016 3.051 1 93.06 47 ARG B N 1
ATOM 3097 C CA . ARG B 1 47 ? 6.602 -3.719 4.168 1 93.06 47 ARG B CA 1
ATOM 3098 C C . ARG B 1 47 ? 7.016 -4.488 5.418 1 93.06 47 ARG B C 1
ATOM 3100 O O . ARG B 1 47 ? 6.488 -4.25 6.504 1 93.06 47 ARG B O 1
ATOM 3107 N N . MET B 1 48 ? 7.957 -5.41 5.281 1 95.5 48 MET B N 1
ATOM 3108 C CA . MET B 1 48 ? 8.461 -6.148 6.438 1 95.5 48 MET B CA 1
ATOM 3109 C C . MET B 1 48 ? 9.031 -5.195 7.484 1 95.5 48 MET B C 1
ATOM 3111 O O . MET B 1 48 ? 9.023 -5.508 8.68 1 95.5 48 MET B O 1
ATOM 3115 N N . ASP B 1 49 ? 9.438 -4.059 7.09 1 94.12 49 ASP B N 1
ATOM 3116 C CA . ASP B 1 49 ? 10.062 -3.111 8.008 1 94.12 49 ASP B CA 1
ATOM 3117 C C . ASP B 1 49 ? 9.07 -2.615 9.055 1 94.12 49 ASP B C 1
ATOM 3119 O O . ASP B 1 49 ? 9.469 -2.072 10.086 1 94.12 49 ASP B O 1
ATOM 3123 N N . ASN B 1 50 ? 7.75 -2.809 8.773 1 91.06 50 ASN B N 1
ATOM 3124 C CA . ASN B 1 50 ? 6.727 -2.451 9.75 1 91.06 50 ASN B CA 1
ATOM 3125 C C . ASN B 1 50 ? 6.902 -3.225 11.055 1 91.06 50 ASN B C 1
ATOM 3127 O O . ASN B 1 50 ? 6.402 -2.805 12.102 1 91.06 50 ASN B O 1
ATOM 3131 N N . PHE B 1 51 ? 7.602 -4.301 10.969 1 92.19 51 PHE B N 1
ATOM 3132 C CA . PHE B 1 51 ? 7.727 -5.164 12.133 1 92.19 51 PHE B CA 1
ATOM 3133 C C . PHE B 1 51 ? 9.039 -4.906 12.867 1 92.19 51 PHE B C 1
ATOM 3135 O O . PHE B 1 51 ? 9.305 -5.504 13.906 1 92.19 51 PHE B O 1
ATOM 3142 N N . PHE B 1 52 ? 9.859 -3.986 12.312 1 94.56 52 PHE B N 1
ATOM 3143 C CA . PHE B 1 52 ? 11.141 -3.656 12.922 1 94.56 52 PHE B CA 1
ATOM 3144 C C . PHE B 1 52 ? 11 -2.479 13.875 1 94.56 52 PHE B C 1
ATOM 3146 O O . PHE B 1 52 ? 10.094 -1.655 13.727 1 94.56 52 PHE B O 1
ATOM 3153 N N . PRO B 1 53 ? 11.938 -2.439 14.836 1 92.62 53 PRO B N 1
ATOM 3154 C CA . PRO B 1 53 ? 12.031 -1.163 15.547 1 92.62 53 PRO B CA 1
ATOM 3155 C C . PRO B 1 53 ? 12.352 0.008 14.617 1 92.62 53 PRO B C 1
ATOM 3157 O O . PRO B 1 53 ? 12.945 -0.187 13.555 1 92.62 53 PRO B O 1
ATOM 3160 N N . ASP B 1 54 ? 12.031 1.208 14.961 1 88.19 54 ASP B N 1
ATOM 3161 C CA . ASP B 1 54 ? 12.047 2.404 14.117 1 88.19 54 ASP B CA 1
ATOM 3162 C C . ASP B 1 54 ? 13.445 2.676 13.57 1 88.19 54 ASP B C 1
ATOM 3164 O O . ASP B 1 54 ? 13.586 3.236 12.484 1 88.19 54 ASP B O 1
ATOM 3168 N N . GLN B 1 55 ? 14.445 2.281 14.234 1 92 55 GLN B N 1
ATOM 3169 C CA . GLN B 1 55 ? 15.797 2.627 13.812 1 92 55 GLN B CA 1
ATOM 3170 C C . GLN B 1 55 ? 16.328 1.638 12.781 1 92 55 GLN B C 1
ATOM 3172 O O . GLN B 1 55 ? 17.375 1.854 12.188 1 92 55 GLN B O 1
ATOM 3177 N N . TRP B 1 56 ? 15.625 0.54 12.578 1 96.19 56 TRP B N 1
ATOM 3178 C CA . TRP B 1 56 ? 16.094 -0.499 11.672 1 96.19 56 TRP B CA 1
ATOM 3179 C C . TRP B 1 56 ? 15.43 -0.367 10.305 1 96.19 56 TRP B C 1
ATOM 3181 O O . TRP B 1 56 ? 14.234 -0.057 10.211 1 96.19 56 TRP B O 1
ATOM 3191 N N . LYS B 1 57 ? 16.234 -0.688 9.258 1 95.62 57 LYS B N 1
ATOM 3192 C CA . LYS B 1 57 ? 15.75 -0.579 7.883 1 95.62 57 LYS B CA 1
ATOM 3193 C C . LYS B 1 57 ? 15.953 -1.886 7.125 1 95.62 57 LYS B C 1
ATOM 3195 O O . LYS B 1 57 ? 16.781 -2.717 7.516 1 95.62 57 LYS B O 1
ATOM 3200 N N . LEU B 1 58 ? 15.164 -2.074 6.102 1 97 58 LEU B N 1
ATOM 3201 C CA . LEU B 1 58 ? 15.305 -3.193 5.176 1 97 58 LEU B CA 1
ATOM 3202 C C . LEU B 1 58 ? 15.805 -2.715 3.816 1 97 58 LEU B C 1
ATOM 3204 O O . LEU B 1 58 ? 15.227 -1.802 3.223 1 97 58 LEU B O 1
ATOM 3208 N N . GLN B 1 59 ? 16.891 -3.256 3.418 1 96.62 59 GLN B N 1
ATOM 3209 C CA . GLN B 1 59 ? 17.375 -2.984 2.07 1 96.62 59 GLN B CA 1
ATOM 3210 C C . GLN B 1 59 ? 17.234 -4.215 1.179 1 96.62 59 GLN B C 1
ATOM 3212 O O . GLN B 1 59 ? 17.781 -5.273 1.487 1 96.62 59 GLN B O 1
ATOM 3217 N N . LEU B 1 60 ? 16.531 -4.066 0.082 1 96.69 60 LEU B N 1
ATOM 3218 C CA . LEU B 1 60 ? 16.281 -5.184 -0.822 1 96.69 60 LEU B CA 1
ATOM 3219 C C . LEU B 1 60 ? 17.141 -5.074 -2.076 1 96.69 60 LEU B C 1
ATOM 3221 O O . LEU B 1 60 ? 17.391 -3.969 -2.57 1 96.69 60 LEU B O 1
ATOM 3225 N N . TYR B 1 61 ? 17.578 -6.211 -2.566 1 96.31 61 TYR B N 1
ATOM 3226 C CA . TYR B 1 61 ? 18.328 -6.355 -3.812 1 96.31 61 TYR B CA 1
ATOM 3227 C C . TYR B 1 61 ? 17.609 -7.309 -4.766 1 96.31 61 TYR B C 1
ATOM 3229 O O . TYR B 1 61 ? 16.828 -8.156 -4.336 1 96.31 61 TYR B O 1
ATOM 3237 N N . ARG B 1 62 ? 17.922 -7.125 -6.059 1 93.38 62 ARG B N 1
ATOM 3238 C CA . ARG B 1 62 ? 17.234 -7.914 -7.082 1 93.38 62 ARG B CA 1
ATOM 3239 C C . ARG B 1 62 ? 18.234 -8.578 -8.016 1 93.38 62 ARG B C 1
ATOM 3241 O O . ARG B 1 62 ? 18.594 -8.023 -9.062 1 93.38 62 ARG B O 1
ATOM 3248 N N . PRO B 1 63 ? 18.531 -9.711 -7.77 1 90.69 63 PRO B N 1
ATOM 3249 C CA . PRO B 1 63 ? 19.469 -10.414 -8.656 1 90.69 63 PRO B CA 1
ATOM 3250 C C . PRO B 1 63 ? 18.844 -10.758 -10.008 1 90.69 63 PRO B C 1
ATOM 3252 O O . PRO B 1 63 ? 19.562 -10.898 -11 1 90.69 63 PRO B O 1
ATOM 3255 N N . GLY B 1 64 ? 17.469 -10.922 -10.016 1 85.5 64 GLY B N 1
ATOM 3256 C CA . GLY B 1 64 ? 16.875 -11.148 -11.32 1 85.5 64 GLY B CA 1
ATOM 3257 C C . GLY B 1 64 ? 15.836 -12.25 -11.32 1 85.5 64 GLY B C 1
ATOM 3258 O O . GLY B 1 64 ? 14.656 -11.984 -11.562 1 85.5 64 GLY B O 1
ATOM 3259 N N . ASN B 1 65 ? 16.266 -13.5 -11.227 1 88.38 65 ASN B N 1
ATOM 3260 C CA . ASN B 1 65 ? 15.32 -14.617 -11.234 1 88.38 65 ASN B CA 1
ATOM 3261 C C . ASN B 1 65 ? 15.625 -15.609 -10.109 1 88.38 65 ASN B C 1
ATOM 3263 O O . ASN B 1 65 ? 16.578 -15.414 -9.344 1 88.38 65 ASN B O 1
ATOM 3267 N N . ARG B 1 66 ? 14.844 -16.609 -10.039 1 89.19 66 ARG B N 1
ATOM 3268 C CA . ARG B 1 66 ? 14.906 -17.578 -8.961 1 89.19 66 ARG B CA 1
ATOM 3269 C C . ARG B 1 66 ? 16.297 -18.219 -8.867 1 89.19 66 ARG B C 1
ATOM 3271 O O . ARG B 1 66 ? 16.891 -18.281 -7.789 1 89.19 66 ARG B O 1
ATOM 3278 N N . ASP B 1 67 ? 16.828 -18.656 -9.977 1 88.88 67 ASP B N 1
ATOM 3279 C CA . ASP B 1 67 ? 18.141 -19.297 -10.008 1 88.88 67 ASP B CA 1
ATOM 3280 C C . ASP B 1 67 ? 19.219 -18.344 -9.484 1 88.88 67 ASP B C 1
ATOM 3282 O O . ASP B 1 67 ? 20.109 -18.766 -8.742 1 88.88 67 ASP B O 1
ATOM 3286 N N . LYS B 1 68 ? 19.141 -17.141 -9.812 1 92.25 68 LYS B N 1
ATOM 3287 C CA . LYS B 1 68 ? 20.125 -16.141 -9.406 1 92.25 68 LYS B CA 1
ATOM 3288 C C . LYS B 1 68 ? 20.031 -15.867 -7.902 1 92.25 68 LYS B C 1
ATOM 3290 O O . LYS B 1 68 ? 21.047 -15.594 -7.258 1 92.25 68 LYS B O 1
ATOM 3295 N N . VAL B 1 69 ? 18.812 -15.945 -7.352 1 93.69 69 VAL B N 1
ATOM 3296 C CA . VAL B 1 69 ? 18.641 -15.766 -5.914 1 93.69 69 VAL B CA 1
ATOM 3297 C C . VAL B 1 69 ? 19.344 -16.906 -5.168 1 93.69 69 VAL B C 1
ATOM 3299 O O . VAL B 1 69 ? 20.047 -16.672 -4.188 1 93.69 69 VAL B O 1
ATOM 3302 N N . PHE B 1 70 ? 19.234 -18.094 -5.676 1 92.5 70 PHE B N 1
ATOM 3303 C CA . PHE B 1 70 ? 19.906 -19.234 -5.051 1 92.5 70 PHE B CA 1
ATOM 3304 C C . PHE B 1 70 ? 21.422 -19.125 -5.211 1 92.5 70 PHE B C 1
ATOM 3306 O O . PHE B 1 70 ? 22.156 -19.422 -4.273 1 92.5 70 PHE B O 1
ATOM 3313 N N . GLU B 1 71 ? 21.812 -18.766 -6.379 1 92.44 71 GLU B N 1
ATOM 3314 C CA . GLU B 1 71 ? 23.234 -18.562 -6.613 1 92.44 71 GLU B CA 1
ATOM 3315 C C . GLU B 1 71 ? 23.812 -17.531 -5.652 1 92.44 71 GLU B C 1
ATOM 3317 O O . GLU B 1 71 ? 24.922 -17.703 -5.133 1 92.44 71 GLU B O 1
ATOM 3322 N N . MET B 1 72 ? 23.062 -16.453 -5.52 1 94 72 MET B N 1
ATOM 3323 C CA . MET B 1 72 ? 23.453 -15.406 -4.578 1 94 72 MET B CA 1
ATOM 3324 C C . MET B 1 72 ? 23.625 -15.977 -3.176 1 94 72 MET B C 1
ATOM 3326 O O . MET B 1 72 ? 24.625 -15.688 -2.498 1 94 72 MET B O 1
ATOM 3330 N N . HIS B 1 73 ? 22.672 -16.766 -2.719 1 95.19 73 HIS B N 1
ATOM 3331 C CA . HIS B 1 73 ? 22.75 -17.391 -1.405 1 95.19 73 HIS B CA 1
ATOM 3332 C C . HIS B 1 73 ? 24.031 -18.188 -1.253 1 95.19 73 HIS B C 1
ATOM 3334 O O . HIS B 1 73 ? 24.719 -18.094 -0.229 1 95.19 73 HIS B O 1
ATOM 3340 N N . ASP B 1 74 ? 24.391 -18.875 -2.309 1 93.38 74 ASP B N 1
ATOM 3341 C CA . ASP B 1 74 ? 25.547 -19.766 -2.268 1 93.38 74 ASP B CA 1
ATOM 3342 C C . ASP B 1 74 ? 26.844 -18.984 -2.297 1 93.38 74 ASP B C 1
ATOM 3344 O O . ASP B 1 74 ? 27.906 -19.516 -1.925 1 93.38 74 ASP B O 1
ATOM 3348 N N . THR B 1 75 ? 26.781 -17.781 -2.73 1 92.06 75 THR B N 1
ATOM 3349 C CA . THR B 1 75 ? 27.984 -16.953 -2.865 1 92.06 75 THR B CA 1
ATOM 3350 C C . THR B 1 75 ? 28.391 -16.391 -1.514 1 92.06 75 THR B C 1
ATOM 3352 O O . THR B 1 75 ? 29.547 -15.992 -1.332 1 92.06 75 THR B O 1
ATOM 3355 N N . PHE B 1 76 ? 27.516 -16.297 -0.57 1 94.94 76 PHE B N 1
ATOM 3356 C CA . PHE B 1 76 ? 27.781 -15.641 0.702 1 94.94 76 PHE B CA 1
ATOM 3357 C C . PHE B 1 76 ? 28.656 -16.516 1.587 1 94.94 76 PHE B C 1
ATOM 3359 O O . PHE B 1 76 ? 28.484 -17.734 1.634 1 94.94 76 PHE B O 1
ATOM 3366 N N . ASP B 1 77 ? 29.641 -15.938 2.232 1 95.25 77 ASP B N 1
ATOM 3367 C CA . ASP B 1 77 ? 30.391 -16.562 3.311 1 95.25 77 ASP B CA 1
ATOM 3368 C C . ASP B 1 77 ? 29.641 -16.469 4.637 1 95.25 77 ASP B C 1
ATOM 3370 O O . ASP B 1 77 ? 29.734 -15.445 5.328 1 95.25 77 ASP B O 1
ATOM 3374 N N . TRP B 1 78 ? 29.047 -17.469 5.027 1 95.81 78 TRP B N 1
ATOM 3375 C CA . TRP B 1 78 ? 28.141 -17.438 6.176 1 95.81 78 TRP B CA 1
ATOM 3376 C C . TRP B 1 78 ? 28.922 -17.484 7.48 1 95.81 78 TRP B C 1
ATOM 3378 O O . TRP B 1 78 ? 28.344 -17.391 8.562 1 95.81 78 TRP B O 1
ATOM 3388 N N . LYS B 1 79 ? 30.172 -17.625 7.465 1 94.44 79 LYS B N 1
ATOM 3389 C CA . LYS B 1 79 ? 31.016 -17.406 8.633 1 94.44 79 LYS B CA 1
ATOM 3390 C C . LYS B 1 79 ? 31.219 -15.93 8.906 1 94.44 79 LYS B C 1
ATOM 3392 O O . LYS B 1 79 ? 31.438 -15.523 10.055 1 94.44 79 LYS B O 1
ATOM 3397 N N . ARG B 1 80 ? 31.094 -15.219 7.812 1 94 80 ARG B N 1
ATOM 3398 C CA . ARG B 1 80 ? 31.297 -13.781 7.879 1 94 80 ARG B CA 1
ATOM 3399 C C . ARG B 1 80 ? 29.984 -13.047 8.102 1 94 80 ARG B C 1
ATOM 3401 O O . ARG B 1 80 ? 29.938 -12.047 8.82 1 94 80 ARG B O 1
ATOM 3408 N N . PHE B 1 81 ? 28.969 -13.5 7.48 1 96.19 81 PHE B N 1
ATOM 3409 C CA . PHE B 1 81 ? 27.672 -12.836 7.52 1 96.19 81 PHE B CA 1
ATOM 3410 C C . PHE B 1 81 ? 26.672 -13.672 8.305 1 96.19 81 PHE B C 1
ATOM 3412 O O . PHE B 1 81 ? 26.688 -14.898 8.234 1 96.19 81 PHE B O 1
ATOM 3419 N N . SER B 1 82 ? 25.781 -13.016 8.984 1 96.56 82 SER B N 1
ATOM 3420 C CA . SER B 1 82 ? 24.734 -13.727 9.727 1 96.56 82 SER B CA 1
ATOM 3421 C C . SER B 1 82 ? 23.578 -14.117 8.805 1 96.56 82 SER B C 1
ATOM 3423 O O . SER B 1 82 ? 23.016 -13.266 8.125 1 96.56 82 SER B O 1
ATOM 3425 N N . THR B 1 83 ? 23.172 -15.336 8.883 1 97.44 83 THR B N 1
ATOM 3426 C CA . THR B 1 83 ? 22.047 -15.836 8.102 1 97.44 83 THR B CA 1
ATOM 3427 C C . THR B 1 83 ? 20.734 -15.195 8.555 1 97.44 83 THR B C 1
ATOM 3429 O O . THR B 1 83 ? 19.75 -15.18 7.809 1 97.44 83 THR B O 1
ATOM 3432 N N . LYS B 1 84 ? 20.719 -14.703 9.727 1 98.12 84 LYS B N 1
ATOM 3433 C CA . LYS B 1 84 ? 19.5 -14.086 10.242 1 98.12 84 LYS B CA 1
ATOM 3434 C C . LYS B 1 84 ? 19.375 -12.641 9.773 1 98.12 84 LYS B C 1
ATOM 3436 O O . LYS B 1 84 ? 18.297 -12.047 9.844 1 98.12 84 LYS B O 1
ATOM 3441 N N . ARG B 1 85 ? 20.469 -12.039 9.305 1 98.31 85 ARG B N 1
ATOM 3442 C CA . ARG B 1 85 ? 20.484 -10.648 8.867 1 98.31 85 ARG B CA 1
ATOM 3443 C C . ARG B 1 85 ? 20.234 -10.539 7.367 1 98.31 85 ARG B C 1
ATOM 3445 O O . ARG B 1 85 ? 19.75 -9.516 6.883 1 98.31 85 ARG B O 1
ATOM 3452 N N . ILE B 1 86 ? 20.656 -11.555 6.656 1 98.5 86 ILE B N 1
ATOM 3453 C CA . ILE B 1 86 ? 20.578 -11.578 5.199 1 98.5 86 ILE B CA 1
ATOM 3454 C C . ILE B 1 86 ? 19.656 -12.711 4.75 1 98.5 86 ILE B C 1
ATOM 3456 O O . ILE B 1 86 ? 19.984 -13.891 4.926 1 98.5 86 ILE B O 1
ATOM 3460 N N . CYS B 1 87 ? 18.547 -12.336 4.199 1 98.62 87 CYS B N 1
ATOM 3461 C CA . CYS B 1 87 ? 17.547 -13.328 3.838 1 98.62 87 CYS B CA 1
ATOM 3462 C C . CYS B 1 87 ? 17.234 -13.281 2.346 1 98.62 87 CYS B C 1
ATOM 3464 O O . CYS B 1 87 ? 17.594 -12.312 1.666 1 98.62 87 CYS B O 1
ATOM 3466 N N . PHE B 1 88 ? 16.656 -14.336 1.863 1 98.12 88 PHE B N 1
ATOM 3467 C CA . PHE B 1 88 ? 16.344 -14.539 0.452 1 98.12 88 PHE B CA 1
ATOM 3468 C C . PHE B 1 88 ? 14.883 -14.93 0.267 1 98.12 88 PHE B C 1
ATOM 3470 O O . PHE B 1 88 ? 14.312 -15.633 1.103 1 98.12 88 PHE B O 1
ATOM 3477 N N . PHE B 1 89 ? 14.273 -14.461 -0.776 1 97.75 89 PHE B N 1
ATOM 3478 C CA . PHE B 1 89 ? 12.852 -14.672 -1.021 1 97.75 89 PHE B CA 1
ATOM 3479 C C . PHE B 1 89 ? 12.617 -15.164 -2.445 1 97.75 89 PHE B C 1
ATOM 3481 O O . PHE B 1 89 ? 13.023 -14.508 -3.408 1 97.75 89 PHE B O 1
ATOM 3488 N N . VAL B 1 90 ? 11.914 -16.328 -2.6 1 95.88 90 VAL B N 1
ATOM 3489 C CA . VAL B 1 90 ? 11.68 -16.906 -3.92 1 95.88 90 VAL B CA 1
ATOM 3490 C C . VAL B 1 90 ? 10.242 -17.438 -4.004 1 95.88 90 VAL B C 1
ATOM 3492 O O . VAL B 1 90 ? 9.648 -17.781 -2.984 1 95.88 90 VAL B O 1
ATOM 3495 N N . ASP B 1 91 ? 9.734 -17.484 -5.191 1 94.81 91 ASP B N 1
ATOM 3496 C CA . ASP B 1 91 ? 8.43 -18.078 -5.449 1 94.81 91 ASP B CA 1
ATOM 3497 C C . ASP B 1 91 ? 8.508 -19.609 -5.457 1 94.81 91 ASP B C 1
ATOM 3499 O O . ASP B 1 91 ? 9.539 -20.172 -5.809 1 94.81 91 ASP B O 1
ATOM 3503 N N . ARG B 1 92 ? 7.461 -20.219 -5.078 1 93.75 92 ARG B N 1
ATOM 3504 C CA . ARG B 1 92 ? 7.41 -21.688 -5.043 1 93.75 92 ARG B CA 1
ATOM 3505 C C . ARG B 1 92 ? 7.254 -22.266 -6.445 1 93.75 92 ARG B C 1
ATOM 3507 O O . ARG B 1 92 ? 7.812 -23.312 -6.754 1 93.75 92 ARG B O 1
ATOM 3514 N N . ASP B 1 93 ? 6.434 -21.547 -7.289 1 93.88 93 ASP B N 1
ATOM 3515 C CA . ASP B 1 93 ? 6.105 -22.031 -8.625 1 93.88 93 ASP B CA 1
ATOM 3516 C C . ASP B 1 93 ? 5.496 -23.422 -8.562 1 93.88 93 ASP B C 1
ATOM 3518 O O . ASP B 1 93 ? 4.574 -23.672 -7.777 1 93.88 93 ASP B O 1
ATOM 3522 N N . LEU B 1 94 ? 5.867 -24.344 -9.453 1 95.19 94 LEU B N 1
ATOM 3523 C CA . LEU B 1 94 ? 5.316 -25.688 -9.508 1 95.19 94 LEU B CA 1
ATOM 3524 C C . LEU B 1 94 ? 6.293 -26.703 -8.93 1 95.19 94 LEU B C 1
ATOM 3526 O O . LEU B 1 94 ? 6.297 -27.875 -9.328 1 95.19 94 LEU B O 1
ATOM 3530 N N . ALA B 1 95 ? 7.117 -26.266 -7.941 1 90.75 95 ALA B N 1
ATOM 3531 C CA . ALA B 1 95 ? 8.156 -27.109 -7.359 1 90.75 95 ALA B CA 1
ATOM 3532 C C . ALA B 1 95 ? 7.566 -28.375 -6.758 1 90.75 95 ALA B C 1
ATOM 3534 O O . ALA B 1 95 ? 8.18 -29.438 -6.82 1 90.75 95 ALA B O 1
ATOM 3535 N N . GLU B 1 96 ? 6.43 -28.281 -6.172 1 90.38 96 GLU B N 1
ATOM 3536 C CA . GLU B 1 96 ? 5.766 -29.422 -5.523 1 90.38 96 GLU B CA 1
ATOM 3537 C C . GLU B 1 96 ? 5.477 -30.531 -6.523 1 90.38 96 GLU B C 1
ATOM 3539 O O . GLU B 1 96 ? 5.27 -31.688 -6.129 1 90.38 96 GLU B O 1
ATOM 3544 N N . PHE B 1 97 ? 5.477 -30.156 -7.758 1 94.44 97 PHE B N 1
ATOM 3545 C CA . PHE B 1 97 ? 5.09 -31.109 -8.789 1 94.44 97 PHE B CA 1
ATOM 3546 C C . PHE B 1 97 ? 6.309 -31.578 -9.57 1 94.44 97 PHE B C 1
ATOM 3548 O O . PHE B 1 97 ? 6.191 -32.438 -10.453 1 94.44 97 PHE B O 1
ATOM 3555 N N . LEU B 1 98 ? 7.371 -30.875 -9.078 1 89.81 98 LEU B N 1
ATOM 3556 C CA . LEU B 1 98 ? 8.609 -31.188 -9.789 1 89.81 98 LEU B CA 1
ATOM 3557 C C . LEU B 1 98 ? 9.609 -31.859 -8.859 1 89.81 98 LEU B C 1
ATOM 3559 O O . LEU B 1 98 ? 9.523 -31.719 -7.633 1 89.81 98 LEU B O 1
ATOM 3563 N N . ASP B 1 99 ? 10.078 -33 -8.711 1 68.12 99 ASP B N 1
ATOM 3564 C CA . ASP B 1 99 ? 10.969 -33.812 -7.871 1 68.12 99 ASP B CA 1
ATOM 3565 C C . ASP B 1 99 ? 12.141 -32.969 -7.363 1 68.12 99 ASP B C 1
ATOM 3567 O O . ASP B 1 99 ? 13.188 -33.5 -6.992 1 68.12 99 ASP B O 1
ATOM 3571 N N . ASN B 1 100 ? 12.008 -31.609 -7.195 1 60.88 100 ASN B N 1
ATOM 3572 C CA . ASN B 1 100 ? 13.266 -30.891 -7.023 1 60.88 100 ASN B CA 1
ATOM 3573 C C . ASN B 1 100 ? 13.234 -29.984 -5.793 1 60.88 100 ASN B C 1
ATOM 3575 O O . ASN B 1 100 ? 14.078 -29.094 -5.648 1 60.88 100 ASN B O 1
ATOM 3579 N N . ILE B 1 101 ? 12.219 -30.078 -4.863 1 61.28 101 ILE B N 1
ATOM 3580 C CA . ILE B 1 101 ? 12.414 -29.031 -3.852 1 61.28 101 ILE B CA 1
ATOM 3581 C C . ILE B 1 101 ? 13.219 -29.609 -2.682 1 61.28 101 ILE B C 1
ATOM 3583 O O . ILE B 1 101 ? 12.773 -30.531 -2.01 1 61.28 101 ILE B O 1
ATOM 3587 N N . GLY B 1 102 ? 14.492 -29.656 -2.836 1 65.62 102 GLY B N 1
ATOM 3588 C CA . GLY B 1 102 ? 15.289 -30.047 -1.685 1 65.62 102 GLY B CA 1
ATOM 3589 C C . GLY B 1 102 ? 15.109 -29.125 -0.495 1 65.62 102 GLY B C 1
ATOM 3590 O O . GLY B 1 102 ? 14.188 -28.297 -0.474 1 65.62 102 GLY B O 1
ATOM 3591 N N . ASP B 1 103 ? 15.727 -29.406 0.511 1 80.75 103 ASP B N 1
ATOM 3592 C CA . ASP B 1 103 ? 15.758 -28.609 1.731 1 80.75 103 ASP B CA 1
ATOM 3593 C C . ASP B 1 103 ? 16.281 -27.203 1.452 1 80.75 103 ASP B C 1
ATOM 3595 O O . ASP B 1 103 ? 17.281 -27.031 0.75 1 80.75 103 ASP B O 1
ATOM 3599 N N . VAL B 1 104 ? 15.445 -26.297 1.782 1 88.38 104 VAL B N 1
ATOM 3600 C CA . VAL B 1 104 ? 15.836 -24.906 1.581 1 88.38 104 VAL B CA 1
ATOM 3601 C C . VAL B 1 104 ? 16.422 -24.344 2.871 1 88.38 104 VAL B C 1
ATOM 3603 O O . VAL B 1 104 ? 15.977 -24.672 3.969 1 88.38 104 VAL B O 1
ATOM 3606 N N . ALA B 1 105 ? 17.469 -23.578 2.76 1 94.31 105 ALA B N 1
ATOM 3607 C CA . ALA B 1 105 ? 18.125 -22.953 3.906 1 94.31 105 ALA B CA 1
ATOM 3608 C C . ALA B 1 105 ? 17.109 -22.156 4.73 1 94.31 105 ALA B C 1
ATOM 3610 O O . ALA B 1 105 ? 16.109 -21.688 4.203 1 94.31 105 ALA B O 1
ATOM 3611 N N . GLU B 1 106 ? 17.344 -21.984 6.023 1 95.25 106 GLU B N 1
ATOM 3612 C CA . GLU B 1 106 ? 16.422 -21.328 6.957 1 95.25 106 GLU B CA 1
ATOM 3613 C C . GLU B 1 106 ? 16.234 -19.859 6.602 1 95.25 106 GLU B C 1
ATOM 3615 O O . GLU B 1 106 ? 15.195 -19.281 6.93 1 95.25 106 GLU B O 1
ATOM 3620 N N . ASN B 1 107 ? 17.219 -19.281 5.965 1 98.06 107 ASN B N 1
ATOM 3621 C CA . ASN B 1 107 ? 17.109 -17.859 5.656 1 98.06 107 ASN B CA 1
ATOM 3622 C C . ASN B 1 107 ? 16.625 -17.625 4.227 1 98.06 107 ASN B C 1
ATOM 3624 O O . ASN B 1 107 ? 16.844 -16.562 3.646 1 98.06 107 ASN B O 1
ATOM 3628 N N . ILE B 1 108 ? 16.031 -18.656 3.613 1 97.44 108 ILE B N 1
ATOM 3629 C CA . ILE B 1 108 ? 15.336 -18.547 2.338 1 97.44 108 ILE B CA 1
ATOM 3630 C C . ILE B 1 108 ? 13.836 -18.734 2.549 1 97.44 108 ILE B C 1
ATOM 3632 O O . ILE B 1 108 ? 13.398 -19.797 3.014 1 97.44 108 ILE B O 1
ATOM 3636 N N . PHE B 1 109 ? 13.086 -17.766 2.262 1 97.62 109 PHE B N 1
ATOM 3637 C CA . PHE B 1 109 ? 11.633 -17.859 2.305 1 97.62 109 PHE B CA 1
ATOM 3638 C C . PHE B 1 109 ? 11.078 -18.297 0.95 1 97.62 109 PHE B C 1
ATOM 3640 O O . PHE B 1 109 ? 11.359 -17.656 -0.07 1 97.62 109 PHE B O 1
ATOM 3647 N N . VAL B 1 110 ? 10.328 -19.297 0.924 1 95.69 110 VAL B N 1
ATOM 3648 C CA . VAL B 1 110 ? 9.602 -19.75 -0.258 1 95.69 110 VAL B CA 1
ATOM 3649 C C . VAL B 1 110 ? 8.102 -19.516 -0.074 1 95.69 110 VAL B C 1
ATOM 3651 O O . VAL B 1 110 ? 7.535 -19.859 0.965 1 95.69 110 VAL B O 1
ATOM 3654 N N . THR B 1 111 ? 7.461 -18.875 -1.034 1 96.06 111 THR B N 1
ATOM 3655 C CA . THR B 1 111 ? 6.035 -18.578 -0.911 1 96.06 111 THR B CA 1
ATOM 3656 C C . THR B 1 111 ? 5.246 -19.859 -0.613 1 96.06 111 THR B C 1
ATOM 3658 O O . THR B 1 111 ? 5.652 -20.953 -1.01 1 96.06 111 THR B O 1
ATOM 3661 N N . ASP B 1 112 ? 4.086 -19.719 0.086 1 95.81 112 ASP B N 1
ATOM 3662 C CA . ASP B 1 112 ? 3.209 -20.844 0.392 1 95.81 112 ASP B CA 1
ATOM 3663 C C . ASP B 1 112 ? 2.543 -21.375 -0.874 1 95.81 112 ASP B C 1
ATOM 3665 O O . ASP B 1 112 ? 2.334 -22.578 -1.008 1 95.81 112 ASP B O 1
ATOM 3669 N N . ASP B 1 113 ? 2.129 -20.469 -1.717 1 96.38 113 ASP B N 1
ATOM 3670 C CA . ASP B 1 113 ? 1.453 -20.766 -2.975 1 96.38 113 ASP B CA 1
ATOM 3671 C C . ASP B 1 113 ? 2.377 -20.531 -4.168 1 96.38 113 ASP B C 1
ATOM 3673 O O . ASP B 1 113 ? 3.59 -20.391 -4 1 96.38 113 ASP B O 1
ATOM 3677 N N . TYR B 1 114 ? 1.899 -20.594 -5.355 1 97 114 TYR B N 1
ATOM 3678 C CA . TYR B 1 114 ? 2.691 -20.484 -6.574 1 97 114 TYR B CA 1
ATOM 3679 C C . TYR B 1 114 ? 3.617 -19.266 -6.504 1 97 114 TYR B C 1
ATOM 3681 O O . TYR B 1 114 ? 4.816 -19.375 -6.77 1 97 114 TYR B O 1
ATOM 3689 N N . SER B 1 115 ? 3.121 -18.109 -6.172 1 96.06 115 SER B N 1
ATOM 3690 C CA . SER B 1 115 ? 3.9 -16.875 -6.105 1 96.06 115 SER B CA 1
ATOM 3691 C C . SER B 1 115 ? 3.225 -15.836 -5.215 1 96.06 115 SER B C 1
ATOM 3693 O O . SER B 1 115 ? 2.176 -16.109 -4.625 1 96.06 115 SER B O 1
ATOM 3695 N N . VAL B 1 116 ? 3.805 -14.656 -5.047 1 95.12 116 VAL B N 1
ATOM 3696 C CA . VAL B 1 116 ? 3.309 -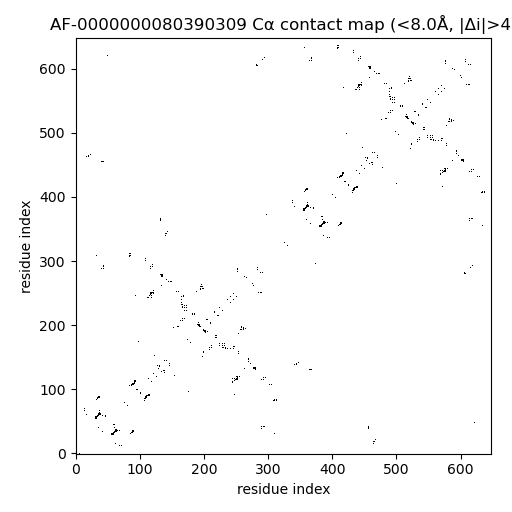13.562 -4.215 1 95.12 116 VAL B CA 1
ATOM 3697 C C . VAL B 1 116 ? 1.911 -13.156 -4.676 1 95.12 116 VAL B C 1
ATOM 3699 O O . VAL B 1 116 ? 1.048 -12.844 -3.854 1 95.12 116 VAL B O 1
ATOM 3702 N N . GLU B 1 117 ? 1.65 -13.227 -5.988 1 95.31 117 GLU B N 1
ATOM 3703 C CA . GLU B 1 117 ? 0.377 -12.797 -6.559 1 95.31 117 GLU B CA 1
ATOM 3704 C C . GLU B 1 117 ? -0.781 -13.625 -6.004 1 95.31 117 GLU B C 1
ATOM 3706 O O . GLU B 1 117 ? -1.903 -13.125 -5.887 1 95.31 117 GLU B O 1
ATOM 3711 N N . ASN B 1 118 ? -0.496 -14.844 -5.633 1 97 118 ASN B N 1
ATOM 3712 C CA . ASN B 1 118 ? -1.551 -15.734 -5.16 1 97 118 ASN B CA 1
ATOM 3713 C C . ASN B 1 118 ? -2.076 -15.297 -3.793 1 97 118 ASN B C 1
ATOM 3715 O O . ASN B 1 118 ? -3.207 -15.625 -3.426 1 97 118 ASN B O 1
ATOM 3719 N N . TYR B 1 119 ? -1.291 -14.539 -3.055 1 95.44 119 TYR B N 1
ATOM 3720 C CA . TYR B 1 119 ? -1.744 -14.023 -1.769 1 95.44 119 TYR B CA 1
ATOM 3721 C C . TYR B 1 119 ? -2.803 -12.945 -1.957 1 95.44 119 TYR B C 1
ATOM 3723 O O . TYR B 1 119 ? -3.545 -12.625 -1.025 1 95.44 119 TYR B O 1
ATOM 3731 N N . ILE B 1 120 ? -2.871 -12.391 -3.146 1 95 120 ILE B N 1
ATOM 3732 C CA . ILE B 1 120 ? -3.676 -11.211 -3.439 1 95 120 ILE B CA 1
ATOM 3733 C C . ILE B 1 120 ? -5.121 -11.625 -3.711 1 95 120 ILE B C 1
ATOM 3735 O O . ILE B 1 120 ? -6.055 -10.883 -3.395 1 95 120 ILE B O 1
ATOM 3739 N N . VAL B 1 121 ? -5.297 -12.773 -4.266 1 97.12 121 VAL B N 1
ATOM 3740 C CA . VAL B 1 121 ? -6.59 -13.125 -4.848 1 97.12 121 VAL B CA 1
ATOM 3741 C C . VAL B 1 121 ? -7.508 -13.695 -3.766 1 97.12 121 VAL B C 1
ATOM 3743 O O . VAL B 1 121 ? -7.598 -14.914 -3.594 1 97.12 121 VAL B O 1
ATOM 3746 N N . ASN B 1 122 ? -8.211 -12.883 -3.127 1 96 122 ASN B N 1
ATOM 3747 C CA . ASN B 1 122 ? -9.211 -13.25 -2.123 1 96 122 ASN B CA 1
ATOM 3748 C C . ASN B 1 122 ? -10.203 -12.117 -1.881 1 96 122 ASN B C 1
ATOM 3750 O O . ASN B 1 122 ? -9.992 -10.992 -2.344 1 96 122 ASN B O 1
ATOM 3754 N N . SER B 1 123 ? -11.234 -12.328 -1.155 1 95.75 123 SER B N 1
ATOM 3755 C CA . SER B 1 123 ? -12.344 -11.391 -0.973 1 95.75 123 SER B CA 1
ATOM 3756 C C . SER B 1 123 ? -11.914 -10.18 -0.149 1 95.75 123 SER B C 1
ATOM 3758 O O . SER B 1 123 ? -12.406 -9.07 -0.368 1 95.75 123 SER B O 1
ATOM 3760 N N . GLU B 1 124 ? -11.055 -10.359 0.826 1 94.75 124 GLU B N 1
ATOM 3761 C CA . GLU B 1 124 ? -10.586 -9.258 1.65 1 94.75 124 GLU B CA 1
ATOM 3762 C C . GLU B 1 124 ? -9.828 -8.227 0.814 1 94.75 124 GLU B C 1
ATOM 3764 O O . GLU B 1 124 ? -10.047 -7.02 0.958 1 94.75 124 GLU B O 1
ATOM 3769 N N . THR B 1 125 ? -8.945 -8.758 -0.01 1 96.44 125 THR B N 1
ATOM 3770 C CA . THR B 1 125 ? -8.219 -7.879 -0.919 1 96.44 125 THR B CA 1
ATOM 3771 C C . THR B 1 125 ? -9.18 -7.145 -1.85 1 96.44 125 THR B C 1
ATOM 3773 O O . THR B 1 125 ? -9.016 -5.949 -2.102 1 96.44 125 THR B O 1
ATOM 3776 N N . LEU B 1 126 ? -10.195 -7.867 -2.307 1 97.94 126 LEU B N 1
ATOM 3777 C CA . LEU B 1 126 ? -11.195 -7.25 -3.168 1 97.94 126 LEU B CA 1
ATOM 3778 C C . LEU B 1 126 ? -11.852 -6.059 -2.475 1 97.94 126 LEU B C 1
ATOM 3780 O O . LEU B 1 126 ? -11.984 -4.988 -3.07 1 97.94 126 LEU B O 1
ATOM 3784 N N . GLU B 1 127 ? -12.195 -6.195 -1.244 1 96.94 127 GLU B N 1
ATOM 3785 C CA . GLU B 1 127 ? -12.836 -5.129 -0.483 1 96.94 127 GLU B CA 1
ATOM 3786 C C . GLU B 1 127 ? -11.93 -3.904 -0.381 1 96.94 127 GLU B C 1
ATOM 3788 O O . GLU B 1 127 ? -12.383 -2.771 -0.554 1 96.94 127 GLU B O 1
ATOM 3793 N N . LYS B 1 128 ? -10.688 -4.156 -0.1 1 96.12 128 LYS B N 1
ATOM 3794 C CA . LYS B 1 128 ? -9.727 -3.066 0.045 1 96.12 128 LYS B CA 1
ATOM 3795 C C . LYS B 1 128 ? -9.57 -2.293 -1.262 1 96.12 128 LYS B C 1
ATOM 3797 O O . LYS B 1 128 ? -9.578 -1.061 -1.265 1 96.12 128 LYS B O 1
ATOM 3802 N N . ILE B 1 129 ? -9.484 -3.033 -2.32 1 96.62 129 ILE B N 1
ATOM 3803 C CA . ILE B 1 129 ? -9.258 -2.402 -3.617 1 96.62 129 ILE B CA 1
ATOM 3804 C C . ILE B 1 129 ? -10.508 -1.636 -4.039 1 96.62 129 ILE B C 1
ATOM 3806 O O . ILE B 1 129 ? -10.422 -0.5 -4.512 1 96.62 129 ILE B O 1
ATOM 3810 N N . LEU B 1 130 ? -11.695 -2.217 -3.873 1 97.12 130 LEU B N 1
ATOM 3811 C CA . LEU B 1 130 ? -12.938 -1.538 -4.211 1 97.12 130 LEU B CA 1
ATOM 3812 C C . LEU B 1 130 ? -13.094 -0.25 -3.41 1 97.12 130 LEU B C 1
ATOM 3814 O O . LEU B 1 130 ? -13.516 0.775 -3.947 1 97.12 130 LEU B O 1
ATOM 3818 N N . SER B 1 131 ? -12.688 -0.31 -2.193 1 95.44 131 SER B N 1
ATOM 3819 C CA . SER B 1 131 ? -12.891 0.829 -1.302 1 95.44 131 SER B CA 1
ATOM 3820 C C . SER B 1 131 ? -11.789 1.873 -1.485 1 95.44 131 SER B C 1
ATOM 3822 O O . SER B 1 131 ? -12.078 3.031 -1.799 1 95.44 131 SER B O 1
ATOM 3824 N N . GLU B 1 132 ? -10.523 1.473 -1.441 1 94.62 132 GLU B N 1
ATOM 3825 C CA . GLU B 1 132 ? -9.398 2.398 -1.366 1 94.62 132 GLU B CA 1
ATOM 3826 C C . GLU B 1 132 ? -9.016 2.91 -2.752 1 94.62 132 GLU B C 1
ATOM 3828 O O . GLU B 1 132 ? -8.57 4.051 -2.896 1 94.62 132 GLU B O 1
ATOM 3833 N N . VAL B 1 133 ? -9.156 2.055 -3.715 1 94.44 133 VAL B N 1
ATOM 3834 C CA . VAL B 1 133 ? -8.641 2.381 -5.039 1 94.44 133 VAL B CA 1
ATOM 3835 C C . VAL B 1 133 ? -9.789 2.76 -5.969 1 94.44 133 VAL B C 1
ATOM 3837 O O . VAL B 1 133 ? -9.664 3.684 -6.773 1 94.44 133 VAL B O 1
ATOM 3840 N N . MET B 1 134 ? -10.938 2.09 -5.781 1 95.75 134 MET B N 1
ATOM 3841 C CA . MET B 1 134 ? -12 2.266 -6.77 1 95.75 134 MET B CA 1
ATOM 3842 C C . MET B 1 134 ? -13.164 3.061 -6.184 1 95.75 134 MET B C 1
ATOM 3844 O O . MET B 1 134 ? -14.227 3.166 -6.805 1 95.75 134 MET B O 1
ATOM 3848 N N . ASN B 1 135 ? -13.031 3.525 -4.988 1 94.19 135 ASN B N 1
ATOM 3849 C CA . ASN B 1 135 ? -13.883 4.547 -4.383 1 94.19 135 ASN B CA 1
ATOM 3850 C C . ASN B 1 135 ? -15.297 4.02 -4.125 1 94.19 135 ASN B C 1
ATOM 3852 O O . ASN B 1 135 ? -16.266 4.77 -4.199 1 94.19 135 ASN B O 1
ATOM 3856 N N . VAL B 1 136 ? -15.422 2.717 -3.93 1 95.94 136 VAL B N 1
ATOM 3857 C CA . VAL B 1 136 ? -16.703 2.154 -3.52 1 95.94 136 VAL B CA 1
ATOM 3858 C C . VAL B 1 136 ? -16.844 2.25 -2.004 1 95.94 136 VAL B C 1
ATOM 3860 O O . VAL B 1 136 ? -16 1.744 -1.26 1 95.94 136 VAL B O 1
ATOM 3863 N N . ASN B 1 137 ? -17.812 2.896 -1.519 1 93.94 137 ASN B N 1
ATOM 3864 C CA . ASN B 1 137 ? -18.078 2.975 -0.086 1 93.94 137 ASN B CA 1
ATOM 3865 C C . ASN B 1 137 ? -18.781 1.715 0.424 1 93.94 137 ASN B C 1
ATOM 3867 O O . ASN B 1 137 ? -19.984 1.719 0.655 1 93.94 137 ASN B O 1
ATOM 3871 N N . LEU B 1 138 ? -18.078 0.706 0.717 1 93.94 138 LEU B N 1
ATOM 3872 C CA . LEU B 1 138 ? -18.609 -0.594 1.104 1 93.94 138 LEU B CA 1
ATOM 3873 C C . LEU B 1 138 ? -19.391 -0.496 2.418 1 93.94 138 LEU B C 1
ATOM 3875 O O . LEU B 1 138 ? -20.391 -1.18 2.604 1 93.94 138 LEU B O 1
ATOM 3879 N N . SER B 1 139 ? -18.875 0.332 3.318 1 91.5 139 SER B N 1
ATOM 3880 C CA . SER B 1 139 ? -19.531 0.463 4.621 1 91.5 139 SER B CA 1
ATOM 3881 C C . SER B 1 139 ? -20.922 1.042 4.484 1 91.5 139 SER B C 1
ATOM 3883 O O . SER B 1 139 ? -21.75 0.931 5.402 1 91.5 139 SER B O 1
ATOM 3885 N N . GLY B 1 140 ? -21.188 1.691 3.375 1 91.75 140 GLY B N 1
ATOM 3886 C CA . GLY B 1 140 ? -22.516 2.262 3.129 1 91.75 140 GLY B CA 1
ATOM 3887 C C . GLY B 1 140 ? -23.453 1.298 2.443 1 91.75 140 GLY B C 1
ATOM 3888 O O . GLY B 1 140 ? -24.641 1.597 2.279 1 91.75 140 GLY B O 1
ATOM 3889 N N . LEU B 1 141 ? -23 0.163 2.016 1 94.81 141 LEU B N 1
ATOM 3890 C CA . LEU B 1 141 ? -23.828 -0.837 1.357 1 94.81 141 LEU B CA 1
ATOM 3891 C C . LEU B 1 141 ? -24.547 -1.704 2.383 1 94.81 141 LEU B C 1
ATOM 3893 O O . LEU B 1 141 ? -24.094 -1.841 3.52 1 94.81 141 LEU B O 1
ATOM 3897 N N . GLU B 1 142 ? -25.625 -2.238 1.945 1 93.75 142 GLU B N 1
ATOM 3898 C CA . GLU B 1 142 ? -26.328 -3.207 2.777 1 93.75 142 GLU B CA 1
ATOM 3899 C C . GLU B 1 142 ? -25.578 -4.535 2.834 1 93.75 142 GLU B C 1
ATOM 3901 O O . GLU B 1 142 ? -24.828 -4.867 1.92 1 93.75 142 GLU B O 1
ATOM 3906 N N . LYS B 1 143 ? -25.844 -5.254 3.867 1 92.69 143 LYS B N 1
ATOM 3907 C CA . LYS B 1 143 ? -25.188 -6.539 4.074 1 92.69 143 LYS B CA 1
ATOM 3908 C C . LYS B 1 143 ? -25.391 -7.461 2.873 1 92.69 143 LYS B C 1
ATOM 3910 O O . LYS B 1 143 ? -24.453 -8.117 2.424 1 92.69 143 LYS B O 1
ATOM 3915 N N . GLU B 1 144 ? -26.562 -7.473 2.383 1 95.12 144 GLU B N 1
ATOM 3916 C CA . GLU B 1 144 ? -26.906 -8.344 1.265 1 95.12 144 GLU B CA 1
ATOM 3917 C C . GLU B 1 144 ? -26.141 -7.949 0.005 1 95.12 144 GLU B C 1
ATOM 3919 O O . GLU B 1 144 ? -25.781 -8.805 -0.805 1 95.12 144 GLU B O 1
ATOM 3924 N N . GLU B 1 145 ? -25.984 -6.688 -0.163 1 97 145 GLU B N 1
ATOM 3925 C CA . GLU B 1 145 ? -25.234 -6.184 -1.318 1 97 145 GLU B CA 1
ATOM 3926 C C . GLU B 1 145 ? -23.766 -6.57 -1.246 1 97 145 GLU B C 1
ATOM 3928 O O . GLU B 1 145 ? -23.172 -6.961 -2.252 1 97 145 GLU B O 1
ATOM 3933 N N . ILE B 1 146 ? -23.219 -6.48 -0.074 1 96.31 146 ILE B N 1
ATOM 3934 C CA . ILE B 1 146 ? -21.828 -6.891 0.142 1 96.31 146 ILE B CA 1
ATOM 3935 C C . ILE B 1 146 ? -21.703 -8.391 -0.105 1 96.31 146 ILE B C 1
ATOM 3937 O O . ILE B 1 146 ? -20.75 -8.836 -0.747 1 96.31 146 ILE B O 1
ATOM 3941 N N . GLU B 1 147 ? -22.594 -9.125 0.405 1 96.31 147 GLU B N 1
ATOM 3942 C CA . GLU B 1 147 ? -22.609 -10.57 0.197 1 96.31 147 GLU B CA 1
ATOM 3943 C C . GLU B 1 147 ? -22.688 -10.914 -1.287 1 96.31 147 GLU B C 1
ATOM 3945 O O . GLU B 1 147 ? -22.031 -11.852 -1.749 1 96.31 147 GLU B O 1
ATOM 3950 N N . LYS B 1 148 ? -23.5 -10.195 -1.962 1 97.69 148 LYS B N 1
ATOM 3951 C CA . LYS B 1 148 ? -23.625 -10.406 -3.4 1 97.69 148 LYS B CA 1
ATOM 3952 C C . LYS B 1 148 ? -22.281 -10.195 -4.105 1 97.69 148 LYS B C 1
ATOM 3954 O O . LYS B 1 148 ? -21.906 -10.969 -4.988 1 97.69 148 LYS B O 1
ATOM 3959 N N . ILE B 1 149 ? -21.594 -9.117 -3.742 1 98.25 149 ILE B N 1
ATOM 3960 C CA . ILE B 1 149 ? -20.266 -8.836 -4.301 1 98.25 149 ILE B CA 1
ATOM 3961 C C . ILE B 1 149 ? -19.328 -10.008 -4.043 1 98.25 149 ILE B C 1
ATOM 3963 O O . ILE B 1 149 ? -18.641 -10.477 -4.953 1 98.25 149 ILE B O 1
ATOM 3967 N N . HIS B 1 150 ? -19.328 -10.547 -2.855 1 98.25 150 HIS B N 1
ATOM 3968 C CA . HIS B 1 150 ? -18.5 -11.68 -2.492 1 98.25 150 HIS B CA 1
ATOM 3969 C C . HIS B 1 150 ? -18.891 -12.93 -3.27 1 98.25 150 HIS B C 1
ATOM 3971 O O . HIS B 1 150 ? -18.031 -13.688 -3.715 1 98.25 150 HIS B O 1
ATOM 3977 N N . ASP B 1 151 ? -20.141 -13.109 -3.414 1 98.38 151 ASP B N 1
ATOM 3978 C CA . ASP B 1 151 ? -20.641 -14.266 -4.152 1 98.38 151 ASP B CA 1
ATOM 3979 C C . ASP B 1 151 ? -20.188 -14.227 -5.609 1 98.38 151 ASP B C 1
ATOM 3981 O O . ASP B 1 151 ? -19.734 -15.234 -6.156 1 98.38 151 ASP B O 1
ATOM 3985 N N . ILE B 1 152 ? -20.375 -13.086 -6.184 1 98.56 152 ILE B N 1
ATOM 3986 C CA . ILE B 1 152 ? -19.953 -12.914 -7.566 1 98.56 152 ILE B CA 1
ATOM 3987 C C . ILE B 1 152 ? -18.469 -13.234 -7.688 1 98.56 152 ILE B C 1
ATOM 3989 O O . ILE B 1 152 ? -18.062 -14.008 -8.562 1 98.56 152 ILE B O 1
ATOM 3993 N N . PHE B 1 153 ? -17.672 -12.68 -6.801 1 98.75 153 PHE B N 1
ATOM 3994 C CA . PHE B 1 153 ? -16.219 -12.883 -6.832 1 98.75 153 PHE B CA 1
ATOM 3995 C C . PHE B 1 153 ? -15.883 -14.359 -6.676 1 98.75 153 PHE B C 1
ATOM 3997 O O . PHE B 1 153 ? -15.086 -14.906 -7.441 1 98.75 153 PHE B O 1
ATOM 4004 N N . ASN B 1 154 ? -16.453 -14.992 -5.703 1 98.5 154 ASN B N 1
ATOM 4005 C CA . ASN B 1 154 ? -16.172 -16.391 -5.41 1 98.5 154 ASN B CA 1
ATOM 4006 C C . ASN B 1 154 ? -16.609 -17.312 -6.547 1 98.5 154 ASN B C 1
ATOM 4008 O O . ASN B 1 154 ? -15.898 -18.25 -6.895 1 98.5 154 ASN B O 1
ATOM 4012 N N . ASP B 1 155 ? -17.75 -17.078 -7.086 1 98.5 155 ASP B N 1
ATOM 4013 C CA . ASP B 1 155 ? -18.234 -17.844 -8.227 1 98.5 155 ASP B CA 1
ATOM 4014 C C . ASP B 1 155 ? -17.281 -17.719 -9.414 1 98.5 155 ASP B C 1
ATOM 4016 O O . ASP B 1 155 ? -16.969 -18.703 -10.07 1 98.5 155 ASP B O 1
ATOM 4020 N N . ASN B 1 156 ? -16.953 -16.453 -9.688 1 98.81 156 ASN B N 1
ATOM 4021 C CA . ASN B 1 156 ? -16 -16.203 -10.758 1 98.81 156 ASN B CA 1
ATOM 4022 C C . ASN B 1 156 ? -14.688 -16.938 -10.523 1 98.81 156 ASN B C 1
ATOM 4024 O O . ASN B 1 156 ? -14.125 -17.516 -11.453 1 98.81 156 ASN B O 1
ATOM 4028 N N . LEU B 1 157 ? -14.211 -16.906 -9.305 1 98.75 157 LEU B N 1
ATOM 4029 C CA . LEU B 1 157 ? -12.945 -17.531 -8.945 1 98.75 157 LEU B CA 1
ATOM 4030 C C . LEU B 1 157 ? -13 -19.031 -9.148 1 98.75 157 LEU B C 1
ATOM 4032 O O . LEU B 1 157 ? -12.062 -19.625 -9.688 1 98.75 157 LEU B O 1
ATOM 4036 N N . ILE B 1 158 ? -14.062 -19.641 -8.766 1 98.25 158 ILE B N 1
ATOM 4037 C CA . ILE B 1 158 ? -14.25 -21.078 -8.922 1 98.25 158 ILE B CA 1
ATOM 4038 C C . ILE B 1 158 ? -14.219 -21.453 -10.406 1 98.25 158 ILE B C 1
ATOM 4040 O O . ILE B 1 158 ? -13.508 -22.375 -10.805 1 98.25 158 ILE B O 1
ATOM 4044 N N . LYS B 1 159 ? -14.938 -20.734 -11.18 1 98.25 159 LYS B N 1
ATOM 4045 C CA . LYS B 1 159 ? -15 -20.984 -12.617 1 98.25 159 LYS B CA 1
ATOM 4046 C C . LYS B 1 159 ? -13.625 -20.812 -13.258 1 98.25 159 LYS B C 1
ATOM 4048 O O . LYS B 1 159 ? -13.227 -21.625 -14.102 1 98.25 159 LYS B O 1
ATOM 4053 N N . PHE B 1 160 ? -12.945 -19.766 -12.883 1 98.69 160 PHE B N 1
ATOM 4054 C CA . PHE B 1 160 ? -11.617 -19.5 -13.414 1 98.69 160 PHE B CA 1
ATOM 4055 C C . PHE B 1 160 ? -10.664 -20.641 -13.086 1 98.69 160 PHE B C 1
ATOM 4057 O O . PHE B 1 160 ? -9.953 -21.141 -13.953 1 98.69 160 PHE B O 1
ATOM 4064 N N . LYS B 1 161 ? -10.641 -21.047 -11.805 1 98.38 161 LYS B N 1
ATOM 4065 C CA . LYS B 1 161 ? -9.75 -22.109 -11.336 1 98.38 161 LYS B CA 1
ATOM 4066 C C . LYS B 1 161 ? -10.039 -23.422 -12.039 1 98.38 161 LYS B C 1
ATOM 4068 O O . LYS B 1 161 ? -9.117 -24.141 -12.438 1 98.38 161 LYS B O 1
ATOM 4073 N N . GLU B 1 162 ? -11.258 -23.703 -12.219 1 97.31 162 GLU B N 1
ATOM 4074 C CA . GLU B 1 162 ? -11.664 -24.922 -12.898 1 97.31 162 GLU B CA 1
ATOM 4075 C C . GLU B 1 162 ? -11.18 -24.938 -14.344 1 97.31 162 GLU B C 1
ATOM 4077 O O . GLU B 1 162 ? -10.656 -25.953 -14.82 1 97.31 162 GLU B O 1
ATOM 4082 N N . ALA B 1 163 ? -11.383 -23.859 -14.992 1 97.94 163 ALA B N 1
ATOM 4083 C CA . ALA B 1 163 ? -11.008 -23.766 -16.406 1 97.94 163 ALA B CA 1
ATOM 4084 C C . ALA B 1 163 ? -9.492 -23.812 -16.578 1 97.94 163 ALA B C 1
ATOM 4086 O O . ALA B 1 163 ? -9 -24.312 -17.594 1 97.94 163 ALA B O 1
ATOM 4087 N N . MET B 1 164 ? -8.734 -23.344 -15.594 1 98.25 164 MET B N 1
ATOM 4088 C CA . MET B 1 164 ? -7.281 -23.219 -15.727 1 98.25 164 MET B CA 1
ATOM 4089 C C . MET B 1 164 ? -6.582 -24.484 -15.273 1 98.25 164 MET B C 1
ATOM 4091 O O . MET B 1 164 ? -5.406 -24.703 -15.586 1 98.25 164 MET B O 1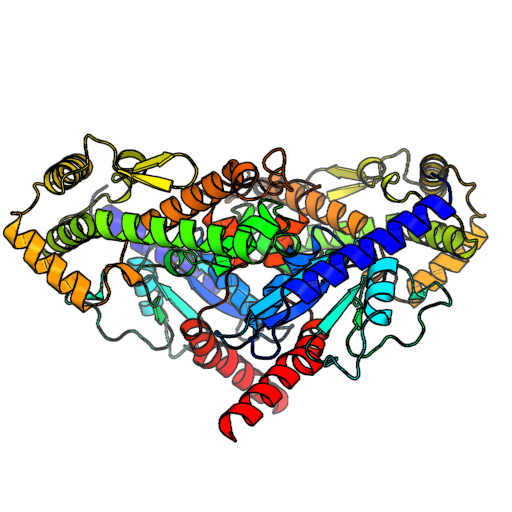
ATOM 4095 N N . THR B 1 165 ? -7.258 -25.344 -14.555 1 98.25 165 THR B N 1
ATOM 4096 C CA . THR B 1 165 ? -6.668 -26.531 -13.945 1 98.25 165 THR B CA 1
ATOM 4097 C C . THR B 1 165 ? -6.062 -27.438 -15.016 1 98.25 165 THR B C 1
ATOM 4099 O O . THR B 1 165 ? -4.898 -27.844 -14.922 1 98.25 165 THR B O 1
ATOM 4102 N N . PRO B 1 166 ? -6.805 -27.812 -16.125 1 98.12 166 PRO B N 1
ATOM 4103 C CA . PRO B 1 166 ? -6.184 -28.656 -17.156 1 98.12 166 PRO B CA 1
ATOM 4104 C C . PRO B 1 166 ? -4.977 -27.984 -17.812 1 98.12 166 PRO B C 1
ATOM 4106 O O . PRO B 1 166 ? -4.031 -28.672 -18.219 1 98.12 166 PRO B O 1
ATOM 4109 N N . ILE B 1 167 ? -4.988 -26.703 -17.953 1 98.06 167 ILE B N 1
ATOM 4110 C CA . ILE B 1 167 ? -3.869 -25.953 -18.516 1 98.06 167 ILE B CA 1
ATOM 4111 C C . ILE B 1 167 ? -2.639 -26.125 -17.625 1 98.06 167 ILE B C 1
ATOM 4113 O O . ILE B 1 167 ? -1.545 -26.422 -18.109 1 98.06 167 ILE B O 1
ATOM 4117 N N . MET B 1 168 ? -2.834 -26 -16.328 1 98.5 168 MET B N 1
ATOM 4118 C CA . MET B 1 168 ? -1.734 -26.172 -15.375 1 98.5 168 MET B CA 1
ATOM 4119 C C . MET B 1 168 ? -1.191 -27.594 -15.43 1 98.5 168 MET B C 1
ATOM 4121 O O . MET B 1 168 ? 0.019 -27.797 -15.336 1 98.5 168 MET B O 1
ATOM 4125 N N . ALA B 1 169 ? -2.088 -28.531 -15.562 1 98.5 169 ALA B N 1
ATOM 4126 C CA . ALA B 1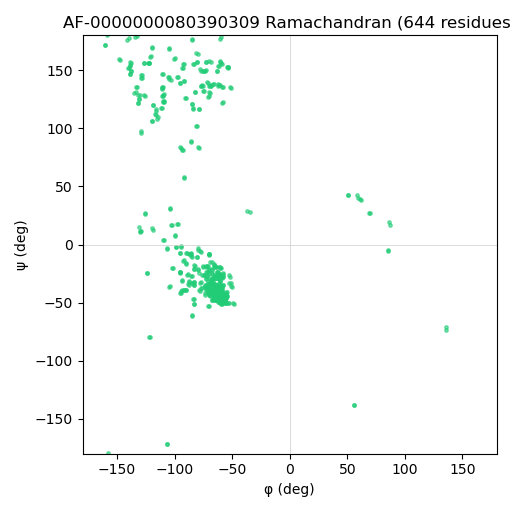 169 ? -1.676 -29.938 -15.656 1 98.5 169 ALA B CA 1
ATOM 4127 C C . ALA B 1 169 ? -0.766 -30.156 -16.859 1 98.5 169 ALA B C 1
ATOM 4129 O O . ALA B 1 169 ? 0.273 -30.812 -16.75 1 98.5 169 ALA B O 1
ATOM 4130 N N . GLN B 1 170 ? -1.166 -29.609 -18.031 1 98.38 170 GLN B N 1
ATOM 4131 C CA . GLN B 1 170 ? -0.34 -29.734 -19.219 1 98.38 170 GLN B CA 1
ATOM 4132 C C . GLN B 1 170 ? 1.005 -29.031 -19.031 1 98.38 170 GLN B C 1
ATOM 4134 O O . GLN B 1 170 ? 2.039 -29.547 -19.469 1 98.38 170 GLN B O 1
ATOM 4139 N N . ILE B 1 171 ? 1.027 -27.875 -18.359 1 98.12 171 ILE B N 1
ATOM 4140 C CA . ILE B 1 171 ? 2.262 -27.141 -18.094 1 98.12 171 ILE B CA 1
ATOM 4141 C C . ILE B 1 171 ? 3.186 -28 -17.234 1 98.12 171 ILE B C 1
ATOM 4143 O O . ILE B 1 171 ? 4.387 -28.078 -17.484 1 98.12 171 ILE B O 1
ATOM 4147 N N . ILE B 1 172 ? 2.627 -28.656 -16.219 1 97.75 172 ILE B N 1
ATOM 4148 C CA . ILE B 1 172 ? 3.393 -29.531 -15.344 1 97.75 172 ILE B CA 1
ATOM 4149 C C . ILE B 1 172 ? 4.016 -30.656 -16.172 1 97.75 172 ILE B C 1
ATOM 4151 O O . ILE B 1 172 ? 5.195 -30.984 -16 1 97.75 172 ILE B O 1
ATOM 4155 N N . LEU B 1 173 ? 3.223 -31.25 -17.078 1 97.88 173 LEU B N 1
ATOM 4156 C CA . LEU B 1 173 ? 3.717 -32.312 -17.922 1 97.88 173 LEU B CA 1
ATOM 4157 C C . LEU B 1 173 ? 4.883 -31.844 -18.781 1 97.88 173 LEU B C 1
ATOM 4159 O O . LEU B 1 173 ? 5.902 -32.531 -18.891 1 97.88 173 LEU B O 1
ATOM 4163 N N . TRP B 1 174 ? 4.727 -30.672 -19.406 1 97.56 174 TRP B N 1
ATOM 4164 C CA . TRP B 1 174 ? 5.801 -30.109 -20.219 1 97.56 174 TRP B CA 1
ATOM 4165 C C . TRP B 1 174 ? 7.051 -29.875 -19.375 1 97.56 174 TRP B C 1
ATOM 4167 O O . TRP B 1 174 ? 8.164 -30.172 -19.812 1 97.56 174 TRP B O 1
ATOM 4177 N N . LYS B 1 175 ? 6.902 -29.406 -18.172 1 95.5 175 LYS B N 1
ATOM 4178 C CA . LYS B 1 175 ? 8.039 -29.125 -17.297 1 95.5 175 LYS B CA 1
ATOM 4179 C C . LYS B 1 175 ? 8.734 -30.422 -16.875 1 95.5 175 LYS B C 1
ATOM 4181 O O . LYS B 1 175 ? 9.961 -30.469 -16.781 1 95.5 175 LYS B O 1
ATOM 4186 N N . ARG B 1 176 ? 7.98 -31.422 -16.609 1 95.19 176 ARG B N 1
ATOM 4187 C CA . ARG B 1 176 ? 8.539 -32.719 -16.25 1 95.19 176 ARG B CA 1
ATOM 4188 C C . ARG B 1 176 ? 9.398 -33.281 -17.391 1 95.19 176 ARG B C 1
ATOM 4190 O O . ARG B 1 176 ? 10.367 -34 -17.141 1 95.19 176 ARG B O 1
ATOM 4197 N N . LYS B 1 177 ? 9.031 -32.906 -18.562 1 94.94 177 LYS B N 1
ATOM 4198 C CA . LYS B 1 177 ? 9.773 -33.375 -19.734 1 94.94 177 LYS B CA 1
ATOM 4199 C C . LYS B 1 177 ? 10.977 -32.469 -20 1 94.94 177 LYS B C 1
ATOM 4201 O O . LYS B 1 177 ? 11.727 -32.688 -20.953 1 94.94 177 LYS B O 1
ATOM 4206 N N . GLY B 1 178 ? 11.055 -31.375 -19.25 1 91.44 178 GLY B N 1
ATOM 4207 C CA . GLY B 1 178 ? 12.195 -30.484 -19.391 1 91.44 178 GLY B CA 1
ATOM 4208 C C . GLY B 1 178 ? 12.008 -29.438 -20.484 1 91.44 178 GLY B C 1
ATOM 4209 O O . GLY B 1 178 ? 12.977 -28.828 -20.938 1 91.44 178 GLY B O 1
ATOM 4210 N N . CYS B 1 179 ? 10.797 -29.234 -20.906 1 92.44 179 CYS B N 1
ATOM 4211 C CA . CYS B 1 179 ? 10.531 -28.266 -21.969 1 92.44 179 CYS B CA 1
ATOM 4212 C C . CYS B 1 179 ? 10.727 -26.844 -21.469 1 92.44 179 CYS B C 1
ATOM 4214 O O . CYS B 1 179 ? 10.398 -26.531 -20.328 1 92.44 179 CYS B O 1
ATOM 4216 N N . ARG B 1 180 ? 11.297 -26.078 -22.281 1 88.19 180 ARG B N 1
ATOM 4217 C CA . ARG B 1 180 ? 11.375 -24.641 -22.016 1 88.19 180 ARG B CA 1
ATOM 4218 C C . ARG B 1 180 ? 10.102 -23.938 -22.469 1 88.19 180 ARG B C 1
ATOM 4220 O O . ARG B 1 180 ? 9.797 -23.891 -23.656 1 88.19 180 ARG B O 1
ATOM 4227 N N . LEU B 1 181 ? 9.43 -23.359 -21.516 1 91.62 181 LEU B N 1
ATOM 4228 C CA . LEU B 1 181 ? 8.102 -22.828 -21.797 1 91.62 181 LEU B CA 1
ATOM 4229 C C . LEU B 1 181 ? 8.102 -21.297 -21.75 1 91.62 181 LEU B C 1
ATOM 4231 O O . LEU B 1 181 ? 8.727 -20.703 -20.859 1 91.62 181 LEU B O 1
ATOM 4235 N N . GLU B 1 182 ? 7.496 -20.688 -22.672 1 91.19 182 GLU B N 1
ATOM 4236 C CA . GLU B 1 182 ? 7.168 -19.266 -22.609 1 91.19 182 GLU B CA 1
ATOM 4237 C C . GLU B 1 182 ? 5.75 -19.047 -22.094 1 91.19 182 GLU B C 1
ATOM 4239 O O . GLU B 1 182 ? 4.844 -18.734 -22.859 1 91.19 182 GLU B O 1
ATOM 4244 N N . LEU B 1 183 ? 5.613 -19.047 -20.875 1 94.38 183 LEU B N 1
ATOM 4245 C CA . LEU B 1 183 ? 4.297 -19.047 -20.25 1 94.38 183 LEU B CA 1
ATOM 4246 C C . LEU B 1 183 ? 3.598 -17.719 -20.438 1 94.38 183 LEU B C 1
ATOM 4248 O O . LEU B 1 183 ? 2.371 -17.625 -20.359 1 94.38 183 LEU B O 1
ATOM 4252 N N . ASP B 1 184 ? 4.324 -16.641 -20.625 1 92.88 184 ASP B N 1
ATOM 4253 C CA . ASP B 1 184 ? 3.748 -15.305 -20.828 1 92.88 184 ASP B CA 1
ATOM 4254 C C . ASP B 1 184 ? 2.953 -15.242 -22.141 1 92.88 184 ASP B C 1
ATOM 4256 O O . ASP B 1 184 ? 2.168 -14.312 -22.344 1 92.88 184 ASP B O 1
ATOM 4260 N N . SER B 1 185 ? 3.23 -16.172 -22.984 1 94.88 185 SER B N 1
ATOM 4261 C CA . SER B 1 185 ? 2.496 -16.219 -24.25 1 94.88 185 SER B CA 1
ATOM 4262 C C . SER B 1 185 ? 1.062 -16.688 -24.031 1 94.88 185 SER B C 1
ATOM 4264 O O . SER B 1 185 ? 0.197 -16.469 -24.891 1 94.88 185 SER B O 1
ATOM 4266 N N . ILE B 1 186 ? 0.834 -17.406 -22.969 1 96.38 186 ILE B N 1
ATOM 4267 C CA . ILE B 1 186 ? -0.516 -17.828 -22.625 1 96.38 186 ILE B CA 1
ATOM 4268 C C . ILE B 1 186 ? -1.267 -16.672 -21.969 1 96.38 186 ILE B C 1
ATOM 4270 O O . ILE B 1 186 ? -0.93 -16.25 -20.859 1 96.38 186 ILE B O 1
ATOM 4274 N N . LYS B 1 187 ? -2.285 -16.234 -22.578 1 95.44 187 LYS B N 1
ATOM 4275 C CA . LYS B 1 187 ? -3.029 -15.078 -22.094 1 95.44 187 LYS B CA 1
ATOM 4276 C C . LYS B 1 187 ? -4.453 -15.469 -21.703 1 95.44 187 LYS B C 1
ATOM 4278 O O . LYS B 1 187 ? -5.277 -15.773 -22.562 1 95.44 187 LYS B O 1
ATOM 4283 N N . PRO B 1 188 ? -4.766 -15.344 -20.422 1 96.19 188 PRO B N 1
ATOM 4284 C CA . PRO B 1 188 ? -6.121 -15.688 -19.984 1 96.19 188 PRO B CA 1
ATOM 4285 C C . PRO B 1 188 ? -7.195 -14.859 -20.688 1 96.19 188 PRO B C 1
ATOM 4287 O O . PRO B 1 188 ? -8.32 -15.328 -20.875 1 96.19 188 PRO B O 1
ATOM 4290 N N . LYS B 1 189 ? -6.883 -13.68 -21.078 1 95.38 189 LYS B N 1
ATOM 4291 C CA . LYS B 1 189 ? -7.84 -12.797 -21.75 1 95.38 189 LYS B CA 1
ATOM 4292 C C . LYS B 1 189 ? -8.383 -13.445 -23.031 1 95.38 189 LYS B C 1
ATOM 4294 O O . LYS B 1 189 ? -9.461 -13.094 -23.5 1 95.38 189 LYS B O 1
ATOM 4299 N N . ASP B 1 190 ? -7.59 -14.312 -23.594 1 96.06 190 ASP B N 1
ATOM 4300 C CA . ASP B 1 190 ? -8 -14.984 -24.812 1 96.06 190 ASP B CA 1
ATOM 4301 C C . ASP B 1 190 ? -9.062 -16.047 -24.531 1 96.06 190 ASP B C 1
ATOM 4303 O O . ASP B 1 190 ? -9.891 -16.344 -25.391 1 96.06 190 ASP B O 1
ATOM 4307 N N . PHE B 1 191 ? -9.109 -16.625 -23.297 1 96.25 191 PHE B N 1
ATOM 4308 C CA . PHE B 1 191 ? -10.016 -17.703 -22.906 1 96.25 191 PHE B CA 1
ATOM 4309 C C . PHE B 1 191 ? -11.336 -17.125 -22.406 1 96.25 191 PHE B C 1
ATOM 4311 O O . PHE B 1 191 ? -12.383 -17.781 -22.531 1 96.25 191 PHE B O 1
ATOM 4318 N N . PHE B 1 192 ? -11.211 -15.953 -21.797 1 98 192 PHE B N 1
ATOM 4319 C CA . PHE B 1 192 ? -12.328 -15.562 -20.938 1 98 192 PHE B CA 1
ATOM 4320 C C . PHE B 1 192 ? -12.914 -14.234 -21.391 1 98 192 PHE B C 1
ATOM 4322 O O . PHE B 1 192 ? -12.242 -13.445 -22.062 1 98 192 PHE B O 1
ATOM 4329 N N . GLU B 1 193 ? -14.109 -14.031 -21.062 1 97.38 193 GLU B N 1
ATOM 4330 C CA . GLU B 1 193 ? -14.805 -12.75 -21.156 1 97.38 193 GLU B CA 1
ATOM 4331 C C . GLU B 1 193 ? -15.703 -12.508 -19.953 1 97.38 193 GLU B C 1
ATOM 4333 O O . GLU B 1 193 ? -16.062 -13.453 -19.25 1 97.38 193 GLU B O 1
ATOM 4338 N N . PHE B 1 194 ? -15.906 -11.281 -19.641 1 97.19 194 PHE B N 1
ATOM 4339 C CA . PHE B 1 194 ? -16.781 -10.906 -18.531 1 97.19 194 PHE B CA 1
ATOM 4340 C C . PHE B 1 194 ? -18.047 -10.242 -19.047 1 97.19 194 PHE B C 1
ATOM 4342 O O . PHE B 1 194 ? -18 -9.438 -19.984 1 97.19 194 PHE B O 1
ATOM 4349 N N . LYS B 1 195 ? -19.188 -10.664 -18.5 1 95.75 195 LYS B N 1
ATOM 4350 C CA . LYS B 1 195 ? -20.484 -10.039 -18.766 1 95.75 195 LYS B CA 1
ATOM 4351 C C . LYS B 1 195 ? -21.25 -9.773 -17.469 1 95.75 195 LYS B C 1
ATOM 4353 O O . LYS B 1 195 ? -21.562 -10.703 -16.734 1 95.75 195 LYS B O 1
ATOM 4358 N N . ASN B 1 196 ? -21.625 -8.562 -17.141 1 94.19 196 ASN B N 1
ATOM 4359 C CA . ASN B 1 196 ? -22.344 -8.164 -15.938 1 94.19 196 ASN B CA 1
ATOM 4360 C C . ASN B 1 196 ? -21.672 -8.711 -14.68 1 94.19 196 ASN B C 1
ATOM 4362 O O . ASN B 1 196 ? -22.328 -9.352 -13.852 1 94.19 196 ASN B O 1
ATOM 4366 N N . ALA B 1 197 ? -20.344 -8.656 -14.586 1 96.81 197 ALA B N 1
ATOM 4367 C CA . ALA B 1 197 ? -19.5 -8.984 -13.438 1 96.81 197 ALA B CA 1
ATOM 4368 C C . ALA B 1 197 ? -19.188 -10.484 -13.391 1 96.81 197 ALA B C 1
ATOM 4370 O O . ALA B 1 197 ? -18.359 -10.93 -12.602 1 96.81 197 ALA B O 1
ATOM 4371 N N . TYR B 1 198 ? -19.766 -11.25 -14.273 1 98.12 198 TYR B N 1
ATOM 4372 C CA . TYR B 1 198 ? -19.578 -12.695 -14.242 1 98.12 198 TYR B CA 1
ATOM 4373 C C . TYR B 1 198 ? -18.625 -13.133 -15.352 1 98.12 198 TYR B C 1
ATOM 4375 O O . TYR B 1 198 ? -18.672 -12.609 -16.469 1 98.12 198 TYR B O 1
ATOM 4383 N N . ILE B 1 199 ? -17.812 -14.086 -15.031 1 98.5 199 ILE B N 1
ATOM 4384 C CA . ILE B 1 199 ? -16.797 -14.57 -15.953 1 98.5 199 ILE B CA 1
ATOM 4385 C C . ILE B 1 199 ? -17.344 -15.734 -16.766 1 98.5 199 ILE B C 1
ATOM 4387 O O . ILE B 1 199 ? -18.094 -16.562 -16.25 1 98.5 199 ILE B O 1
ATOM 4391 N N . PHE B 1 200 ? -17.031 -15.82 -18.078 1 97.94 200 PHE B N 1
ATOM 4392 C CA . PHE B 1 200 ? -17.422 -16.906 -18.984 1 97.94 200 PHE B CA 1
ATOM 4393 C C . PHE B 1 200 ? -16.25 -17.297 -19.891 1 97.94 200 PHE B C 1
ATOM 4395 O O . PHE B 1 200 ? -15.398 -16.469 -20.188 1 97.94 200 PHE B O 1
ATOM 4402 N N . LEU B 1 201 ? -16.266 -18.547 -20.219 1 97.88 201 LEU B N 1
ATOM 4403 C CA . LEU B 1 201 ? -15.359 -18.984 -21.281 1 97.88 201 LEU B CA 1
ATOM 4404 C C . LEU B 1 201 ? -15.906 -18.578 -22.641 1 97.88 201 LEU B C 1
ATOM 4406 O O . LEU B 1 201 ? -17.109 -18.703 -22.906 1 97.88 201 LEU B O 1
ATOM 4410 N N . LYS B 1 202 ? -15.031 -18.094 -23.438 1 97.31 202 LYS B N 1
ATOM 4411 C CA . LYS B 1 202 ? -15.445 -17.859 -24.828 1 97.31 202 LYS B CA 1
ATOM 4412 C C . LYS B 1 202 ? -15.844 -19.172 -25.5 1 97.31 202 LYS B C 1
ATOM 4414 O O . LYS B 1 202 ? -15.281 -20.219 -25.203 1 97.31 202 LYS B O 1
ATOM 4419 N N . THR B 1 203 ? -16.656 -19.078 -26.422 1 96.06 203 THR B N 1
ATOM 4420 C CA . THR B 1 203 ? -17.25 -20.234 -27.078 1 96.06 203 THR B CA 1
ATOM 4421 C C . THR B 1 203 ? -16.156 -21.125 -27.688 1 96.06 203 THR B C 1
ATOM 4423 O O . THR B 1 203 ? -16.219 -22.344 -27.594 1 96.06 203 THR B O 1
ATOM 4426 N N . GLN B 1 204 ? -15.164 -20.547 -28.25 1 95.25 204 GLN B N 1
ATOM 4427 C CA . GLN B 1 204 ? -14.094 -21.266 -28.938 1 95.25 204 GLN B CA 1
ATOM 4428 C C . GLN B 1 204 ? -13.25 -22.078 -27.953 1 95.25 204 GLN B C 1
ATOM 4430 O O . GLN B 1 204 ? -12.531 -23 -28.344 1 95.25 204 GLN B O 1
ATOM 4435 N N . TYR B 1 205 ? -13.406 -21.766 -26.656 1 96.69 205 TYR B N 1
ATOM 4436 C CA . TYR B 1 205 ? -12.516 -22.406 -25.688 1 96.69 205 TYR B CA 1
ATOM 4437 C C . TYR B 1 205 ? -13.32 -23.094 -24.594 1 96.69 205 TYR B C 1
ATOM 4439 O O . TYR B 1 205 ? -12.836 -23.25 -23.469 1 96.69 205 TYR B O 1
ATOM 4447 N N . GLU B 1 206 ? -14.484 -23.5 -24.875 1 95.62 206 GLU B N 1
ATOM 4448 C CA . GLU B 1 206 ? -15.367 -24.125 -23.906 1 95.62 206 GLU B CA 1
ATOM 4449 C C . GLU B 1 206 ? -14.875 -25.531 -23.547 1 95.62 206 GLU B C 1
ATOM 4451 O O . GLU B 1 206 ? -15.039 -25.984 -22.422 1 95.62 206 GLU B O 1
ATOM 4456 N N . THR B 1 207 ? -14.242 -26.188 -24.484 1 96.19 207 THR B N 1
ATOM 4457 C CA . THR B 1 207 ? -13.758 -27.547 -24.234 1 96.19 207 THR B CA 1
ATOM 4458 C C . THR B 1 207 ? -12.312 -27.516 -23.75 1 96.19 207 THR B C 1
ATOM 4460 O O . THR B 1 207 ? -11.539 -26.641 -24.125 1 96.19 207 THR B O 1
ATOM 4463 N N . VAL B 1 208 ? -11.961 -28.516 -22.984 1 96.69 208 VAL B N 1
ATOM 4464 C CA . VAL B 1 208 ? -10.586 -28.641 -22.484 1 96.69 208 VAL B CA 1
ATOM 4465 C C . VAL B 1 208 ? -9.633 -28.797 -23.672 1 96.69 208 VAL B C 1
ATOM 4467 O O . VAL B 1 208 ? -8.562 -28.188 -23.703 1 96.69 208 VAL B O 1
ATOM 4470 N N . ASP B 1 209 ? -10.039 -29.578 -24.656 1 96.69 209 ASP B N 1
ATOM 4471 C CA . ASP B 1 209 ? -9.203 -29.844 -25.828 1 96.69 209 ASP B CA 1
ATOM 4472 C C . ASP B 1 209 ? -8.867 -28.547 -26.562 1 96.69 209 ASP B C 1
ATOM 4474 O O . ASP B 1 209 ? -7.727 -28.359 -27 1 96.69 209 ASP B O 1
ATOM 4478 N N . SER B 1 210 ? -9.852 -27.734 -26.719 1 96.94 210 SER B N 1
ATOM 4479 C CA . SER B 1 210 ? -9.625 -26.469 -27.422 1 96.94 210 SER B CA 1
ATOM 4480 C C . SER B 1 210 ? -8.648 -25.578 -26.656 1 96.94 210 SER B C 1
ATOM 4482 O O . SER B 1 210 ? -7.824 -24.891 -27.25 1 96.94 210 SER B O 1
ATOM 4484 N N . ARG B 1 211 ? -8.727 -25.516 -25.344 1 97.56 211 ARG B N 1
ATOM 4485 C CA . ARG B 1 211 ? -7.812 -24.734 -24.516 1 97.56 211 ARG B CA 1
ATOM 4486 C C . ARG B 1 211 ? -6.398 -25.297 -24.578 1 97.56 211 ARG B C 1
ATOM 4488 O O . ARG B 1 211 ? -5.426 -24.547 -24.641 1 97.56 211 ARG B O 1
ATOM 4495 N N . ILE B 1 212 ? -6.305 -26.609 -24.578 1 97.88 212 ILE B N 1
ATOM 4496 C CA . ILE B 1 212 ? -5.004 -27.266 -24.656 1 97.88 212 ILE B CA 1
ATOM 4497 C C . ILE B 1 212 ? -4.371 -27 -26.016 1 97.88 212 ILE B C 1
ATOM 4499 O O . ILE B 1 212 ? -3.166 -26.75 -26.109 1 97.88 212 ILE B O 1
ATOM 4503 N N . GLU B 1 213 ? -5.156 -27.062 -27.031 1 97 213 GLU B N 1
ATOM 4504 C CA . GLU B 1 213 ? -4.668 -26.734 -28.375 1 97 213 GLU B CA 1
ATOM 4505 C C . GLU B 1 213 ? -4.137 -25.312 -28.438 1 97 213 GLU B C 1
ATOM 4507 O O . GLU B 1 213 ? -3.115 -25.047 -29.062 1 97 213 GLU B O 1
ATOM 4512 N N . TYR B 1 214 ? -4.855 -24.469 -27.812 1 96.38 214 TYR B N 1
ATOM 4513 C CA . TYR B 1 214 ? -4.445 -23.062 -27.766 1 96.38 214 TYR B CA 1
ATOM 4514 C C . TYR B 1 214 ? -3.059 -22.922 -27.156 1 96.38 214 TYR B C 1
ATOM 4516 O O . TYR B 1 214 ? -2.189 -22.25 -27.703 1 96.38 214 TYR B O 1
ATOM 4524 N N . ILE B 1 215 ? -2.824 -23.531 -25.984 1 96.56 215 ILE B N 1
ATOM 4525 C CA . ILE B 1 215 ? -1.55 -23.328 -25.297 1 96.56 215 ILE B CA 1
ATOM 4526 C C . ILE B 1 215 ? -0.443 -24.078 -26.047 1 96.56 215 ILE B C 1
ATOM 4528 O O . ILE B 1 215 ? 0.721 -23.672 -26.016 1 96.56 215 ILE B O 1
ATOM 4532 N N . GLU B 1 216 ? -0.796 -25.172 -26.719 1 96.38 216 GLU B N 1
ATOM 4533 C CA . GLU B 1 216 ? 0.147 -25.828 -27.609 1 96.38 216 GLU B CA 1
ATOM 4534 C C . GLU B 1 216 ? 0.689 -24.859 -28.656 1 96.38 216 GLU B C 1
ATOM 4536 O O . GLU B 1 216 ? 1.896 -24.812 -28.906 1 96.38 216 GLU B O 1
ATOM 4541 N N . ASN B 1 217 ? -0.205 -24.125 -29.203 1 95.5 217 ASN B N 1
ATOM 4542 C CA . ASN B 1 217 ? 0.168 -23.141 -30.219 1 95.5 217 ASN B CA 1
ATOM 4543 C C . ASN B 1 217 ? 0.967 -21.984 -29.609 1 95.5 217 ASN B C 1
ATOM 4545 O O . ASN B 1 217 ? 1.925 -21.516 -30.219 1 95.5 217 ASN B O 1
ATOM 4549 N N . CYS B 1 218 ? 0.561 -21.547 -28.469 1 95.25 218 CYS B N 1
ATOM 4550 C CA . CYS B 1 218 ? 1.25 -20.453 -27.781 1 95.25 218 CYS B CA 1
ATOM 4551 C C . CYS B 1 218 ? 2.693 -20.828 -27.469 1 95.25 218 CYS B C 1
ATOM 4553 O O . CYS B 1 218 ? 3.607 -20.031 -27.688 1 95.25 218 CYS B O 1
ATOM 4555 N N . CYS B 1 219 ? 2.883 -22.031 -27 1 94.62 219 CYS B N 1
ATOM 4556 C CA . CYS B 1 219 ? 4.199 -22.469 -26.531 1 94.62 219 CYS B CA 1
ATOM 4557 C C . CYS B 1 219 ? 4.969 -23.141 -27.656 1 94.62 219 CYS B C 1
ATOM 4559 O O . CYS B 1 219 ? 6.176 -23.359 -27.547 1 94.62 219 CYS B O 1
ATOM 4561 N N . ASN B 1 220 ? 4.301 -23.484 -28.703 1 95 220 ASN B N 1
ATOM 4562 C CA . ASN B 1 220 ? 4.891 -24.203 -29.828 1 95 220 ASN B CA 1
ATOM 4563 C C . ASN B 1 220 ? 5.469 -25.547 -29.406 1 95 220 ASN B C 1
ATOM 4565 O O . ASN B 1 220 ? 6.605 -25.875 -29.734 1 95 220 ASN B O 1
ATOM 4569 N N . ILE B 1 221 ? 4.812 -26.266 -28.547 1 96.31 221 ILE B N 1
ATOM 4570 C CA . ILE B 1 221 ? 5.16 -27.594 -28.047 1 96.31 221 ILE B CA 1
ATOM 4571 C C . ILE B 1 221 ? 3.924 -28.484 -28.078 1 96.31 221 ILE B C 1
ATOM 4573 O O . ILE B 1 221 ? 2.861 -28.109 -27.594 1 96.31 221 ILE B O 1
ATOM 4577 N N . LYS B 1 222 ? 4.09 -29.656 -28.625 1 96.56 222 LYS B N 1
ATOM 4578 C CA . LYS B 1 222 ? 2.969 -30.578 -28.719 1 96.56 222 LYS B CA 1
ATOM 4579 C C . LYS B 1 222 ? 2.449 -30.969 -27.344 1 96.56 222 LYS B C 1
ATOM 4581 O O . LYS B 1 222 ? 3.234 -31.203 -26.422 1 96.56 222 LYS B O 1
ATOM 4586 N N . SER B 1 223 ? 1.157 -30.984 -27.219 1 96.44 223 SER B N 1
ATOM 4587 C CA . SER B 1 223 ? 0.536 -31.359 -25.953 1 96.44 223 SER B CA 1
ATOM 4588 C C . SER B 1 223 ? 0.508 -32.875 -25.766 1 96.44 223 SER B C 1
ATOM 4590 O O . SER B 1 223 ? 0.782 -33.625 -26.703 1 96.44 223 SER B O 1
ATOM 4592 N N . ASP B 1 224 ? 0.267 -33.25 -24.531 1 97.31 224 ASP B N 1
ATOM 4593 C CA . ASP B 1 224 ? 0.158 -34.656 -24.188 1 97.31 224 ASP B CA 1
ATOM 4594 C C . ASP B 1 224 ? -1.258 -35.188 -24.438 1 97.31 224 ASP B C 1
ATOM 4596 O O . ASP B 1 224 ? -2.143 -34.438 -24.828 1 97.31 224 ASP B O 1
ATOM 4600 N N . THR B 1 225 ? -1.451 -36.531 -24.219 1 96.62 225 THR B N 1
ATOM 4601 C CA . THR B 1 225 ? -2.766 -37.125 -24.422 1 96.62 225 THR B CA 1
ATOM 4602 C C . THR B 1 225 ? -3.723 -36.719 -23.297 1 96.62 225 THR B C 1
ATOM 4604 O O . THR B 1 225 ? -3.291 -36.406 -22.188 1 96.62 225 THR B O 1
ATOM 4607 N N . PRO B 1 226 ? -5.012 -36.625 -23.625 1 96.5 226 PRO B N 1
ATOM 4608 C CA . PRO B 1 226 ? -5.996 -36.312 -22.578 1 96.5 226 PRO B CA 1
ATOM 4609 C C . PRO B 1 226 ? -5.867 -37.219 -21.344 1 96.5 226 PRO B C 1
ATOM 4611 O O . PRO B 1 226 ? -6.09 -36.75 -20.219 1 96.5 226 PRO B O 1
ATOM 4614 N N . GLU B 1 227 ? -5.5 -38.406 -21.547 1 97 227 GLU B N 1
ATOM 4615 C CA . GLU B 1 227 ? -5.336 -39.344 -20.438 1 97 227 GLU B CA 1
ATOM 4616 C C . GLU B 1 227 ? -4.18 -38.938 -19.531 1 97 227 GLU B C 1
ATOM 4618 O O . GLU B 1 227 ? -4.312 -38.938 -18.297 1 97 227 GLU B O 1
ATOM 4623 N N . SER B 1 228 ? -3.076 -38.625 -20.156 1 97.62 228 SER B N 1
ATOM 4624 C CA . SER B 1 228 ? -1.912 -38.156 -19.391 1 97.62 228 SER B CA 1
ATOM 4625 C C . SER B 1 228 ? -2.219 -36.875 -18.609 1 97.62 228 SER B C 1
ATOM 4627 O O . SER B 1 228 ? -1.802 -36.75 -17.469 1 97.62 228 SER B O 1
ATOM 4629 N N . ILE B 1 229 ? -2.912 -36 -19.266 1 97.94 229 ILE B N 1
ATOM 4630 C CA . ILE B 1 229 ? -3.285 -34.75 -18.641 1 97.94 229 ILE B CA 1
ATOM 4631 C C . ILE B 1 229 ? -4.203 -35 -17.453 1 97.94 229 ILE B C 1
ATOM 4633 O O . ILE B 1 229 ? -4.047 -34.406 -16.391 1 97.94 229 ILE B O 1
ATOM 4637 N N . SER B 1 230 ? -5.129 -35.906 -17.609 1 97.5 230 SER B N 1
ATOM 4638 C CA . SER B 1 230 ? -6.086 -36.25 -16.562 1 97.5 230 SER B CA 1
ATOM 4639 C C . SER B 1 230 ? -5.379 -36.781 -15.328 1 97.5 230 SER B C 1
ATOM 4641 O O . SER B 1 230 ? -5.793 -36.531 -14.203 1 97.5 230 SER B O 1
ATOM 4643 N N . VAL B 1 231 ? -4.352 -37.562 -15.5 1 97.94 231 VAL B N 1
ATOM 4644 C CA . VAL B 1 231 ? -3.58 -38.125 -14.398 1 97.94 231 VAL B CA 1
ATOM 4645 C C . VAL B 1 231 ? -2.945 -37 -13.578 1 97.94 231 VAL B C 1
ATOM 4647 O O . VAL B 1 231 ? -3.008 -37.031 -12.344 1 97.94 231 VAL B O 1
ATOM 4650 N N . VAL B 1 232 ? -2.373 -36.062 -14.273 1 97.94 232 VAL B N 1
ATOM 4651 C CA . VAL B 1 232 ? -1.712 -34.969 -13.594 1 97.94 232 VAL B CA 1
ATOM 4652 C C . VAL B 1 232 ? -2.758 -34.062 -12.945 1 97.94 232 VAL B C 1
ATOM 4654 O O . VAL B 1 232 ? -2.52 -33.5 -11.875 1 97.94 232 VAL B O 1
ATOM 4657 N N . GLU B 1 233 ? -3.895 -33.875 -13.617 1 97.94 233 GLU B N 1
ATOM 4658 C CA . GLU B 1 233 ? -4.984 -33.125 -13.016 1 97.94 233 GLU B CA 1
ATOM 4659 C C . GLU B 1 233 ? -5.375 -33.688 -11.656 1 97.94 233 GLU B C 1
ATOM 4661 O O . GLU B 1 233 ? -5.633 -32.938 -10.711 1 97.94 233 GLU B O 1
ATOM 4666 N N . LYS B 1 234 ? -5.465 -34.969 -11.586 1 97.75 234 LYS B N 1
ATOM 4667 C CA . LYS B 1 234 ? -5.797 -35.625 -10.328 1 97.75 234 LYS B CA 1
ATOM 4668 C C . LYS B 1 234 ? -4.75 -35.312 -9.258 1 97.75 234 LYS B C 1
ATOM 4670 O O . LYS B 1 234 ? -5.094 -35.031 -8.109 1 97.75 234 LYS B O 1
ATOM 4675 N N . GLU B 1 235 ? -3.52 -35.438 -9.656 1 96.94 235 GLU B N 1
ATOM 4676 C CA . GLU B 1 235 ? -2.434 -35.062 -8.75 1 96.94 235 GLU B CA 1
ATOM 4677 C C . GLU B 1 235 ? -2.547 -33.625 -8.289 1 96.94 235 GLU B C 1
ATOM 4679 O O . GLU B 1 235 ? -2.33 -33.312 -7.117 1 96.94 235 GLU B O 1
ATOM 4684 N N . PHE B 1 236 ? -2.84 -32.75 -9.25 1 97.62 236 PHE B N 1
ATOM 4685 C CA . PHE B 1 236 ? -3.004 -31.344 -9 1 97.62 236 PHE B CA 1
ATOM 4686 C C . PHE B 1 236 ? -4.105 -31.094 -7.977 1 97.62 236 PHE B C 1
ATOM 4688 O O . PHE B 1 236 ? -3.936 -30.297 -7.047 1 97.62 236 PHE B O 1
ATOM 4695 N N . HIS B 1 237 ? -5.199 -31.781 -8.039 1 97 237 HIS B N 1
ATOM 4696 C CA . HIS B 1 237 ? -6.316 -31.672 -7.113 1 97 237 HIS B CA 1
ATOM 4697 C C . HIS B 1 237 ? -5.938 -32.188 -5.73 1 97 237 HIS B C 1
ATOM 4699 O O . HIS B 1 237 ? -6.309 -31.594 -4.715 1 97 237 HIS B O 1
ATOM 4705 N N . GLU B 1 238 ? -5.223 -33.25 -5.699 1 96.44 238 GLU B N 1
ATOM 4706 C CA . GLU B 1 238 ? -4.828 -33.875 -4.441 1 96.44 238 GLU B CA 1
ATOM 4707 C C . GLU B 1 238 ? -3.949 -32.938 -3.611 1 96.44 238 GLU B C 1
ATOM 4709 O O . GLU B 1 238 ? -3.971 -33 -2.381 1 96.44 238 GLU B O 1
ATOM 4714 N N . LYS B 1 239 ? -3.264 -32.094 -4.277 1 95.5 239 LYS B N 1
ATOM 4715 C CA . LYS B 1 239 ? -2.352 -31.172 -3.598 1 95.5 239 LYS B CA 1
ATOM 4716 C C . LYS B 1 239 ? -2.955 -29.766 -3.492 1 95.5 239 LYS B C 1
ATOM 4718 O O . LYS B 1 239 ? -2.227 -28.781 -3.389 1 95.5 239 LYS B O 1
ATOM 4723 N N . ASP B 1 240 ? -4.246 -29.625 -3.676 1 96.06 240 ASP B N 1
ATO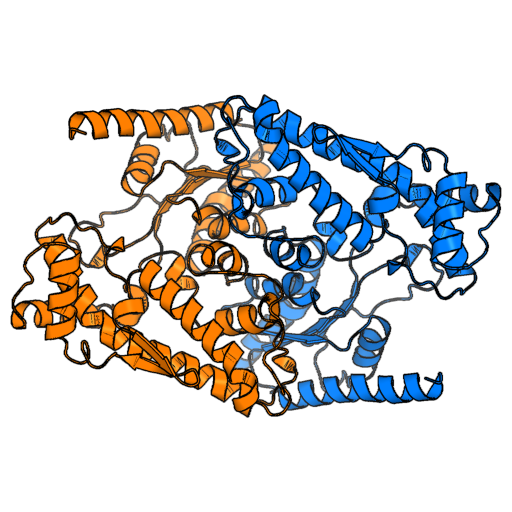M 4724 C CA . ASP B 1 240 ? -4.965 -28.359 -3.633 1 96.06 240 ASP B CA 1
ATOM 4725 C C . ASP B 1 240 ? -4.457 -27.406 -4.711 1 96.06 240 ASP B C 1
ATOM 4727 O O . ASP B 1 240 ? -4.254 -26.219 -4.449 1 96.06 240 ASP B O 1
ATOM 4731 N N . GLY B 1 241 ? -4.184 -27.969 -5.836 1 96.19 241 GLY B N 1
ATOM 4732 C CA . GLY B 1 241 ? -3.562 -27.25 -6.934 1 96.19 241 GLY B CA 1
ATOM 4733 C C . GLY B 1 241 ? -4.344 -26.016 -7.355 1 96.19 241 GLY B C 1
ATOM 4734 O O . GLY B 1 241 ? -3.762 -24.953 -7.574 1 96.19 241 GLY B O 1
ATOM 4735 N N . ALA B 1 242 ? -5.656 -26.078 -7.457 1 96.25 242 ALA B N 1
ATOM 4736 C CA . ALA B 1 242 ? -6.5 -24.969 -7.879 1 96.25 242 ALA B CA 1
ATOM 4737 C C . ALA B 1 242 ? -6.418 -23.812 -6.887 1 96.25 242 ALA B C 1
ATOM 4739 O O . ALA B 1 242 ? -6.508 -22.641 -7.273 1 96.25 242 ALA B O 1
ATOM 4740 N N . GLU B 1 243 ? -6.156 -24.109 -5.652 1 96.06 243 GLU B N 1
ATOM 4741 C CA . GLU B 1 243 ? -6.109 -23.109 -4.602 1 96.06 243 GLU B CA 1
ATOM 4742 C C . GLU B 1 243 ? -4.711 -22.516 -4.465 1 96.06 243 GLU B C 1
ATOM 4744 O O . GLU B 1 243 ? -4.555 -21.344 -4.102 1 96.06 243 GLU B O 1
ATOM 4749 N N . LYS B 1 244 ? -3.729 -23.297 -4.863 1 96.81 244 LYS B N 1
ATOM 4750 C CA . LYS B 1 244 ? -2.396 -22.906 -4.406 1 96.81 244 LYS B CA 1
ATOM 4751 C C . LYS B 1 244 ? -1.443 -22.719 -5.582 1 96.81 244 LYS B C 1
ATOM 4753 O O . LYS B 1 244 ? -0.477 -21.969 -5.492 1 96.81 244 LYS B O 1
ATOM 4758 N N . TYR B 1 245 ? -1.738 -23.375 -6.711 1 97.56 245 TYR B N 1
ATOM 4759 C CA . TYR B 1 245 ? -0.593 -23.531 -7.602 1 97.56 245 TYR B CA 1
ATOM 4760 C C . TYR B 1 245 ? -0.936 -23.094 -9.016 1 97.56 245 TYR B C 1
ATOM 4762 O O . TYR B 1 245 ? -0.206 -23.406 -9.961 1 97.56 245 TYR B O 1
ATOM 4770 N N . ILE B 1 246 ? -2.088 -22.438 -9.195 1 98.44 246 ILE B N 1
ATOM 4771 C CA . ILE B 1 246 ? -2.285 -21.734 -10.461 1 98.44 246 ILE B CA 1
ATOM 4772 C C . ILE B 1 246 ? -1.295 -20.594 -10.578 1 98.44 246 ILE B C 1
ATOM 4774 O O . ILE B 1 246 ? -1.048 -19.875 -9.609 1 98.44 246 ILE B O 1
ATOM 4778 N N . ARG B 1 247 ? -0.709 -20.391 -11.734 1 97.81 247 ARG B N 1
ATOM 4779 C CA . ARG B 1 247 ? 0.327 -19.375 -11.953 1 97.81 247 ARG B CA 1
ATOM 4780 C C . ARG B 1 247 ? -0.126 -18.016 -11.469 1 97.81 247 ARG B C 1
ATOM 4782 O O . ARG B 1 247 ? -1.242 -17.578 -11.766 1 97.81 247 ARG B O 1
ATOM 4789 N N . GLY B 1 248 ? 0.746 -17.344 -10.797 1 96.38 248 GLY B N 1
ATOM 4790 C CA . GLY B 1 248 ? 0.429 -16.078 -10.172 1 96.38 248 GLY B CA 1
ATOM 4791 C C . GLY B 1 248 ? -0.031 -15.023 -11.156 1 96.38 248 GLY B C 1
ATOM 4792 O O . GLY B 1 248 ? -0.993 -14.297 -10.898 1 96.38 248 GLY B O 1
ATOM 4793 N N . LYS B 1 249 ? 0.61 -14.922 -12.258 1 95.12 249 LYS B N 1
ATOM 4794 C CA . LYS B 1 249 ? 0.262 -13.922 -13.273 1 95.12 249 LYS B CA 1
ATOM 4795 C C . LYS B 1 249 ? -1.146 -14.156 -13.812 1 95.12 249 LYS B C 1
ATOM 4797 O O . LYS B 1 249 ? -1.854 -13.203 -14.148 1 95.12 249 LYS B O 1
ATOM 4802 N N . PHE B 1 250 ? -1.555 -15.5 -13.93 1 97.44 250 PHE B N 1
ATOM 4803 C CA . PHE B 1 250 ? -2.926 -15.805 -14.32 1 97.44 250 PHE B CA 1
ATOM 4804 C C . PHE B 1 250 ? -3.912 -15.312 -13.266 1 97.44 250 PHE B C 1
ATOM 4806 O O . PHE B 1 250 ? -4.91 -14.672 -13.594 1 97.44 250 PHE B O 1
ATOM 4813 N N . MET B 1 251 ? -3.541 -15.586 -12.023 1 97.38 251 MET B N 1
ATOM 4814 C CA . MET B 1 251 ? -4.402 -15.211 -10.906 1 97.38 251 MET B CA 1
ATOM 4815 C C . MET B 1 251 ? -4.539 -13.695 -10.812 1 97.38 251 MET B C 1
ATOM 4817 O O . MET B 1 251 ? -5.629 -13.18 -10.562 1 97.38 251 MET B O 1
ATOM 4821 N N . LEU B 1 252 ? -3.467 -13.039 -10.992 1 96.44 252 LEU B N 1
ATOM 4822 C CA . LEU B 1 252 ? -3.479 -11.586 -10.93 1 96.44 252 LEU B CA 1
ATOM 4823 C C . LEU B 1 252 ? -4.355 -11 -12.031 1 96.44 252 LEU B C 1
ATOM 4825 O O . LEU B 1 252 ? -5.109 -10.047 -11.789 1 96.44 252 LEU B O 1
ATOM 4829 N N . TRP B 1 253 ? -4.227 -11.523 -13.211 1 96.94 253 TRP B N 1
ATOM 4830 C CA . TRP B 1 253 ? -5.082 -11.086 -14.305 1 96.94 253 TRP B CA 1
ATOM 4831 C C . TRP B 1 253 ? -6.555 -11.25 -13.945 1 96.94 253 TRP B C 1
ATOM 4833 O O . TRP B 1 253 ? -7.359 -10.336 -14.148 1 96.94 253 TRP B O 1
ATOM 4843 N N . PHE B 1 254 ? -6.848 -12.43 -13.484 1 97.88 254 PHE B N 1
ATOM 4844 C CA . PHE B 1 254 ? -8.219 -12.703 -13.07 1 97.88 254 PHE B CA 1
ATOM 4845 C C . PHE B 1 254 ? -8.703 -11.656 -12.07 1 97.88 254 PHE B C 1
ATOM 4847 O O . PHE B 1 254 ? -9.781 -11.086 -12.234 1 97.88 254 PHE B O 1
ATOM 4854 N N . PHE B 1 255 ? -7.895 -11.422 -11.023 1 97.94 255 PHE B N 1
ATOM 4855 C CA . PHE B 1 255 ? -8.289 -10.5 -9.969 1 97.94 255 PHE B CA 1
ATOM 4856 C C . PHE B 1 255 ? -8.555 -9.109 -10.539 1 97.94 255 PHE B C 1
ATOM 4858 O O . PHE B 1 255 ? -9.578 -8.492 -10.227 1 97.94 255 PHE B O 1
ATOM 4865 N N . TYR B 1 256 ? -7.617 -8.68 -11.32 1 97.06 256 TYR B N 1
ATOM 4866 C CA . TYR B 1 256 ? -7.746 -7.359 -11.93 1 97.06 256 TYR B CA 1
ATOM 4867 C C . TYR B 1 256 ? -9.047 -7.242 -12.711 1 97.06 256 TYR B C 1
ATOM 4869 O O . TYR B 1 256 ? -9.812 -6.293 -12.523 1 97.06 256 TYR B O 1
ATOM 4877 N N . CYS B 1 257 ? -9.336 -8.195 -13.578 1 97.56 257 CYS B N 1
ATOM 4878 C CA . CYS B 1 257 ? -10.523 -8.156 -14.422 1 97.56 257 CYS B CA 1
ATOM 4879 C C . CYS B 1 257 ? -11.789 -8.266 -13.586 1 97.56 257 CYS B C 1
ATOM 4881 O O . CYS B 1 257 ? -12.75 -7.516 -13.805 1 97.56 257 CYS B O 1
ATOM 4883 N N . CYS B 1 258 ? -11.734 -9.164 -12.648 1 98.19 258 CYS B N 1
ATOM 4884 C CA . CYS B 1 258 ? -12.906 -9.391 -11.812 1 98.19 258 CYS B CA 1
ATOM 4885 C C . CYS B 1 258 ? -13.234 -8.148 -10.992 1 98.19 258 CYS B C 1
ATOM 4887 O O . CYS B 1 258 ? -14.391 -7.715 -10.969 1 98.19 258 CYS B O 1
ATOM 4889 N N . ALA B 1 259 ? -12.25 -7.551 -10.336 1 97.94 259 ALA B N 1
ATOM 4890 C CA . ALA B 1 259 ? -12.461 -6.332 -9.562 1 97.94 259 ALA B CA 1
ATOM 4891 C C . ALA B 1 259 ? -13 -5.207 -10.438 1 97.94 259 ALA B C 1
ATOM 4893 O O . ALA B 1 259 ? -13.93 -4.5 -10.047 1 97.94 259 ALA B O 1
ATOM 4894 N N . THR B 1 260 ? -12.453 -5.07 -11.586 1 97.69 260 THR B N 1
ATOM 4895 C CA . THR B 1 260 ? -12.828 -4.004 -12.508 1 97.69 260 THR B CA 1
ATOM 4896 C C . THR B 1 260 ? -14.273 -4.176 -12.969 1 97.69 260 THR B C 1
ATOM 4898 O O . THR B 1 260 ? -15.031 -3.207 -13.023 1 97.69 260 THR B O 1
ATOM 4901 N N . THR B 1 261 ? -14.648 -5.379 -13.281 1 97.94 261 THR B N 1
ATOM 4902 C CA . THR B 1 261 ? -15.992 -5.605 -13.797 1 97.94 261 THR B CA 1
ATOM 4903 C C . THR B 1 261 ? -17.031 -5.488 -12.672 1 97.94 261 THR B C 1
ATOM 4905 O O . THR B 1 261 ? -18.156 -5.043 -12.906 1 97.94 261 THR B O 1
ATOM 4908 N N . ILE B 1 262 ? -16.656 -5.918 -11.508 1 98.44 262 ILE B N 1
ATOM 4909 C CA . ILE B 1 262 ? -17.531 -5.719 -10.359 1 98.44 262 ILE B CA 1
ATOM 4910 C C . ILE B 1 262 ? -17.734 -4.223 -10.125 1 98.44 262 ILE B C 1
ATOM 4912 O O . ILE B 1 262 ? -18.875 -3.771 -9.93 1 98.44 262 ILE B O 1
ATOM 4916 N N . HIS B 1 263 ? -16.688 -3.457 -10.148 1 98.38 263 HIS B N 1
ATOM 4917 C CA . HIS B 1 263 ? -16.766 -2.008 -10 1 98.38 263 HIS B CA 1
ATOM 4918 C C . HIS B 1 263 ? -17.703 -1.4 -11.031 1 98.38 263 HIS B C 1
ATOM 4920 O O . HIS B 1 263 ? -18.578 -0.592 -10.688 1 98.38 263 HIS B O 1
ATOM 4926 N N . LYS B 1 264 ? -17.578 -1.811 -12.242 1 97.88 264 LYS B N 1
ATOM 4927 C CA . LYS B 1 264 ? -18.406 -1.294 -13.32 1 97.88 264 LYS B CA 1
ATOM 4928 C C . LYS B 1 264 ? -19.875 -1.662 -13.109 1 97.88 264 LYS B C 1
ATOM 4930 O O . LYS B 1 264 ? -20.781 -0.933 -13.539 1 97.88 264 LYS B O 1
ATOM 4935 N N . SER B 1 265 ? -20.109 -2.744 -12.422 1 97.75 265 SER B N 1
ATOM 4936 C CA . SER B 1 265 ? -21.469 -3.277 -12.266 1 97.75 265 SER B CA 1
ATOM 4937 C C . SER B 1 265 ? -22.062 -2.875 -10.922 1 97.75 265 SER B C 1
ATOM 4939 O O . SER B 1 265 ? -23.141 -3.348 -10.555 1 97.75 265 SER B O 1
ATOM 4941 N N . ILE B 1 266 ? -21.422 -2.033 -10.188 1 97.5 266 ILE B N 1
ATOM 4942 C CA . ILE B 1 266 ? -21.859 -1.667 -8.836 1 97.5 266 ILE B CA 1
ATOM 4943 C C . ILE B 1 266 ? -23.266 -1.062 -8.891 1 97.5 266 ILE B C 1
ATOM 4945 O O . ILE B 1 266 ? -24.094 -1.339 -8.023 1 97.5 266 ILE B O 1
ATOM 4949 N N . PRO B 1 267 ? -23.609 -0.252 -9.945 1 96.94 267 PRO B N 1
ATOM 4950 C CA . PRO B 1 267 ? -24.969 0.304 -10.016 1 96.94 267 PRO B CA 1
ATOM 4951 C C . PRO B 1 267 ? -26.047 -0.774 -10.133 1 96.94 267 PRO B C 1
ATOM 4953 O O . PRO B 1 267 ? -27.203 -0.544 -9.75 1 96.94 267 PRO B O 1
ATOM 4956 N N . LYS B 1 268 ? -25.672 -1.925 -10.625 1 96.44 268 LYS B N 1
ATOM 4957 C CA . LYS B 1 268 ? -26.625 -3.035 -10.734 1 96.44 268 LYS B CA 1
ATOM 4958 C C . LYS B 1 268 ? -26.734 -3.791 -9.414 1 96.44 268 LYS B C 1
ATOM 4960 O O . LYS B 1 268 ? -27.719 -4.488 -9.172 1 96.44 268 LYS B O 1
ATOM 4965 N N . ILE B 1 269 ? -25.75 -3.66 -8.594 1 95.75 269 ILE B N 1
ATOM 4966 C CA . ILE B 1 269 ? -25.688 -4.379 -7.328 1 95.75 269 ILE B CA 1
ATOM 4967 C C . ILE B 1 269 ? -26.359 -3.551 -6.23 1 95.75 269 ILE B C 1
ATOM 4969 O O . ILE B 1 269 ? -27.047 -4.098 -5.367 1 95.75 269 ILE B O 1
ATOM 4973 N N . SER B 1 270 ? -26.109 -2.254 -6.309 1 95.38 270 SER B N 1
ATOM 4974 C CA . SER B 1 270 ? -26.656 -1.339 -5.309 1 95.38 270 SER B CA 1
ATOM 4975 C C . SER B 1 270 ? -27.297 -0.118 -5.965 1 95.38 270 SER B C 1
ATOM 4977 O O . SER B 1 270 ? -26.641 0.58 -6.746 1 95.38 270 SER B O 1
ATOM 4979 N N . ASN B 1 271 ? -28.453 0.248 -5.5 1 94.12 271 ASN B N 1
ATOM 4980 C CA . ASN B 1 271 ? -29.188 1.388 -6.035 1 94.12 271 ASN B CA 1
ATOM 4981 C C . ASN B 1 271 ? -28.609 2.711 -5.531 1 94.12 271 ASN B C 1
ATOM 4983 O O . ASN B 1 271 ? -28.984 3.779 -6.02 1 94.12 271 ASN B O 1
ATOM 4987 N N . LYS B 1 272 ? -27.703 2.602 -4.664 1 92.88 272 LYS B N 1
ATOM 4988 C CA . LYS B 1 272 ? -27.078 3.805 -4.129 1 92.88 272 LYS B CA 1
ATOM 4989 C C . LYS B 1 272 ? -26.156 4.445 -5.164 1 92.88 272 LYS B C 1
ATOM 4991 O O . LYS B 1 272 ? -25.75 5.602 -5.012 1 92.88 272 LYS B O 1
ATOM 4996 N N . TYR B 1 273 ? -25.781 3.641 -6.145 1 95.94 273 TYR B N 1
ATOM 4997 C CA . TYR B 1 273 ? -24.906 4.137 -7.203 1 95.94 273 TYR B CA 1
ATOM 4998 C C . TYR B 1 273 ? -25.672 4.25 -8.523 1 95.94 273 TYR B C 1
ATOM 5000 O O . TYR B 1 273 ? -26.312 3.295 -8.961 1 95.94 273 TYR B O 1
ATOM 5008 N N . LYS B 1 274 ? -25.609 5.383 -9.125 1 95.94 274 LYS B N 1
ATOM 5009 C CA . LYS B 1 274 ? -26.188 5.566 -10.453 1 95.94 274 LYS B CA 1
ATOM 5010 C C . LYS B 1 274 ? -25.172 5.211 -11.539 1 95.94 274 LYS B C 1
ATOM 5012 O O . LYS B 1 274 ? -25.547 4.793 -12.633 1 95.94 274 LYS B O 1
ATOM 5017 N N . LYS B 1 275 ? -23.969 5.473 -11.266 1 97.19 275 LYS B N 1
ATOM 5018 C CA . LYS B 1 275 ? -22.812 5.117 -12.102 1 97.19 275 LYS B CA 1
ATOM 5019 C C . LYS B 1 275 ? -21.656 4.605 -11.25 1 97.19 275 LYS B C 1
ATOM 5021 O O . LYS B 1 275 ? -21.609 4.855 -10.039 1 97.19 275 LYS B O 1
ATOM 5026 N N . PRO B 1 276 ? -20.797 3.832 -11.844 1 96.81 276 PRO B N 1
ATOM 5027 C CA . PRO B 1 276 ? -19.641 3.416 -11.062 1 96.81 276 PRO B CA 1
ATOM 5028 C C . PRO B 1 276 ? -18.812 4.598 -10.547 1 96.81 276 PRO B C 1
ATOM 5030 O O . PRO B 1 276 ? -18.641 5.594 -11.258 1 96.81 276 PRO B O 1
ATOM 5033 N N . PRO B 1 277 ? -18.438 4.523 -9.312 1 95.5 277 PRO B N 1
ATOM 5034 C CA . PRO B 1 277 ? -17.641 5.629 -8.781 1 95.5 277 PRO B CA 1
ATOM 5035 C C . PRO B 1 277 ? -16.312 5.82 -9.531 1 95.5 277 PRO B C 1
ATOM 5037 O O . PRO B 1 277 ? -15.82 4.879 -10.156 1 95.5 277 PRO B O 1
ATOM 5040 N N . LYS B 1 278 ? -15.828 7.008 -9.422 1 93.69 278 LYS B N 1
ATOM 5041 C CA . LYS B 1 278 ? -14.57 7.32 -10.086 1 93.69 278 LYS B CA 1
ATOM 5042 C C . LYS B 1 278 ? -13.398 6.59 -9.43 1 93.69 278 LYS B C 1
ATOM 5044 O O . LYS B 1 278 ? -13.312 6.52 -8.203 1 93.69 278 LYS B O 1
ATOM 5049 N N . ILE B 1 279 ? -12.555 6.055 -10.242 1 92.88 279 ILE B N 1
ATOM 5050 C CA . ILE B 1 279 ? -11.375 5.367 -9.742 1 92.88 279 ILE B CA 1
ATOM 5051 C C . ILE B 1 279 ? -10.344 6.391 -9.266 1 92.88 279 ILE B C 1
ATOM 5053 O O . ILE B 1 279 ? -10.055 7.367 -9.969 1 92.88 279 ILE B O 1
ATOM 5057 N N . ILE B 1 280 ? -9.828 6.203 -8.156 1 90.94 280 ILE B N 1
ATOM 5058 C CA . ILE B 1 280 ? -8.922 7.145 -7.5 1 90.94 280 ILE B CA 1
ATOM 5059 C C . ILE B 1 280 ? -7.504 6.941 -8.016 1 90.94 280 ILE B C 1
ATOM 5061 O O . ILE B 1 280 ? -6.801 7.906 -8.32 1 90.94 280 ILE B O 1
ATOM 5065 N N . LEU B 1 281 ? -7.086 5.727 -8.078 1 90.81 281 LEU B N 1
ATOM 5066 C CA . LEU B 1 281 ? -5.738 5.367 -8.508 1 90.81 281 LEU B CA 1
ATOM 5067 C C . LEU B 1 281 ? -5.777 4.48 -9.742 1 90.81 281 LEU B C 1
ATOM 5069 O O . LEU B 1 281 ? -6.125 3.301 -9.656 1 90.81 281 LEU B O 1
ATOM 5073 N N . PRO B 1 282 ? -5.426 5.078 -10.797 1 85.88 282 PRO B N 1
ATOM 5074 C CA . PRO B 1 282 ? -5.43 4.273 -12.016 1 85.88 282 PRO B CA 1
ATOM 5075 C C . PRO B 1 282 ? -4.488 3.074 -11.938 1 85.88 282 PRO B C 1
ATOM 5077 O O . PRO B 1 282 ? -3.4 3.174 -11.367 1 85.88 282 PRO B O 1
ATOM 5080 N N . TRP B 1 283 ? -4.992 1.938 -12.422 1 84.12 283 TRP B N 1
ATOM 5081 C CA . TRP B 1 283 ? -4.18 0.726 -12.438 1 84.12 283 TRP B CA 1
ATOM 5082 C C . TRP B 1 283 ? -4.523 -0.149 -13.641 1 84.12 283 TRP B C 1
ATOM 5084 O O . TRP B 1 283 ? -5.512 0.1 -14.328 1 84.12 283 TRP B O 1
ATOM 5094 N N . GLY B 1 284 ? -3.648 -0.986 -14.008 1 84.38 284 GLY B N 1
ATOM 5095 C CA . GLY B 1 284 ? -3.777 -1.914 -15.125 1 84.38 284 GLY B CA 1
ATOM 5096 C C . GLY B 1 284 ? -3.178 -3.277 -14.836 1 84.38 284 GLY B C 1
ATOM 5097 O O . GLY B 1 284 ? -2.631 -3.506 -13.758 1 84.38 284 GLY B O 1
ATOM 5098 N N . PRO B 1 285 ? -3.379 -4.098 -15.789 1 81.56 285 PRO B N 1
ATOM 5099 C CA . PRO B 1 285 ? -2.896 -5.469 -15.602 1 81.56 285 PRO B CA 1
ATOM 5100 C C . PRO B 1 285 ? -1.394 -5.535 -15.336 1 81.56 285 PRO B C 1
ATOM 5102 O O . PRO B 1 285 ? -0.929 -6.422 -14.617 1 81.56 285 PRO B O 1
ATOM 5105 N N . LYS B 1 286 ? -0.693 -4.609 -15.828 1 80.31 286 LYS B N 1
ATOM 5106 C CA . LYS B 1 286 ? 0.763 -4.664 -15.734 1 80.31 286 LYS B CA 1
ATOM 5107 C C . LYS B 1 286 ? 1.248 -4.078 -14.406 1 80.31 286 LYS B C 1
ATOM 5109 O O . LYS B 1 286 ? 2.314 -4.449 -13.914 1 80.31 286 LYS B O 1
ATOM 5114 N N . ASN B 1 287 ? 0.493 -3.16 -13.797 1 86.44 287 ASN B N 1
ATOM 5115 C CA . ASN B 1 287 ? 0.991 -2.496 -12.602 1 86.44 287 ASN B CA 1
ATOM 5116 C C . ASN B 1 287 ? 0.09 -2.764 -11.398 1 86.44 287 ASN B C 1
ATOM 5118 O O . ASN B 1 287 ? 0.252 -2.143 -10.344 1 86.44 287 ASN B O 1
ATOM 5122 N N . ALA B 1 288 ? -0.8 -3.75 -11.594 1 89.69 288 ALA B N 1
ATOM 5123 C CA . ALA B 1 288 ? -1.779 -4.023 -10.547 1 89.69 288 ALA B CA 1
ATOM 5124 C C . ALA B 1 288 ? -1.094 -4.457 -9.258 1 89.69 288 ALA B C 1
ATOM 5126 O O . ALA B 1 288 ? -1.495 -4.043 -8.164 1 89.69 288 ALA B O 1
ATOM 5127 N N . ILE B 1 289 ? -0.038 -5.223 -9.445 1 91.12 289 ILE B N 1
ATOM 5128 C CA . ILE B 1 289 ? 0.617 -5.781 -8.266 1 91.12 289 ILE B CA 1
ATOM 5129 C C . ILE B 1 289 ? 1.208 -4.656 -7.418 1 91.12 289 ILE B C 1
ATOM 5131 O O . ILE B 1 289 ? 1.176 -4.711 -6.188 1 91.12 289 ILE B O 1
ATOM 5135 N N . THR B 1 290 ? 1.701 -3.59 -8.031 1 92.5 290 THR B N 1
ATOM 5136 C CA . THR B 1 290 ? 2.33 -2.471 -7.34 1 92.5 290 THR B CA 1
ATOM 5137 C C . THR B 1 290 ? 1.31 -1.717 -6.492 1 92.5 290 THR B C 1
ATOM 5139 O O . THR B 1 290 ? 1.643 -1.207 -5.422 1 92.5 290 THR B O 1
ATOM 5142 N N . SER B 1 291 ? 0.088 -1.716 -6.953 1 92.5 291 SER B N 1
ATOM 5143 C CA . SER B 1 291 ? -0.981 -1.028 -6.234 1 92.5 291 SER B CA 1
ATOM 5144 C C . SER B 1 291 ? -1.575 -1.914 -5.145 1 92.5 291 SER B C 1
ATOM 5146 O O . SER B 1 291 ? -1.975 -1.423 -4.086 1 92.5 291 SER B O 1
ATOM 5148 N N . ILE B 1 292 ? -1.607 -3.211 -5.379 1 95.5 292 ILE B N 1
ATOM 5149 C CA . ILE B 1 292 ? -2.381 -4.117 -4.539 1 95.5 292 ILE B CA 1
ATOM 5150 C C . ILE B 1 292 ? -1.497 -4.66 -3.416 1 95.5 292 ILE B C 1
ATOM 5152 O O . ILE B 1 292 ? -1.92 -4.723 -2.26 1 95.5 292 ILE B O 1
ATOM 5156 N N . ALA B 1 293 ? -0.273 -4.961 -3.713 1 94.81 293 ALA B N 1
ATOM 5157 C CA . ALA B 1 293 ? 0.598 -5.727 -2.826 1 94.81 293 ALA B CA 1
ATOM 5158 C C . ALA B 1 293 ? 0.781 -5.02 -1.488 1 94.81 293 ALA B C 1
ATOM 5160 O O . ALA B 1 293 ? 0.712 -5.648 -0.43 1 94.81 293 ALA B O 1
ATOM 5161 N N . PRO B 1 294 ? 0.904 -3.689 -1.498 1 94.5 294 PRO B N 1
ATOM 5162 C CA . PRO B 1 294 ? 1.121 -3.023 -0.211 1 94.5 294 PRO B CA 1
ATOM 5163 C C . PRO B 1 294 ? -0.114 -3.059 0.687 1 94.5 294 PRO B C 1
ATOM 5165 O O . PRO B 1 294 ? -0.027 -2.736 1.874 1 94.5 294 PRO B O 1
ATOM 5168 N N . ARG B 1 295 ? -1.25 -3.516 0.169 1 94.44 295 ARG B N 1
ATOM 5169 C CA . ARG B 1 295 ? -2.518 -3.412 0.886 1 94.44 295 ARG B CA 1
ATOM 5170 C C . ARG B 1 295 ? -2.902 -4.746 1.513 1 94.44 295 ARG B C 1
ATOM 5172 O O . ARG B 1 295 ? -3.77 -4.801 2.389 1 94.44 295 ARG B O 1
ATOM 5179 N N . ILE B 1 296 ? -2.342 -5.812 1.036 1 93.88 296 ILE B N 1
ATOM 5180 C CA . ILE B 1 296 ? -2.828 -7.117 1.474 1 93.88 296 ILE B CA 1
ATOM 5181 C C . ILE B 1 296 ? -2.23 -7.461 2.836 1 93.88 296 ILE B C 1
ATOM 5183 O O . ILE B 1 296 ? -1.19 -6.918 3.219 1 93.88 296 ILE B O 1
ATOM 5187 N N . ARG B 1 297 ? -2.861 -8.305 3.561 1 92.69 297 ARG B N 1
ATOM 5188 C CA . ARG B 1 297 ? -2.322 -8.812 4.816 1 92.69 297 ARG B CA 1
ATOM 5189 C C . ARG B 1 297 ? -1.106 -9.703 4.574 1 92.69 297 ARG B C 1
ATOM 5191 O O . ARG B 1 297 ? -1.095 -10.5 3.641 1 92.69 297 ARG B O 1
ATOM 5198 N N . MET B 1 298 ? -0.164 -9.477 5.398 1 93.88 298 MET B N 1
ATOM 5199 C CA . MET B 1 298 ? 1.02 -10.32 5.297 1 93.88 298 MET B CA 1
ATOM 5200 C C . MET B 1 298 ? 0.71 -11.75 5.746 1 93.88 298 MET B C 1
ATOM 5202 O O . MET B 1 298 ? 0.107 -11.953 6.801 1 93.88 298 MET B O 1
ATOM 5206 N N . PRO B 1 299 ? 1.093 -12.75 4.957 1 94.62 299 PRO B N 1
ATOM 5207 C CA . PRO B 1 299 ? 0.827 -14.125 5.371 1 94.62 299 PRO B CA 1
ATOM 5208 C C . PRO B 1 299 ? 1.56 -14.508 6.652 1 94.62 299 PRO B C 1
ATOM 5210 O O . PRO B 1 299 ? 2.68 -14.047 6.891 1 94.62 299 PRO B O 1
ATOM 5213 N N . ASP B 1 300 ? 0.984 -15.383 7.43 1 93.88 300 ASP B N 1
ATOM 5214 C CA . ASP B 1 300 ? 1.545 -15.805 8.711 1 93.88 300 ASP B CA 1
ATOM 5215 C C . ASP B 1 300 ? 2.918 -16.438 8.523 1 93.88 300 ASP B C 1
ATOM 5217 O O . ASP B 1 300 ? 3.803 -16.281 9.367 1 93.88 300 ASP B O 1
ATOM 5221 N N . SER B 1 301 ? 3.051 -17.188 7.445 1 96.25 301 SER B N 1
ATOM 5222 C CA . SER B 1 301 ? 4.332 -17.844 7.18 1 96.25 301 SER B CA 1
ATOM 5223 C C . SER B 1 301 ? 5.453 -16.812 7.043 1 96.25 301 SER B C 1
ATOM 5225 O O . SER B 1 301 ? 6.559 -17.031 7.543 1 96.25 301 SER B O 1
ATOM 5227 N N . LEU B 1 302 ? 5.203 -15.719 6.406 1 96.69 302 LEU B N 1
ATOM 5228 C CA . LEU B 1 302 ? 6.203 -14.664 6.254 1 96.69 302 LEU B CA 1
ATOM 5229 C C . LEU B 1 302 ? 6.461 -13.961 7.586 1 96.69 302 LEU B C 1
ATOM 5231 O O . LEU B 1 302 ? 7.605 -13.656 7.918 1 96.69 302 LEU B O 1
ATOM 5235 N N . LYS B 1 303 ? 5.398 -13.68 8.367 1 95.44 303 LYS B N 1
ATOM 5236 C CA . LYS B 1 303 ? 5.57 -13.078 9.688 1 95.44 303 LYS B CA 1
ATOM 5237 C C . LYS B 1 303 ? 6.488 -13.938 10.562 1 95.44 303 LYS B C 1
ATOM 5239 O O . LYS B 1 303 ? 7.367 -13.406 11.242 1 95.44 303 LYS B O 1
ATOM 5244 N N . ASN B 1 304 ? 6.199 -15.234 10.547 1 96.81 304 ASN B N 1
ATOM 5245 C CA . ASN B 1 304 ? 7.027 -16.172 11.305 1 96.81 304 ASN B CA 1
ATOM 5246 C C . ASN B 1 304 ? 8.477 -16.156 10.82 1 96.81 304 ASN B C 1
ATOM 5248 O O . ASN B 1 304 ? 9.406 -16.203 11.625 1 96.81 304 ASN B O 1
ATOM 5252 N N . PHE B 1 305 ? 8.625 -16.141 9.531 1 98.12 305 PHE B N 1
ATOM 5253 C CA . PHE B 1 305 ? 9.961 -16.062 8.945 1 98.12 305 PHE B CA 1
ATOM 5254 C C . PHE B 1 305 ? 10.703 -14.828 9.422 1 98.12 305 PHE B C 1
ATOM 5256 O O . PHE B 1 305 ? 11.883 -14.898 9.781 1 98.12 305 PHE B O 1
ATOM 5263 N N . ILE B 1 306 ? 10.055 -13.656 9.414 1 97.69 306 ILE B N 1
ATOM 5264 C CA . ILE B 1 306 ? 10.609 -12.391 9.883 1 97.69 306 ILE B CA 1
ATOM 5265 C C . ILE B 1 306 ? 11.039 -12.523 11.344 1 97.69 306 ILE B C 1
ATOM 5267 O O . ILE B 1 306 ? 12.141 -12.109 11.703 1 97.69 306 ILE B O 1
ATOM 5271 N N . ARG B 1 307 ? 10.172 -13.07 12.141 1 97.19 307 ARG B N 1
ATOM 5272 C CA . ARG B 1 307 ? 10.422 -13.234 13.57 1 97.19 307 ARG B CA 1
ATOM 5273 C C . ARG B 1 307 ? 11.648 -14.109 13.805 1 97.19 307 ARG B C 1
ATOM 5275 O O . ARG B 1 307 ? 12.516 -13.766 14.609 1 97.19 307 ARG B O 1
ATOM 5282 N N . ASN B 1 308 ? 11.734 -15.195 13.047 1 98.06 308 ASN B N 1
ATOM 5283 C CA . ASN B 1 308 ? 12.758 -16.203 13.273 1 98.06 308 ASN B CA 1
ATOM 5284 C C . ASN B 1 308 ? 14.102 -15.797 12.672 1 98.06 308 ASN B C 1
ATOM 5286 O O . ASN B 1 308 ? 15.117 -16.453 12.914 1 98.06 308 ASN B O 1
ATOM 5290 N N . ASN B 1 309 ? 14.086 -14.75 11.875 1 98.38 309 ASN B N 1
ATOM 5291 C CA . ASN B 1 309 ? 15.32 -14.305 11.25 1 98.38 309 ASN B CA 1
ATOM 5292 C C . ASN B 1 309 ? 15.633 -12.852 11.609 1 98.38 309 ASN B C 1
ATOM 5294 O O . ASN B 1 309 ? 16.312 -12.586 12.602 1 98.38 309 ASN B O 1
ATOM 5298 N N . TYR B 1 310 ? 15.055 -11.867 11.016 1 98.5 310 TYR B N 1
ATOM 5299 C CA . TYR B 1 310 ? 15.375 -10.453 11.18 1 98.5 310 TYR B CA 1
ATOM 5300 C C . TYR B 1 310 ? 15.188 -10.016 12.625 1 98.5 310 TYR B C 1
ATOM 5302 O O . TYR B 1 310 ? 16.062 -9.367 13.203 1 98.5 310 TYR B O 1
ATOM 5310 N N . ILE B 1 311 ? 14.039 -10.344 13.219 1 98 311 ILE B N 1
ATOM 5311 C CA . ILE B 1 311 ? 13.742 -9.883 14.578 1 98 311 ILE B CA 1
ATOM 5312 C C . ILE B 1 311 ? 14.727 -10.516 15.562 1 98 311 ILE B C 1
ATOM 5314 O O . ILE B 1 311 ? 15.219 -9.844 16.469 1 98 311 ILE B O 1
ATOM 5318 N N . GLU B 1 312 ? 14.961 -11.805 15.406 1 97.88 312 GLU B N 1
ATOM 5319 C CA . GLU B 1 312 ? 15.953 -12.461 16.25 1 97.88 312 GLU B CA 1
ATOM 5320 C C . GLU B 1 312 ? 17.312 -11.805 16.109 1 97.88 312 GLU B C 1
ATOM 5322 O O . GLU B 1 312 ? 18 -11.57 17.109 1 97.88 312 GLU B O 1
ATOM 5327 N N . TYR B 1 313 ? 17.719 -11.484 14.953 1 97.94 313 TYR B N 1
ATOM 5328 C CA . TYR B 1 313 ? 19 -10.805 14.734 1 97.94 313 TYR B CA 1
ATOM 5329 C C . TYR B 1 313 ? 19.031 -9.453 15.438 1 97.94 313 TYR B C 1
ATOM 5331 O O . TYR B 1 313 ? 20.016 -9.109 16.078 1 97.94 313 TYR B O 1
ATOM 5339 N N . ILE B 1 314 ? 18.031 -8.672 15.227 1 97.56 314 ILE B N 1
ATOM 5340 C CA . ILE B 1 314 ? 17.938 -7.328 15.789 1 97.56 314 ILE B CA 1
ATOM 5341 C C . ILE B 1 314 ? 18.031 -7.398 17.312 1 97.56 314 ILE B C 1
ATOM 5343 O O . ILE B 1 314 ? 18.734 -6.594 17.938 1 97.56 314 ILE B O 1
ATOM 5347 N N . GLN B 1 315 ? 17.312 -8.375 17.891 1 96.19 315 GLN B N 1
ATOM 5348 C CA . GLN B 1 315 ? 17.359 -8.555 19.328 1 96.19 315 GLN B CA 1
ATOM 5349 C C . GLN B 1 315 ? 18.766 -8.914 19.797 1 96.19 315 GLN B C 1
ATOM 5351 O O . GLN B 1 315 ? 19.25 -8.398 20.812 1 96.19 315 GLN B O 1
ATOM 5356 N N . GLU B 1 316 ? 19.422 -9.797 19.078 1 95.06 316 GLU B N 1
ATOM 5357 C CA . GLU B 1 316 ? 20.797 -10.18 19.391 1 95.06 316 GLU B CA 1
ATOM 5358 C C . GLU B 1 316 ? 21.734 -8.992 19.266 1 95.06 316 GLU B C 1
ATOM 5360 O O . GLU B 1 316 ? 22.625 -8.805 20.109 1 95.06 316 GLU B O 1
ATOM 5365 N N . TYR B 1 317 ? 21.547 -8.242 18.25 1 94.25 317 TYR B N 1
ATOM 5366 C CA . TYR B 1 317 ? 22.375 -7.059 18 1 94.25 317 TYR B CA 1
ATOM 5367 C C . TYR B 1 317 ? 22.234 -6.043 19.125 1 94.25 317 TYR B C 1
ATOM 5369 O O . TYR B 1 317 ? 23.234 -5.531 19.625 1 94.25 317 TYR B O 1
ATOM 5377 N N . GLU B 1 318 ? 21 -5.703 19.516 1 92.38 318 GLU B N 1
ATOM 5378 C CA . GLU B 1 318 ? 20.734 -4.695 20.531 1 92.38 318 GLU B CA 1
ATOM 5379 C C . GLU B 1 318 ? 21.219 -5.148 21.906 1 92.38 318 GLU B C 1
ATOM 5381 O O . GLU B 1 318 ? 21.625 -4.324 22.734 1 92.38 318 GLU B O 1
ATOM 5386 N N . SER B 1 319 ? 21.141 -6.414 22.203 1 89.5 319 SER B N 1
ATOM 5387 C CA . SER B 1 319 ? 21.625 -6.961 23.453 1 89.5 319 SER B CA 1
ATOM 5388 C C . SER B 1 319 ? 23.141 -6.844 23.562 1 89.5 319 SER B C 1
ATOM 5390 O O . SER B 1 319 ? 23.688 -6.656 24.656 1 89.5 319 SER B O 1
ATOM 5392 N N . CYS B 1 320 ? 23.844 -6.965 22.484 1 85.25 320 CYS B N 1
ATOM 5393 C CA . CYS B 1 320 ? 25.297 -6.891 22.469 1 85.25 320 CYS B CA 1
ATOM 5394 C C . CYS B 1 320 ? 25.781 -5.457 22.688 1 85.25 320 CYS B C 1
ATOM 5396 O O . CYS B 1 320 ? 26.797 -5.23 23.328 1 85.25 320 CYS B O 1
ATOM 5398 N N . ILE B 1 321 ? 25.109 -4.465 22.156 1 78.69 321 ILE B N 1
ATOM 5399 C CA . ILE B 1 321 ? 25.5 -3.064 22.297 1 78.69 321 ILE B CA 1
ATOM 5400 C C . ILE B 1 321 ? 25.234 -2.582 23.719 1 78.69 321 ILE B C 1
ATOM 5402 O O . ILE B 1 321 ? 25.984 -1.773 24.25 1 78.69 321 ILE B O 1
ATOM 5406 N N . SER B 1 322 ? 24.125 -3.029 24.281 1 74.5 322 SER B N 1
ATOM 5407 C CA . SER B 1 322 ? 23.828 -2.643 25.656 1 74.5 322 SER B CA 1
ATOM 5408 C C . SER B 1 322 ? 24.859 -3.209 26.625 1 74.5 322 SER B C 1
ATOM 5410 O O . SER B 1 322 ? 25.109 -2.625 27.672 1 74.5 322 SER B O 1
ATOM 5412 N N . ASN B 1 323 ? 25.453 -4.293 26.328 1 68.38 323 ASN B N 1
ATOM 5413 C CA . ASN B 1 323 ? 26.438 -4.926 27.203 1 68.38 323 ASN B CA 1
ATOM 5414 C C . ASN B 1 323 ? 27.844 -4.379 26.953 1 68.38 323 ASN B C 1
ATOM 5416 O O . ASN B 1 323 ? 28.781 -4.727 27.672 1 68.38 323 ASN B O 1
ATOM 5420 N N . THR B 1 324 ? 28 -3.578 25.906 1 57.28 324 THR B N 1
ATOM 5421 C CA . THR B 1 324 ? 29.297 -2.963 25.719 1 57.28 324 THR B CA 1
ATOM 5422 C C . THR B 1 324 ? 29.281 -1.507 26.188 1 57.28 324 THR B C 1
ATOM 5424 O O . THR B 1 324 ? 28.344 -0.77 25.875 1 57.28 324 THR B O 1
#

Foldseek 3Di:
DDPVVVVVVLVVLLVVQVVVCVVVDDPLAQEFEEEEADPLVCLFCQCLCVVPDPRHHYYYTYSHHDVSQVVNVVPDDCVVPPLLRYAYEHECACVVLAVDDPDDDLRYHYDQFRGLLLLCQALVLLVCCCVVFQPDPPVPDDPVLSVVLRVLSVQQLVVLLVLCLLVVLQVSVCVNVVHDFDCVLDDVVQQWDDDLLHIDGDPQRPDNVSSQVVRCVSGVHDTDDPVSSVVSSVVCVVVVNSSGHRHSLSSLQSRQVNSVSCQQNSCVSDVVDPGRGHGDDDDDSVCVSSVRSNPGDDDPSVVVSNCVRVVVVSVVSVVVVVVD/DDPVVVVVVLVVLLVVQVVVCVVPDDPLAQEFEEEEADPQCCLFCQCLCVVPDPRHHYYYTYSHHDVSQVVNVVVDDCVVPPLLRYAYEHECACVVLAVDDPDDDLRYDYDQFRGLLLLCQALVLLVCCCVVFQPDPPVPDDPVLSVVLRVQSVQQLVVLLVLCLLVVLQVSVCVNVVHDFDCVLDDVVQQWDDDLLHIDGDPQRPDNVSSQVVRCVSGVHDTDDPVSSVVSSVVCVVVVNSSGHRHSLSSLQSRVVNSVSCQQNSCVSDVVDPGRGHGDDDDDSVCSSSVRSNPGDDDPSVVVSNCVRVVVVSVVSVVVVVVD

Nearest PDB structures (foldseek):
  3fzv-assembly1_A  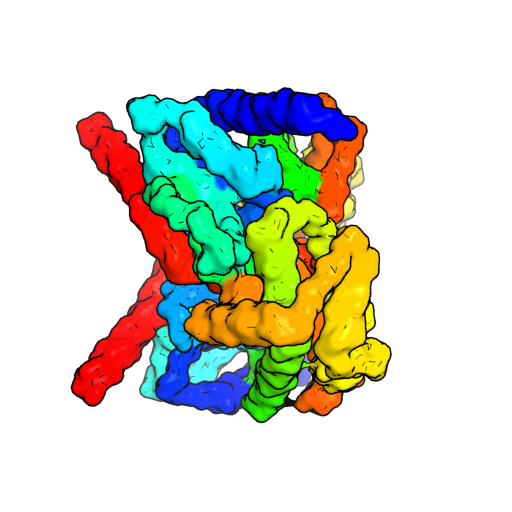TM=4.366E-01  e=9.168E-01  Pseudomonas aeruginosa PAO1
  9arh-assembly1_C  TM=4.706E-01  e=2.410E+00  Rattus norvegicus
  1d09-assembly1_A  TM=3.379E-01  e=3.326E+00  Escherichia coli
  6whu-assembly1_C  TM=3.531E-01  e=5.392E+00  Rattus norvegicus
  6xtv-assembly1_A  TM=3.339E-01  e=8.284E+00  Corynebacterium glutamicum MB001

InterPro domains:
  IPR029492 Domain of unknown function DUF4435 [PF14491] (34-256)

pLDDT: mean 92.61, std 10.22, range [45.0, 98.81]

Organism: NCBI:txid1090322

Radius of gyration: 27.0 Å; Cα contacts (8 Å, |Δi|>4): 852; chains: 2; bounding box: 61×82×59 Å

Solvent-accessible surface area (backbone atoms only — not comparable to full-atom values): 35632 Å² total; per-residue (Å²): 130,52,74,63,54,50,48,54,51,44,59,46,39,42,48,48,49,50,50,37,48,59,69,67,61,51,91,86,52,57,61,36,40,36,37,33,28,52,91,62,42,53,32,53,55,60,58,58,42,60,79,43,62,89,80,42,44,71,50,65,42,64,49,51,39,62,70,41,44,53,50,46,61,69,67,57,58,68,89,80,43,58,56,37,42,46,34,35,43,39,64,37,49,65,36,91,79,41,101,65,70,66,90,71,60,91,40,47,47,62,42,95,30,13,22,77,45,50,76,51,67,47,68,68,43,48,51,50,43,38,34,58,32,34,49,40,65,64,57,75,49,53,68,67,45,52,49,48,54,49,48,45,52,52,52,35,48,51,52,51,34,60,68,44,40,62,54,51,21,46,51,51,53,41,48,75,72,65,53,84,74,54,66,83,58,57,53,66,72,78,42,42,47,73,58,92,44,37,64,41,63,35,80,84,38,66,44,68,66,45,45,49,52,48,47,22,62,50,48,70,45,88,71,78,53,72,68,59,34,49,55,40,34,52,54,34,55,75,67,44,22,65,83,34,47,53,55,22,71,59,48,41,46,50,42,51,53,46,53,52,34,39,48,63,35,37,32,79,65,35,84,87,30,88,55,50,55,66,64,59,51,70,76,45,84,86,36,37,60,57,69,45,39,42,66,48,69,75,54,67,70,56,53,50,50,42,49,74,19,47,50,47,38,51,54,53,53,55,54,53,54,72,74,97,130,52,74,64,56,50,46,54,49,44,59,47,39,41,48,49,49,50,50,37,47,58,70,69,63,53,92,87,52,57,61,36,36,36,36,31,28,50,91,62,41,53,32,54,57,59,59,58,42,59,77,43,62,90,80,43,44,71,46,64,40,64,52,49,40,63,70,40,44,53,51,47,62,69,66,56,58,66,90,79,42,58,58,36,42,45,34,35,45,40,64,37,50,64,36,92,80,40,101,65,71,66,90,70,60,90,40,46,47,60,40,93,30,12,22,74,44,52,77,51,66,48,68,68,43,49,52,48,44,38,35,57,32,33,50,40,65,65,57,74,50,53,68,68,48,52,50,48,53,48,47,45,51,52,52,36,49,52,54,50,35,61,68,44,40,62,54,51,21,45,50,50,53,40,48,76,72,64,53,84,74,54,66,83,59,57,54,67,72,77,42,42,48,73,59,93,43,37,67,41,64,35,80,84,38,66,45,70,66,44,46,48,51,49,47,22,62,51,50,70,45,86,72,79,54,72,65,60,34,50,55,40,34,52,53,34,54,75,67,44,23,66,82,33,47,54,55,21,72,59,46,41,46,50,43,51,52,45,53,52,35,39,47,64,36,36,33,80,64,36,84,89,31,88,55,50,55,68,64,58,52,72,74,45,86,88,34,37,60,56,68,46,40,42,64,48,69,73,54,64,71,57,53,51,50,42,48,74,19,47,49,45,38,51,52,54,51,54,54,53,53,72,74,98